Protein AF-A0A4P9YAQ2-F1 (afdb_monomer_lite)

Structure (mmCIF, N/CA/C/O backbone):
data_AF-A0A4P9YAQ2-F1
#
_entry.id   AF-A0A4P9YAQ2-F1
#
loop_
_atom_site.group_PDB
_atom_site.id
_atom_site.type_symbol
_atom_site.label_atom_id
_atom_site.label_alt_id
_atom_site.label_comp_id
_atom_site.label_asym_id
_atom_site.label_entity_id
_atom_site.label_seq_id
_atom_site.pdbx_PDB_ins_code
_atom_site.Cartn_x
_atom_site.Cartn_y
_atom_site.Cartn_z
_atom_site.occupancy
_atom_site.B_iso_or_equiv
_atom_site.auth_seq_id
_atom_site.auth_comp_id
_atom_site.auth_asym_id
_atom_site.auth_atom_id
_atom_site.pdbx_PDB_model_num
ATOM 1 N N . GLN A 1 1 ? 17.449 -9.402 11.738 1.00 77.50 1 GLN A N 1
ATOM 2 C CA . GLN A 1 1 ? 17.396 -8.016 11.219 1.00 77.50 1 GLN A CA 1
ATOM 3 C C . GLN A 1 1 ? 15.949 -7.689 10.879 1.00 77.50 1 GLN A C 1
ATOM 5 O O . GLN A 1 1 ? 15.292 -8.540 10.291 1.00 77.50 1 GLN A O 1
ATOM 10 N N . LEU A 1 2 ? 15.441 -6.518 11.276 1.00 87.25 2 LEU A N 1
ATOM 11 C CA . LEU A 1 2 ? 14.083 -6.091 10.912 1.00 87.25 2 LEU A CA 1
ATOM 12 C C . LEU A 1 2 ? 13.985 -5.841 9.394 1.00 87.25 2 LEU A C 1
ATOM 14 O O . LEU A 1 2 ? 14.969 -5.387 8.802 1.00 87.25 2 LEU A O 1
ATOM 18 N N . PRO A 1 3 ? 12.840 -6.135 8.752 1.00 88.69 3 PRO A N 1
ATOM 19 C CA . PRO A 1 3 ? 12.706 -6.014 7.307 1.00 88.69 3 PRO A CA 1
ATOM 20 C C . PRO A 1 3 ? 12.806 -4.551 6.862 1.00 88.69 3 PRO A C 1
ATOM 22 O O . PRO A 1 3 ? 12.057 -3.683 7.313 1.00 88.69 3 PRO A O 1
ATOM 25 N N . HIS A 1 4 ? 13.735 -4.288 5.942 1.00 89.31 4 HIS A N 1
ATOM 26 C CA . HIS A 1 4 ? 13.829 -3.003 5.255 1.00 89.31 4 HIS A CA 1
ATOM 27 C C . HIS A 1 4 ? 12.849 -2.926 4.068 1.00 89.31 4 HIS A C 1
ATOM 29 O O . HIS A 1 4 ? 12.550 -1.855 3.583 1.00 89.31 4 HIS A O 1
ATOM 35 N N . ASN A 1 5 ? 12.307 -4.015 3.554 1.00 90.00 5 ASN A N 1
ATOM 36 C CA . ASN A 1 5 ? 11.204 -3.977 2.589 1.00 90.00 5 ASN A CA 1
ATOM 37 C C . ASN A 1 5 ? 10.478 -5.321 2.645 1.00 90.00 5 ASN A C 1
ATOM 39 O O . ASN A 1 5 ? 10.970 -6.257 3.289 1.00 90.00 5 ASN A O 1
ATOM 43 N N . LEU A 1 6 ? 9.326 -5.412 1.985 1.00 92.31 6 LEU A N 1
ATOM 44 C CA . LEU A 1 6 ? 8.569 -6.660 1.882 1.00 92.31 6 LEU A CA 1
ATOM 45 C C . LEU A 1 6 ? 8.966 -7.478 0.635 1.00 92.31 6 LEU A C 1
ATOM 47 O O . LEU A 1 6 ? 8.709 -8.686 0.596 1.00 92.31 6 LEU A O 1
ATOM 51 N N . THR A 1 7 ? 9.682 -6.867 -0.317 1.00 92.19 7 THR A N 1
ATOM 52 C CA . THR A 1 7 ? 10.183 -7.496 -1.551 1.00 92.19 7 THR A CA 1
ATOM 53 C C . THR A 1 7 ? 11.301 -8.516 -1.301 1.00 92.19 7 THR A C 1
ATOM 55 O O . THR A 1 7 ? 11.246 -9.631 -1.807 1.00 92.19 7 THR A O 1
ATOM 58 N N . VAL A 1 8 ? 12.312 -8.199 -0.480 1.00 92.44 8 VAL A N 1
ATOM 59 C CA . VAL A 1 8 ? 13.446 -9.107 -0.200 1.00 92.44 8 VAL A CA 1
ATOM 60 C C . VAL A 1 8 ? 13.001 -10.385 0.524 1.00 92.44 8 VAL A C 1
ATOM 62 O O . VAL A 1 8 ? 13.397 -11.475 0.098 1.00 92.44 8 VAL A O 1
ATOM 65 N N . PRO A 1 9 ? 12.176 -10.320 1.591 1.00 92.62 9 PRO A N 1
ATOM 66 C CA . PRO A 1 9 ? 11.595 -11.521 2.183 1.00 92.62 9 PRO A CA 1
ATOM 67 C C . PRO A 1 9 ? 10.797 -12.353 1.173 1.00 92.62 9 PRO A C 1
ATOM 69 O O . PRO A 1 9 ? 10.868 -13.581 1.213 1.00 92.62 9 PRO A O 1
ATOM 72 N N . PHE A 1 10 ? 10.083 -11.702 0.251 1.00 93.00 10 PHE A N 1
ATOM 73 C CA . PHE A 1 10 ? 9.283 -12.392 -0.754 1.00 93.00 10 PHE A CA 1
ATOM 74 C C . PHE A 1 10 ? 10.121 -13.067 -1.838 1.00 93.00 10 PHE A C 1
ATOM 76 O O . PHE A 1 10 ? 9.899 -14.239 -2.126 1.00 93.00 10 PHE A O 1
ATOM 83 N N . ALA A 1 11 ? 11.146 -12.398 -2.364 1.00 91.81 11 ALA A N 1
ATOM 84 C CA . ALA A 1 11 ? 12.085 -12.996 -3.308 1.00 91.81 11 ALA A CA 1
ATOM 85 C C . ALA A 1 11 ? 12.727 -14.270 -2.730 1.00 91.81 11 ALA A C 1
ATOM 87 O O . ALA A 1 11 ? 12.822 -15.292 -3.409 1.00 91.81 11 ALA A O 1
ATOM 88 N N . ARG A 1 12 ? 13.076 -14.250 -1.436 1.00 91.31 12 ARG A N 1
ATOM 89 C CA . ARG A 1 12 ? 13.568 -15.434 -0.716 1.00 91.31 12 ARG A CA 1
ATOM 90 C C . ARG A 1 12 ? 12.515 -16.539 -0.610 1.00 91.31 12 ARG A C 1
ATOM 92 O O . ARG A 1 12 ? 12.855 -17.713 -0.739 1.00 91.31 12 ARG A O 1
ATOM 99 N N . PHE A 1 13 ? 11.258 -16.183 -0.349 1.00 91.12 13 PHE A N 1
ATOM 100 C CA . PHE A 1 13 ? 10.146 -17.135 -0.310 1.00 91.12 13 PHE A CA 1
ATOM 101 C C . PHE A 1 13 ? 9.935 -17.806 -1.674 1.00 91.12 13 PHE A C 1
ATOM 103 O O . PHE A 1 13 ? 9.848 -19.032 -1.732 1.00 91.12 13 PHE A O 1
ATOM 110 N N . ILE A 1 14 ? 9.913 -17.031 -2.761 1.00 90.25 14 ILE A N 1
ATOM 111 C CA . ILE A 1 14 ? 9.760 -17.550 -4.127 1.00 90.25 14 ILE A CA 1
ATOM 112 C C . ILE A 1 14 ? 10.898 -18.518 -4.460 1.00 90.25 14 ILE A C 1
ATOM 114 O O . ILE A 1 14 ? 10.641 -19.644 -4.887 1.00 90.25 14 ILE A O 1
ATOM 118 N N . ALA A 1 15 ? 12.146 -18.102 -4.214 1.00 88.56 15 ALA A N 1
ATOM 119 C CA . ALA A 1 15 ? 13.331 -18.894 -4.527 1.00 88.56 15 ALA A CA 1
ATOM 120 C C . ALA A 1 15 ? 13.346 -20.249 -3.800 1.00 88.56 15 ALA A C 1
ATOM 122 O O . ALA A 1 15 ? 13.704 -21.264 -4.391 1.00 88.56 15 ALA A O 1
ATOM 123 N N . ARG A 1 16 ? 12.917 -20.285 -2.531 1.00 87.62 16 ARG A N 1
ATOM 124 C CA . ARG A 1 16 ? 12.887 -21.516 -1.722 1.00 87.62 16 ARG A CA 1
ATOM 125 C C . ARG A 1 16 ? 11.750 -22.458 -2.096 1.00 87.62 16 ARG A C 1
ATOM 127 O O . ARG A 1 16 ? 11.947 -23.667 -2.102 1.00 87.62 16 ARG A O 1
ATOM 134 N N . ASN A 1 17 ? 10.576 -21.913 -2.404 1.00 86.38 17 ASN A N 1
ATOM 135 C CA . ASN A 1 17 ? 9.378 -22.711 -2.671 1.00 86.38 17 ASN A CA 1
ATOM 136 C C . ASN A 1 17 ? 9.185 -23.045 -4.156 1.00 86.38 17 ASN A C 1
ATOM 138 O O . ASN A 1 17 ? 8.192 -23.681 -4.505 1.00 86.38 17 ASN A O 1
ATOM 142 N N . LYS A 1 18 ? 10.104 -22.603 -5.028 1.00 78.12 18 LYS A N 1
ATOM 143 C CA . LYS A 1 18 ? 10.105 -22.857 -6.481 1.00 78.12 18 LYS A CA 1
ATOM 144 C C . LYS A 1 18 ? 8.769 -22.516 -7.159 1.00 78.12 18 LYS A C 1
ATOM 146 O O . LYS A 1 18 ? 8.365 -23.169 -8.120 1.00 78.12 18 LYS A O 1
ATOM 151 N N . GLN A 1 19 ? 8.085 -21.492 -6.648 1.00 71.94 19 GLN A N 1
ATOM 152 C CA . GLN A 1 19 ? 6.797 -21.038 -7.171 1.00 71.94 19 GLN A CA 1
ATOM 153 C C . GLN A 1 19 ? 7.005 -20.402 -8.544 1.00 71.94 19 GLN A C 1
ATOM 155 O O . GLN A 1 19 ? 7.784 -19.461 -8.672 1.00 71.94 19 GLN A O 1
ATOM 160 N N . LYS A 1 20 ? 6.336 -20.926 -9.573 1.00 71.88 20 LYS A N 1
ATOM 161 C CA . LYS A 1 20 ? 6.522 -20.465 -10.960 1.00 71.88 20 LYS A CA 1
ATOM 162 C C . LYS A 1 20 ? 5.535 -19.383 -11.372 1.00 71.88 20 LYS A C 1
ATOM 164 O O . LYS A 1 20 ? 5.884 -18.529 -12.182 1.00 71.88 20 LYS A O 1
ATOM 169 N N . GLU A 1 21 ? 4.340 -19.417 -10.794 1.00 80.88 21 GLU A N 1
ATOM 170 C CA . GLU A 1 21 ? 3.284 -18.442 -11.024 1.00 80.88 21 GLU A CA 1
ATOM 171 C C . GLU A 1 21 ? 2.611 -18.113 -9.701 1.00 80.88 21 GLU A C 1
ATOM 173 O O . GLU A 1 21 ? 2.175 -19.003 -8.974 1.00 80.88 21 GLU A O 1
ATOM 178 N N . PHE A 1 22 ? 2.586 -16.832 -9.350 1.00 81.25 22 PHE A N 1
ATOM 179 C CA . PHE A 1 22 ? 2.068 -16.387 -8.063 1.00 81.25 22 PHE A CA 1
ATOM 180 C C . PHE A 1 22 ? 1.676 -14.918 -8.154 1.00 81.25 22 PHE A C 1
ATOM 182 O O . PHE A 1 22 ? 2.409 -14.125 -8.740 1.00 81.25 22 PHE A O 1
ATOM 189 N N . LYS A 1 23 ? 0.548 -14.536 -7.555 1.00 85.06 23 LYS A N 1
ATOM 190 C CA . LYS A 1 23 ? 0.182 -13.129 -7.362 1.00 85.06 23 LYS A CA 1
ATOM 191 C C . LYS A 1 23 ? 0.016 -12.879 -5.874 1.00 85.06 23 LYS A C 1
ATOM 193 O O . LYS A 1 23 ? -0.675 -13.640 -5.201 1.00 85.06 23 LYS A O 1
ATOM 198 N N . ARG A 1 24 ? 0.650 -11.830 -5.358 1.00 88.31 24 ARG A N 1
ATOM 199 C CA . ARG A 1 24 ? 0.626 -11.489 -3.935 1.00 88.31 24 ARG A CA 1
ATOM 200 C C . ARG A 1 24 ? 0.204 -10.050 -3.739 1.00 88.31 24 ARG A C 1
ATOM 202 O O . ARG A 1 24 ? 0.727 -9.175 -4.412 1.00 88.31 24 ARG A O 1
ATOM 209 N N . PHE A 1 25 ? -0.633 -9.820 -2.737 1.00 89.50 25 PHE A N 1
ATOM 210 C CA . PHE A 1 25 ? -0.757 -8.526 -2.086 1.00 89.50 25 PHE A CA 1
ATOM 211 C C . PHE A 1 25 ? -0.276 -8.657 -0.632 1.00 89.50 25 PHE A C 1
ATOM 213 O O . PHE A 1 25 ? -0.641 -9.618 0.045 1.00 89.50 25 PHE A O 1
ATOM 220 N N . CYS A 1 26 ? 0.543 -7.729 -0.137 1.00 89.50 26 CYS A N 1
ATOM 221 C CA . CYS A 1 26 ? 1.049 -7.756 1.234 1.00 89.50 26 CYS A CA 1
ATOM 222 C C . CYS A 1 26 ? 1.046 -6.358 1.855 1.00 89.50 26 CYS A C 1
ATOM 224 O O . CYS A 1 26 ? 1.735 -5.471 1.369 1.00 89.50 26 CYS A O 1
ATOM 226 N N . PHE A 1 27 ? 0.319 -6.180 2.960 1.00 92.31 27 PHE A N 1
ATOM 227 C CA . PHE A 1 27 ? 0.473 -5.021 3.840 1.00 92.31 27 PHE A CA 1
ATOM 228 C C . PHE A 1 27 ? 1.425 -5.385 4.971 1.00 92.31 27 PHE A C 1
ATOM 230 O O . PHE A 1 27 ? 1.259 -6.421 5.617 1.00 92.31 27 PHE A O 1
ATOM 237 N N . GLY A 1 28 ? 2.403 -4.531 5.245 1.00 91.38 28 GLY A N 1
ATOM 238 C CA . GLY A 1 28 ? 3.371 -4.819 6.290 1.00 91.38 28 GLY A CA 1
ATOM 239 C C . GLY A 1 28 ? 4.100 -3.591 6.792 1.00 91.38 28 GLY A C 1
ATOM 240 O O . GLY A 1 28 ? 4.133 -2.537 6.159 1.00 91.38 28 GLY A O 1
ATOM 241 N N . HIS A 1 29 ? 4.705 -3.749 7.963 1.00 92.62 29 HIS A N 1
ATOM 242 C CA . HIS A 1 29 ? 5.590 -2.744 8.521 1.00 92.62 29 HIS A CA 1
ATOM 243 C C . HIS A 1 29 ? 7.026 -2.991 8.087 1.00 92.62 29 HIS A C 1
ATOM 245 O O . HIS A 1 29 ? 7.528 -4.116 8.130 1.00 92.62 29 HIS A O 1
ATOM 251 N N . VAL A 1 30 ? 7.703 -1.907 7.741 1.00 92.62 30 VAL A N 1
ATOM 252 C CA . VAL A 1 30 ? 9.127 -1.895 7.434 1.00 92.62 30 VAL A CA 1
ATOM 253 C C . VAL A 1 30 ? 9.842 -0.900 8.319 1.00 92.62 30 VAL A C 1
ATOM 255 O O . VAL A 1 30 ? 9.261 0.062 8.829 1.00 92.62 30 VAL A O 1
ATOM 258 N N . TYR A 1 31 ? 11.134 -1.138 8.493 1.00 92.75 31 TYR A N 1
ATOM 259 C CA . TYR A 1 31 ? 11.924 -0.429 9.481 1.00 92.75 31 TYR A CA 1
ATOM 260 C C . TYR A 1 31 ? 13.092 0.285 8.806 1.00 92.75 31 TYR A C 1
ATOM 262 O O . TYR A 1 31 ? 13.832 -0.284 7.997 1.00 92.75 31 TYR A O 1
ATOM 270 N N . ARG A 1 32 ? 13.243 1.572 9.118 1.00 88.19 32 ARG A N 1
ATOM 271 C CA . ARG A 1 32 ? 14.327 2.435 8.632 1.00 88.19 32 ARG A CA 1
ATOM 272 C C . ARG A 1 32 ? 15.151 2.919 9.814 1.00 88.19 32 ARG A C 1
ATOM 274 O O . ARG A 1 32 ? 14.613 3.181 10.892 1.00 88.19 32 ARG A O 1
ATOM 281 N N . LYS A 1 33 ? 16.460 3.075 9.608 1.00 88.94 33 LYS A N 1
ATOM 282 C CA . LYS A 1 33 ? 17.340 3.655 10.626 1.00 88.94 33 LYS A CA 1
ATOM 283 C C . LYS A 1 33 ? 16.846 5.059 10.981 1.00 88.94 33 LYS A C 1
ATOM 285 O O . LYS A 1 33 ? 16.571 5.866 10.095 1.00 88.94 33 LYS A O 1
ATOM 290 N N . ASN A 1 34 ? 16.741 5.344 12.274 1.00 87.12 34 ASN A N 1
ATOM 291 C CA . ASN A 1 34 ? 16.483 6.695 12.744 1.00 87.12 34 ASN A CA 1
ATOM 292 C C . ASN A 1 34 ? 17.805 7.479 12.747 1.00 87.12 34 ASN A C 1
ATOM 294 O O . ASN A 1 34 ? 18.750 7.085 13.430 1.00 87.12 34 ASN A O 1
ATOM 298 N N . LEU A 1 35 ? 17.886 8.553 11.954 1.00 82.12 35 LEU A N 1
ATOM 299 C CA . LEU A 1 35 ? 19.111 9.351 11.796 1.00 82.12 35 LEU A CA 1
ATOM 300 C C . LEU A 1 35 ? 19.533 10.049 13.095 1.00 82.12 35 LEU A C 1
ATOM 302 O O . LEU A 1 35 ? 20.719 10.270 13.300 1.00 82.12 35 LEU A O 1
ATOM 306 N N . VAL A 1 36 ? 18.579 10.336 13.983 1.00 85.75 36 VAL A N 1
ATOM 307 C CA . VAL A 1 36 ? 18.816 10.988 15.284 1.00 85.75 36 VAL A CA 1
ATOM 308 C C . VAL A 1 36 ? 19.157 9.957 16.381 1.00 85.75 36 VAL A C 1
ATOM 310 O O . VAL A 1 36 ? 19.398 10.312 17.529 1.00 85.75 36 VAL A O 1
ATOM 313 N N . GLY A 1 37 ? 19.211 8.663 16.040 1.00 80.50 37 GLY A N 1
ATOM 314 C CA . GLY A 1 37 ? 19.386 7.566 16.995 1.00 80.50 37 GLY A CA 1
ATOM 315 C C . GLY A 1 37 ? 18.071 7.097 17.633 1.00 80.50 37 GLY A C 1
ATOM 316 O O . GLY A 1 37 ? 16.993 7.613 17.343 1.00 80.50 37 GLY A O 1
ATOM 317 N N . GLY A 1 38 ? 18.148 6.068 18.481 1.00 85.62 38 GLY A N 1
ATOM 318 C CA . GLY A 1 38 ? 16.983 5.465 19.142 1.00 85.62 38 GLY A CA 1
ATOM 319 C C . GLY A 1 38 ? 16.251 4.415 18.298 1.00 85.62 38 GLY A C 1
ATOM 320 O O . GLY A 1 38 ? 16.840 3.779 17.422 1.00 85.62 38 GLY A O 1
ATOM 321 N N . GLN A 1 39 ? 14.962 4.202 18.593 1.00 86.00 39 GLN A N 1
ATOM 322 C CA . GLN A 1 39 ? 14.159 3.176 17.921 1.00 86.00 39 GLN A CA 1
ATOM 323 C C . GLN A 1 39 ? 14.042 3.444 16.409 1.00 86.00 39 GLN A C 1
ATOM 325 O O . GLN A 1 39 ? 13.932 4.608 16.002 1.00 86.00 39 GLN A O 1
ATOM 330 N N . PRO A 1 40 ? 14.070 2.394 15.565 1.00 89.12 40 PRO A N 1
ATOM 331 C CA . PRO A 1 40 ? 13.921 2.555 14.127 1.00 89.12 40 PRO A CA 1
ATOM 332 C C . PRO A 1 40 ? 12.556 3.155 13.791 1.00 89.12 40 PRO A C 1
ATOM 334 O O . PRO A 1 40 ? 11.558 2.908 14.467 1.00 89.12 40 PRO A O 1
ATOM 337 N N . ARG A 1 41 ? 12.505 3.927 12.706 1.00 87.50 41 ARG A N 1
ATOM 338 C CA . ARG A 1 41 ? 11.234 4.421 12.180 1.00 87.50 41 ARG A CA 1
ATOM 339 C C . ARG A 1 41 ? 10.471 3.253 11.575 1.00 87.50 41 ARG A C 1
ATOM 341 O O . ARG A 1 41 ? 11.006 2.570 10.702 1.00 87.50 41 ARG A O 1
ATOM 348 N N . GLN A 1 42 ? 9.236 3.070 12.019 1.00 90.69 42 GLN A N 1
ATOM 349 C CA . GLN A 1 42 ? 8.296 2.104 11.469 1.00 90.69 42 GLN A CA 1
ATOM 350 C C . GLN A 1 42 ? 7.425 2.800 10.422 1.00 90.69 42 GLN A C 1
ATOM 352 O O . GLN A 1 42 ? 6.866 3.865 10.683 1.00 90.69 42 GLN A O 1
ATOM 357 N N . LEU A 1 43 ? 7.346 2.222 9.229 1.00 88.75 43 LEU A N 1
ATOM 358 C CA . LEU A 1 43 ? 6.539 2.714 8.115 1.00 88.75 43 LEU A CA 1
ATOM 359 C C . LEU A 1 43 ? 5.667 1.571 7.599 1.00 88.75 43 LEU A C 1
ATOM 361 O O . LEU A 1 43 ? 6.109 0.425 7.598 1.00 88.75 43 LEU A O 1
ATOM 365 N N . MET A 1 44 ? 4.449 1.879 7.162 1.00 88.81 44 MET A N 1
ATOM 366 C CA . MET A 1 44 ? 3.583 0.905 6.500 1.00 88.81 44 MET A CA 1
ATOM 367 C C . MET A 1 44 ? 3.836 0.938 4.989 1.00 88.81 44 MET A C 1
ATOM 369 O O . MET A 1 44 ? 3.802 2.004 4.373 1.00 88.81 44 MET A O 1
ATOM 373 N N . GLU A 1 45 ? 4.091 -0.226 4.406 1.00 90.81 45 GLU A N 1
ATOM 374 C CA . GLU A 1 45 ? 4.209 -0.443 2.964 1.00 90.81 45 GLU A CA 1
ATOM 375 C C . GLU A 1 45 ? 3.114 -1.418 2.521 1.00 90.81 45 GLU A C 1
ATOM 377 O O . GLU A 1 45 ? 2.647 -2.255 3.304 1.00 90.81 45 GLU A O 1
ATOM 382 N N . ALA A 1 46 ? 2.686 -1.275 1.272 1.00 91.62 46 ALA A N 1
ATOM 383 C CA . ALA A 1 46 ? 1.865 -2.274 0.615 1.00 91.62 46 ALA A CA 1
ATOM 384 C C . ALA A 1 46 ? 2.540 -2.718 -0.677 1.00 91.62 46 ALA A C 1
ATOM 386 O O . ALA A 1 46 ? 2.798 -1.889 -1.546 1.00 91.62 46 ALA A O 1
ATOM 387 N N . ASP A 1 47 ? 2.798 -4.012 -0.801 1.00 90.81 47 ASP A N 1
ATOM 388 C CA . ASP A 1 47 ? 3.456 -4.607 -1.957 1.00 90.81 47 ASP A CA 1
ATOM 389 C C . ASP A 1 47 ? 2.433 -5.399 -2.770 1.00 90.81 47 ASP A C 1
ATOM 391 O O . ASP A 1 47 ? 1.634 -6.159 -2.212 1.00 90.81 47 ASP A O 1
ATOM 395 N N . PHE A 1 48 ? 2.481 -5.257 -4.090 1.00 87.69 48 PHE A N 1
ATOM 396 C CA . PHE A 1 48 ? 1.812 -6.157 -5.018 1.00 87.69 48 PHE A CA 1
ATOM 397 C C . PHE A 1 48 ? 2.844 -6.767 -5.956 1.00 87.69 48 PHE A C 1
ATOM 399 O O . PHE A 1 48 ? 3.573 -6.046 -6.631 1.00 87.69 48 PHE A O 1
ATOM 406 N N . ASP A 1 49 ? 2.900 -8.093 -6.000 1.00 88.81 49 ASP A N 1
ATOM 407 C CA . ASP A 1 49 ? 3.916 -8.842 -6.727 1.00 88.81 49 ASP A CA 1
ATOM 408 C C . ASP A 1 49 ? 3.275 -9.878 -7.655 1.00 88.81 49 ASP A C 1
ATOM 410 O O . ASP A 1 49 ? 2.311 -10.551 -7.283 1.00 88.81 49 ASP A O 1
ATOM 414 N N . ILE A 1 50 ? 3.847 -10.053 -8.844 1.00 84.31 50 ILE A N 1
ATOM 415 C CA . ILE A 1 50 ? 3.504 -11.097 -9.807 1.00 84.31 50 ILE A CA 1
ATOM 416 C C . ILE A 1 50 ? 4.775 -11.875 -10.146 1.00 84.31 50 ILE A C 1
ATOM 418 O O . ILE A 1 50 ? 5.806 -11.305 -10.499 1.00 84.31 50 ILE A O 1
ATOM 422 N N . VAL A 1 51 ? 4.675 -13.195 -10.077 1.00 86.00 51 VAL A N 1
ATOM 423 C CA . VAL A 1 51 ? 5.707 -14.149 -10.471 1.00 86.00 51 VAL A CA 1
ATOM 424 C C . VAL A 1 51 ? 5.237 -14.867 -11.731 1.00 86.00 51 VAL A C 1
ATOM 426 O O . VAL A 1 51 ? 4.091 -15.313 -11.777 1.00 86.00 51 VAL A O 1
ATOM 429 N N . HIS A 1 52 ? 6.087 -14.949 -12.752 1.00 81.00 52 HIS A N 1
ATOM 430 C CA . HIS A 1 52 ? 5.758 -15.541 -14.051 1.00 81.00 52 HIS A CA 1
ATOM 431 C C . HIS A 1 52 ? 7.035 -16.040 -14.770 1.00 81.00 52 HIS A C 1
ATOM 433 O O . HIS A 1 52 ? 8.123 -15.555 -14.469 1.00 81.00 52 HIS A O 1
ATOM 439 N N . PRO A 1 53 ? 6.985 -16.999 -15.716 1.00 72.00 53 PRO A N 1
ATOM 440 C CA . PRO A 1 53 ? 8.195 -17.503 -16.381 1.00 72.00 53 PRO A CA 1
ATOM 441 C C . PRO A 1 53 ? 8.754 -16.624 -17.519 1.00 72.00 53 PRO A C 1
ATOM 443 O O . PRO A 1 53 ? 9.921 -16.794 -17.877 1.00 72.00 53 PRO A O 1
ATOM 446 N N . LYS A 1 54 ? 7.973 -15.706 -18.108 1.00 68.06 54 LYS A N 1
ATOM 447 C CA . LYS A 1 54 ? 8.394 -14.898 -19.277 1.00 68.06 54 LYS A CA 1
ATOM 448 C C . LYS A 1 54 ? 9.160 -13.619 -18.895 1.00 68.06 54 LYS A C 1
ATOM 450 O O . LYS A 1 54 ? 8.925 -13.037 -17.839 1.00 68.06 54 LYS A O 1
ATOM 455 N N . LYS A 1 55 ? 10.068 -13.178 -19.777 1.00 64.38 55 LYS A N 1
ATOM 456 C CA . LYS A 1 55 ? 10.901 -11.961 -19.653 1.00 64.38 55 LYS A CA 1
ATOM 457 C C . LYS A 1 55 ? 10.497 -10.928 -20.723 1.00 64.38 55 LYS A C 1
ATOM 459 O O . LYS A 1 55 ? 10.077 -11.349 -21.788 1.00 64.38 55 LYS A O 1
ATOM 464 N N . SER A 1 56 ? 10.708 -9.630 -20.459 1.00 56.97 56 SER A N 1
ATOM 465 C CA . SER A 1 56 ? 10.683 -8.541 -21.464 1.00 56.97 56 SER A CA 1
ATOM 466 C C . SER A 1 56 ? 12.005 -7.735 -21.484 1.00 56.97 56 SER A C 1
ATOM 468 O O . SER A 1 56 ? 12.762 -7.791 -20.511 1.00 56.97 56 SER A O 1
ATOM 470 N N . LEU A 1 57 ? 12.359 -7.033 -22.571 1.00 56.56 57 LEU A N 1
ATOM 471 C CA . LEU A 1 57 ? 13.753 -6.588 -22.827 1.00 56.56 57 LEU A CA 1
ATOM 472 C C . LEU A 1 57 ? 13.990 -5.101 -23.181 1.00 56.56 57 LEU A C 1
ATOM 474 O O . LEU A 1 57 ? 15.054 -4.759 -23.691 1.00 56.56 57 LEU A O 1
ATOM 478 N N . ILE A 1 58 ? 13.074 -4.180 -22.886 1.00 57.75 58 ILE A N 1
ATOM 479 C CA . ILE A 1 58 ? 13.106 -2.846 -23.521 1.00 57.75 58 ILE A CA 1
ATOM 480 C C . ILE A 1 58 ? 14.303 -1.958 -23.116 1.00 57.75 58 ILE A C 1
ATOM 482 O O . ILE A 1 58 ? 14.985 -1.412 -23.984 1.00 57.75 58 ILE A O 1
ATOM 486 N N . LEU A 1 59 ? 14.597 -1.801 -21.820 1.00 58.62 59 LEU A N 1
ATOM 487 C CA . LEU A 1 59 ? 15.627 -0.849 -21.374 1.00 58.62 59 LEU A CA 1
ATOM 488 C C . LEU A 1 59 ? 17.052 -1.256 -21.770 1.00 58.62 59 LEU A C 1
ATOM 490 O O . LEU A 1 59 ? 17.882 -0.410 -22.103 1.00 58.62 59 LEU A O 1
ATOM 494 N N . HIS A 1 60 ? 17.336 -2.557 -21.729 1.00 64.56 60 HIS A N 1
ATOM 495 C CA . HIS A 1 60 ? 18.651 -3.087 -22.069 1.00 64.56 60 HIS A CA 1
ATOM 496 C C . HIS A 1 60 ? 19.049 -2.719 -23.508 1.00 64.56 60 HIS A C 1
ATOM 498 O O . HIS A 1 60 ? 20.190 -2.328 -23.759 1.00 64.56 60 HIS A O 1
ATOM 504 N N . SER A 1 61 ? 18.092 -2.763 -24.438 1.00 64.56 61 SER A N 1
ATOM 505 C CA . SER A 1 61 ? 18.316 -2.443 -25.851 1.00 64.56 61 SER A CA 1
ATOM 506 C C . SER A 1 61 ? 18.674 -0.969 -26.076 1.00 64.56 61 SER A C 1
ATOM 508 O O . SER A 1 61 ? 19.561 -0.668 -26.875 1.00 64.56 61 SER A O 1
ATOM 510 N N . VAL A 1 62 ? 18.066 -0.047 -25.321 1.00 62.03 62 VAL A N 1
ATOM 511 C CA . VAL A 1 62 ? 18.355 1.397 -25.416 1.00 62.03 62 VAL A CA 1
ATOM 512 C C . VAL A 1 62 ? 19.782 1.709 -24.952 1.00 62.03 62 VAL A C 1
ATOM 514 O O . VAL A 1 62 ? 20.527 2.387 -25.658 1.00 62.03 62 VAL A O 1
ATOM 517 N N . LEU A 1 63 ? 20.201 1.174 -23.799 1.00 66.31 63 LEU A N 1
ATOM 518 C CA . LEU A 1 63 ? 21.545 1.420 -23.252 1.00 66.31 63 LEU A CA 1
ATOM 519 C C . LEU A 1 63 ? 22.650 0.837 -24.141 1.00 66.31 63 LEU A C 1
ATOM 521 O O . LEU A 1 63 ? 23.656 1.503 -24.401 1.00 66.31 63 LEU A O 1
ATOM 525 N N . LYS A 1 64 ? 22.423 -0.366 -24.683 1.00 72.62 64 LYS A N 1
ATOM 526 C CA . LYS A 1 64 ? 23.324 -0.999 -25.651 1.00 72.62 64 LYS A CA 1
ATOM 527 C C . LYS A 1 64 ? 23.506 -0.135 -26.903 1.00 72.62 64 LYS A C 1
ATOM 529 O O . LYS A 1 64 ? 24.630 0.024 -27.378 1.00 72.62 64 LYS A O 1
ATOM 534 N N . LYS A 1 65 ? 22.429 0.472 -27.420 1.00 74.38 65 LYS A N 1
ATOM 535 C CA . LYS A 1 65 ? 22.489 1.372 -28.585 1.00 74.38 65 LYS A CA 1
ATOM 536 C C . LYS A 1 65 ? 23.319 2.630 -28.313 1.00 74.38 65 LYS A C 1
ATOM 538 O O . LYS A 1 65 ? 24.046 3.071 -29.200 1.00 74.38 65 LYS A O 1
ATOM 543 N N . CYS A 1 66 ? 23.260 3.176 -27.099 1.00 73.12 66 CYS A N 1
ATOM 544 C CA . CYS A 1 66 ? 24.086 4.314 -26.680 1.00 73.12 66 CYS A CA 1
ATOM 545 C C . CYS A 1 66 ? 25.573 3.957 -26.455 1.00 73.12 66 CYS A C 1
ATOM 547 O O . CYS A 1 66 ? 26.374 4.851 -26.174 1.00 73.12 66 CYS A O 1
ATOM 549 N N . MET A 1 67 ? 25.948 2.678 -26.602 1.00 68.94 67 MET A N 1
ATOM 550 C CA . MET A 1 67 ? 27.284 2.134 -26.318 1.00 68.94 67 MET A CA 1
ATOM 551 C C . MET A 1 67 ? 27.711 2.368 -24.866 1.00 68.94 67 MET A C 1
ATOM 553 O O . MET A 1 67 ? 28.828 2.803 -24.587 1.00 68.94 67 MET A O 1
ATOM 557 N N . ILE A 1 68 ? 26.778 2.141 -23.938 1.00 68.38 68 ILE A N 1
ATOM 558 C CA . ILE A 1 68 ? 26.990 2.362 -22.510 1.00 68.38 68 ILE A CA 1
ATOM 559 C C . ILE A 1 68 ? 26.933 1.029 -21.785 1.00 68.38 68 ILE A C 1
ATOM 561 O O . ILE A 1 68 ? 25.856 0.497 -21.523 1.00 68.38 68 ILE A O 1
ATOM 565 N N . ASP A 1 69 ? 28.112 0.555 -21.397 1.00 65.44 69 ASP A N 1
ATOM 566 C CA . ASP A 1 69 ? 28.281 -0.678 -20.622 1.00 65.44 69 ASP A CA 1
ATOM 567 C C . ASP A 1 69 ? 28.545 -0.402 -19.128 1.00 65.44 69 ASP A C 1
ATOM 569 O O . ASP A 1 69 ? 28.720 -1.318 -18.325 1.00 65.44 69 ASP A O 1
ATOM 573 N N . ASP A 1 70 ? 28.572 0.873 -18.728 1.00 67.06 70 ASP A N 1
ATOM 574 C CA . ASP A 1 70 ? 28.899 1.282 -17.365 1.00 67.06 70 ASP A CA 1
ATOM 575 C C . ASP A 1 70 ? 27.663 1.304 -16.456 1.00 67.06 70 ASP A C 1
ATOM 577 O O . ASP A 1 70 ? 26.845 2.225 -16.494 1.00 67.06 70 ASP A O 1
ATOM 581 N N . SER A 1 71 ? 27.560 0.313 -15.570 1.00 66.56 71 SER A N 1
ATOM 582 C CA . SER A 1 71 ? 26.465 0.190 -14.600 1.00 66.56 71 SER A CA 1
ATOM 583 C C . SER A 1 71 ? 26.347 1.382 -13.640 1.00 66.56 71 SER A C 1
ATOM 585 O O . SER A 1 71 ? 25.260 1.642 -13.115 1.00 66.56 71 SER A O 1
ATOM 587 N N . ARG A 1 72 ? 27.417 2.168 -13.442 1.00 70.56 72 ARG A N 1
ATOM 588 C CA . ARG A 1 72 ? 27.403 3.365 -12.582 1.00 70.56 72 ARG A CA 1
ATOM 589 C C . ARG A 1 72 ? 26.494 4.454 -13.133 1.00 70.56 72 ARG A C 1
ATOM 591 O O . ARG A 1 72 ? 25.958 5.242 -12.351 1.00 70.56 72 ARG A O 1
ATOM 598 N N . ILE A 1 73 ? 26.265 4.477 -14.450 1.00 75.69 73 ILE A N 1
ATOM 599 C CA . ILE A 1 73 ? 25.394 5.469 -15.083 1.00 75.69 73 ILE A CA 1
ATOM 600 C C . ILE A 1 73 ? 23.959 5.393 -14.555 1.00 75.69 73 ILE A C 1
ATOM 602 O O . ILE A 1 73 ? 23.289 6.417 -14.456 1.00 75.69 73 ILE A O 1
ATOM 606 N N . MET A 1 74 ? 23.506 4.206 -14.139 1.00 72.06 74 MET A N 1
ATOM 607 C CA . MET A 1 74 ? 22.144 3.978 -13.653 1.00 72.06 74 MET A CA 1
ATOM 608 C C . MET A 1 74 ? 21.843 4.811 -12.401 1.00 72.06 74 MET A C 1
ATOM 610 O O . MET A 1 74 ? 20.753 5.366 -12.262 1.00 72.06 74 MET A O 1
ATOM 614 N N . SER A 1 75 ? 22.843 4.994 -11.531 1.00 73.75 75 SER A N 1
ATOM 615 C CA . SER A 1 75 ? 22.742 5.874 -10.359 1.00 73.75 75 SER A CA 1
ATOM 616 C C . SER A 1 75 ? 22.487 7.332 -10.758 1.00 73.75 75 SER A C 1
ATOM 618 O O . SER A 1 75 ? 21.665 8.015 -10.144 1.00 73.75 75 SER A O 1
ATOM 620 N N . PHE A 1 76 ? 23.125 7.802 -11.830 1.00 75.69 76 PHE A N 1
ATOM 621 C CA . PHE A 1 76 ? 22.916 9.148 -12.359 1.00 75.69 76 PHE A CA 1
ATOM 622 C C . PHE A 1 76 ? 21.564 9.259 -13.074 1.00 75.69 76 PHE A C 1
ATOM 624 O O . PHE A 1 76 ? 20.780 10.148 -12.748 1.00 75.69 76 PHE A O 1
ATOM 631 N N . LEU A 1 77 ? 21.237 8.330 -13.976 1.00 74.88 77 LEU A N 1
ATOM 632 C CA . LEU A 1 77 ? 19.967 8.334 -14.712 1.00 74.88 77 LEU A CA 1
ATOM 633 C C . LEU A 1 77 ? 18.756 8.270 -13.776 1.00 74.88 77 LEU A C 1
ATOM 635 O O . LEU A 1 77 ? 17.756 8.932 -14.035 1.00 74.88 77 LEU A O 1
ATOM 639 N N . SER A 1 78 ? 18.865 7.594 -12.628 1.00 72.75 78 SER A N 1
ATOM 640 C CA . SER A 1 78 ? 17.782 7.573 -11.636 1.00 72.75 78 SER A CA 1
ATOM 641 C C . SER A 1 78 ? 17.372 8.957 -11.117 1.00 72.75 78 SER A C 1
ATOM 643 O O . SER A 1 78 ? 16.237 9.176 -10.688 1.00 72.75 78 SER A O 1
ATOM 645 N N . GLN A 1 79 ? 18.276 9.932 -11.210 1.00 77.56 79 GLN A N 1
ATOM 646 C CA . GLN A 1 79 ? 18.044 11.299 -10.765 1.00 77.56 79 GLN A CA 1
ATOM 647 C C . GLN A 1 79 ? 17.294 12.144 -11.806 1.00 77.56 79 GLN A C 1
ATOM 649 O O . GLN A 1 79 ? 16.792 13.209 -11.435 1.00 77.56 79 GLN A O 1
ATOM 654 N N . LEU A 1 80 ? 17.158 11.683 -13.061 1.00 76.06 80 LEU A N 1
ATOM 655 C CA . LEU A 1 80 ? 16.428 12.372 -14.144 1.00 76.06 80 LEU A CA 1
ATOM 656 C C . LEU A 1 80 ? 14.959 12.620 -13.816 1.00 76.06 80 LEU A C 1
ATOM 658 O O . LEU A 1 80 ? 14.378 13.612 -14.245 1.00 76.06 80 LEU A O 1
ATOM 662 N N . SER A 1 81 ? 14.356 11.742 -13.014 1.00 68.62 81 SER A N 1
ATOM 663 C CA . SER A 1 81 ? 12.955 11.889 -12.607 1.00 68.62 81 SER A CA 1
ATOM 664 C C . SER A 1 81 ? 12.705 13.173 -11.799 1.00 68.62 81 SER A C 1
ATOM 666 O O . SER A 1 81 ? 11.580 13.683 -11.787 1.00 68.62 81 SER A O 1
ATOM 668 N N . PHE A 1 82 ? 13.748 13.709 -11.149 1.00 73.44 82 PHE A N 1
ATOM 669 C CA . PHE A 1 82 ? 13.657 14.816 -10.192 1.00 73.44 82 PHE A CA 1
ATOM 670 C C . PHE A 1 82 ? 14.614 15.989 -10.477 1.00 73.44 82 PHE A C 1
ATOM 672 O O . PHE A 1 82 ? 14.522 17.011 -9.800 1.00 73.44 82 PHE A O 1
ATOM 679 N N . ASN A 1 83 ? 15.516 15.878 -11.458 1.00 76.81 83 ASN 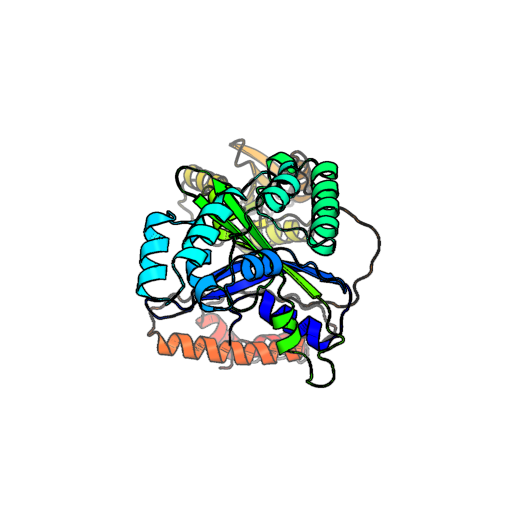A N 1
ATOM 680 C CA . ASN A 1 83 ? 16.510 16.903 -11.802 1.00 76.81 83 ASN A CA 1
ATOM 681 C C . ASN A 1 83 ? 16.515 17.198 -13.310 1.00 76.81 83 ASN A C 1
ATOM 683 O O . ASN A 1 83 ? 16.116 16.358 -14.110 1.00 76.81 83 ASN A O 1
ATOM 687 N N . SER A 1 84 ? 17.004 18.379 -13.704 1.00 82.12 84 SER A N 1
ATOM 688 C CA . SER A 1 84 ? 17.197 18.719 -15.119 1.00 82.12 84 SER A CA 1
ATOM 689 C C . SER A 1 84 ? 18.395 17.986 -15.728 1.00 82.12 84 SER A C 1
ATOM 691 O O . SER A 1 84 ? 19.386 17.709 -15.040 1.00 82.12 84 SER A O 1
ATOM 693 N N . TRP A 1 85 ? 18.326 17.730 -17.039 1.00 83.44 85 TRP A N 1
ATOM 694 C CA . TRP A 1 85 ? 19.421 17.115 -17.792 1.00 83.44 85 TRP A CA 1
ATOM 695 C C . TRP A 1 85 ? 20.724 17.903 -17.660 1.00 83.44 85 TRP A C 1
ATOM 697 O O . TRP A 1 85 ? 21.750 17.306 -17.365 1.00 83.44 85 TRP A O 1
ATOM 707 N N . ASP A 1 86 ? 20.694 19.236 -17.735 1.00 84.12 86 ASP A N 1
ATOM 708 C CA . ASP A 1 86 ? 21.905 20.073 -17.652 1.00 84.12 86 ASP A CA 1
ATOM 709 C C . ASP A 1 86 ? 22.674 19.909 -16.340 1.00 84.12 86 ASP A C 1
ATOM 711 O O . ASP A 1 86 ? 23.904 20.009 -16.284 1.00 84.12 86 ASP A O 1
ATOM 715 N N . LYS A 1 87 ? 21.946 19.689 -15.241 1.00 82.62 87 LYS A N 1
ATOM 716 C CA . LYS A 1 87 ? 22.553 19.434 -13.934 1.00 82.62 87 LYS A CA 1
ATOM 717 C C . LYS A 1 87 ? 23.161 18.034 -13.893 1.00 82.62 87 LYS A C 1
ATOM 719 O O . LYS A 1 87 ? 24.242 17.857 -13.337 1.00 82.62 87 LYS A O 1
ATOM 724 N N . LEU A 1 88 ? 22.490 17.060 -14.505 1.00 83.81 88 LEU A N 1
ATOM 725 C CA . LEU A 1 88 ? 22.945 15.679 -14.530 1.00 83.81 88 LEU A CA 1
ATOM 726 C C . LEU A 1 88 ? 24.121 15.451 -15.484 1.00 83.81 88 LEU A C 1
ATOM 728 O O . LEU A 1 88 ? 25.085 14.802 -15.096 1.00 83.81 88 LEU A O 1
ATOM 732 N N . LYS A 1 89 ? 24.077 16.022 -16.689 1.00 84.38 89 LYS A N 1
ATOM 733 C CA . LYS A 1 89 ? 25.131 15.948 -17.708 1.00 84.38 89 LYS A CA 1
ATOM 734 C C . LYS A 1 89 ? 26.472 16.391 -17.133 1.00 84.38 89 LYS A C 1
ATOM 736 O O . LYS A 1 89 ? 27.460 15.682 -17.280 1.00 84.38 89 LYS A O 1
ATOM 741 N N . ARG A 1 90 ? 26.489 17.498 -16.380 1.00 82.81 90 ARG A N 1
ATOM 742 C CA . ARG A 1 90 ? 27.684 17.960 -15.652 1.00 82.81 90 ARG A CA 1
ATOM 743 C C . ARG A 1 90 ? 28.204 16.916 -14.664 1.00 82.81 90 ARG A C 1
ATOM 745 O O . ARG A 1 90 ? 29.396 16.644 -14.650 1.00 82.81 90 ARG A O 1
ATOM 752 N N . ASN A 1 91 ? 27.324 16.297 -13.878 1.00 82.69 91 ASN A N 1
ATOM 753 C CA . ASN A 1 91 ? 27.724 15.252 -12.933 1.00 82.69 91 ASN A CA 1
ATOM 754 C C . ASN A 1 91 ? 28.243 13.991 -13.634 1.00 82.69 91 ASN A C 1
ATOM 756 O O . ASN A 1 91 ? 29.188 13.385 -13.138 1.00 82.69 91 ASN A O 1
ATOM 760 N N . ILE A 1 92 ? 27.646 13.598 -14.762 1.00 83.75 92 ILE A N 1
ATOM 761 C CA . ILE A 1 92 ? 28.094 12.442 -15.543 1.00 83.75 92 ILE A CA 1
ATOM 762 C C . ILE A 1 92 ? 29.482 12.714 -16.119 1.00 83.75 92 ILE A C 1
ATOM 764 O O . ILE A 1 92 ? 30.373 11.911 -15.892 1.00 83.75 92 ILE A O 1
ATOM 768 N N . VAL A 1 93 ? 29.694 13.858 -16.774 1.00 84.94 93 VAL A N 1
ATOM 769 C CA . VAL A 1 93 ? 30.998 14.229 -17.356 1.00 84.94 93 VAL A CA 1
ATOM 770 C C . VAL A 1 93 ? 32.102 14.288 -16.296 1.00 84.94 93 VAL A C 1
ATOM 772 O O . VAL A 1 93 ? 33.224 13.873 -16.556 1.00 84.94 93 VAL A O 1
ATOM 775 N N . LEU A 1 94 ? 31.794 14.790 -15.095 1.00 82.56 94 LEU A N 1
ATOM 776 C CA . LEU A 1 94 ? 32.778 14.908 -14.014 1.00 82.56 94 LEU A CA 1
ATOM 777 C C . LEU A 1 94 ? 33.133 13.566 -13.359 1.00 82.56 94 LEU A C 1
ATOM 779 O O . LEU A 1 94 ? 34.251 13.414 -12.877 1.00 82.56 94 LEU A O 1
ATOM 783 N N . ASN A 1 95 ? 32.190 12.621 -13.286 1.00 82.81 95 ASN A N 1
ATOM 784 C CA . ASN A 1 95 ? 32.362 11.385 -12.510 1.00 82.81 95 ASN A CA 1
ATOM 785 C C . ASN A 1 95 ? 32.517 10.124 -13.371 1.00 82.81 95 ASN A C 1
ATOM 787 O O . ASN A 1 95 ? 32.954 9.093 -12.861 1.00 82.81 95 ASN A O 1
ATOM 791 N N . LEU A 1 96 ? 32.135 10.178 -14.648 1.00 79.69 96 LEU A N 1
ATOM 792 C CA . LEU A 1 96 ? 32.175 9.065 -15.588 1.00 79.69 96 LEU A CA 1
ATOM 793 C C . LEU A 1 96 ? 32.915 9.500 -16.861 1.00 79.69 96 LEU A C 1
ATOM 795 O O . LEU A 1 96 ? 32.541 10.473 -17.510 1.00 79.69 96 LEU A O 1
ATOM 799 N N . ASN A 1 97 ? 33.929 8.731 -17.263 1.00 80.81 97 ASN A N 1
ATOM 800 C CA . ASN A 1 97 ? 34.686 8.947 -18.503 1.00 80.81 97 ASN A CA 1
ATOM 801 C C . ASN A 1 97 ? 33.901 8.448 -19.732 1.00 80.81 97 ASN A C 1
ATOM 803 O O . ASN A 1 97 ? 34.376 7.598 -20.484 1.00 80.81 97 ASN A O 1
ATOM 807 N N . ILE A 1 98 ? 32.667 8.926 -19.904 1.00 81.19 98 ILE A N 1
ATOM 808 C CA . ILE A 1 98 ? 31.807 8.551 -21.031 1.00 81.19 98 ILE A CA 1
ATOM 809 C C . ILE A 1 98 ? 32.173 9.413 -22.249 1.00 81.19 98 ILE A C 1
ATOM 811 O O . ILE A 1 98 ? 32.261 10.636 -22.114 1.00 81.19 98 ILE A O 1
ATOM 815 N N . PRO A 1 99 ? 32.351 8.820 -23.445 1.00 84.44 99 PRO A N 1
ATOM 816 C CA . PRO A 1 99 ? 32.624 9.578 -24.665 1.00 84.44 99 PRO A CA 1
ATOM 817 C C . PRO A 1 99 ? 31.541 10.626 -24.966 1.00 84.44 99 PRO A C 1
ATOM 819 O O . PRO A 1 99 ? 30.347 10.337 -24.858 1.00 84.44 99 PRO A O 1
ATOM 822 N N . SER A 1 100 ? 31.932 11.817 -25.440 1.00 83.81 100 SER A N 1
ATOM 823 C CA . SER A 1 100 ? 30.994 12.909 -25.773 1.00 83.81 100 SER A CA 1
ATOM 824 C C . SER A 1 100 ? 29.901 12.479 -26.755 1.00 83.81 100 SER A C 1
ATOM 826 O O . SER A 1 100 ? 28.737 12.824 -26.574 1.00 83.81 100 SER A O 1
ATOM 828 N N . LYS A 1 101 ? 30.248 11.629 -27.729 1.00 84.88 101 LYS A N 1
ATOM 829 C CA . LYS A 1 101 ? 29.295 11.054 -28.687 1.00 84.88 101 LYS A CA 1
ATOM 830 C C . LYS A 1 101 ? 28.203 10.218 -28.004 1.00 84.88 101 LYS A C 1
ATOM 832 O O . LYS A 1 101 ? 27.036 10.320 -28.367 1.00 84.88 101 LYS A O 1
ATOM 837 N N . SER A 1 102 ? 28.554 9.424 -26.990 1.00 83.38 102 SER A N 1
ATOM 838 C CA . SER A 1 102 ? 27.584 8.643 -26.211 1.00 83.38 102 SER A CA 1
ATOM 839 C C . SER A 1 102 ? 26.681 9.543 -25.363 1.00 83.38 102 SER A C 1
ATOM 841 O O . SER A 1 102 ? 25.500 9.247 -25.203 1.00 83.38 102 SER A O 1
ATOM 843 N N . LEU A 1 103 ? 27.198 10.673 -24.864 1.00 83.19 103 LEU A N 1
ATOM 844 C CA . LEU A 1 103 ? 26.400 11.675 -24.146 1.00 83.19 103 LEU A CA 1
ATOM 845 C C . LEU A 1 103 ? 25.410 12.411 -25.054 1.00 83.19 103 LEU A C 1
ATOM 847 O O . LEU A 1 103 ? 24.273 12.634 -24.649 1.00 83.19 103 LEU A O 1
ATOM 851 N N . GLU A 1 104 ? 25.808 12.756 -26.276 1.00 85.00 104 GLU A N 1
ATOM 852 C CA . GLU A 1 104 ? 24.909 13.337 -27.284 1.00 85.00 104 GLU A CA 1
ATOM 853 C C . GLU A 1 104 ? 23.822 12.337 -27.714 1.00 85.00 104 GLU A C 1
ATOM 855 O O . GLU A 1 104 ? 22.646 12.688 -27.847 1.00 85.00 104 GLU A O 1
ATOM 860 N N . MET A 1 105 ? 24.182 11.058 -27.863 1.00 83.62 105 MET A N 1
ATOM 861 C CA . MET A 1 105 ? 23.213 9.984 -28.108 1.00 83.62 105 MET A CA 1
ATOM 862 C C . MET A 1 105 ? 22.236 9.796 -26.938 1.00 83.62 105 MET A C 1
ATOM 864 O O . MET A 1 105 ? 21.049 9.579 -27.162 1.00 83.62 105 MET A O 1
ATOM 868 N N . LEU A 1 106 ? 22.693 9.912 -25.691 1.00 82.56 106 LEU A N 1
ATOM 869 C CA . LEU A 1 106 ? 21.805 9.898 -24.522 1.00 82.56 106 LEU A CA 1
ATOM 870 C C . LEU A 1 106 ? 20.865 11.103 -24.485 1.00 82.56 106 LEU A C 1
ATOM 872 O O . LEU A 1 106 ? 19.690 10.963 -24.164 1.00 82.56 106 LEU A O 1
ATOM 876 N N . GLU A 1 107 ? 21.379 12.287 -24.805 1.00 86.31 107 GLU A N 1
ATOM 877 C CA . GLU A 1 107 ? 20.588 13.514 -24.825 1.00 86.31 107 GLU A CA 1
ATOM 878 C C . GLU A 1 107 ? 19.492 13.447 -25.890 1.00 86.31 107 GLU A C 1
ATOM 880 O O . GLU A 1 107 ? 18.332 13.736 -25.605 1.00 86.31 107 GLU A O 1
ATOM 885 N N . SER A 1 108 ? 19.823 12.970 -27.092 1.00 84.69 108 SER A N 1
ATOM 886 C CA . SER A 1 108 ? 18.825 12.735 -28.142 1.00 84.69 108 SER A CA 1
ATOM 887 C C . SER A 1 108 ? 17.795 11.669 -27.754 1.00 84.69 108 SER A C 1
ATOM 889 O O . SER A 1 108 ? 16.614 11.827 -28.068 1.00 84.69 108 SER A O 1
ATOM 891 N N . ALA A 1 109 ? 18.189 10.640 -27.002 1.00 82.12 109 ALA A N 1
ATOM 892 C CA . ALA A 1 109 ? 17.272 9.621 -26.505 1.00 82.12 109 ALA A CA 1
ATOM 893 C C . ALA A 1 109 ? 16.242 10.171 -25.503 1.00 82.12 109 ALA A C 1
ATOM 895 O O . ALA A 1 109 ? 15.197 9.549 -25.319 1.00 82.12 109 ALA A O 1
ATOM 896 N N . LEU A 1 110 ? 16.476 11.312 -24.834 1.00 80.56 110 LEU A N 1
ATOM 897 C CA . LEU A 1 110 ? 15.477 11.912 -23.928 1.00 80.56 110 LEU A CA 1
ATOM 898 C C . LEU A 1 110 ? 14.169 12.227 -24.668 1.00 80.56 110 LEU A C 1
ATOM 900 O O . LEU A 1 110 ? 13.084 12.173 -24.084 1.00 80.56 110 LEU A O 1
ATOM 904 N N . ASN A 1 111 ? 14.260 12.471 -25.979 1.00 82.69 111 ASN A N 1
ATOM 905 C CA . ASN A 1 111 ? 13.109 12.653 -26.854 1.00 82.69 111 ASN A CA 1
ATOM 906 C C . ASN A 1 111 ? 12.314 11.363 -27.087 1.00 82.69 111 ASN A C 1
ATOM 908 O O . ASN A 1 111 ? 11.264 11.418 -27.710 1.00 82.69 111 ASN A O 1
ATOM 912 N N . LEU A 1 112 ? 12.738 10.201 -26.592 1.00 83.31 112 LEU A N 1
ATOM 913 C CA . LEU A 1 112 ? 11.933 8.978 -26.651 1.00 83.31 112 LEU A CA 1
ATOM 914 C C . LEU A 1 112 ? 10.751 9.013 -25.675 1.00 83.31 112 LEU A C 1
ATOM 916 O O . LEU A 1 112 ? 9.749 8.329 -25.898 1.00 83.31 112 LEU A O 1
ATOM 920 N N . LYS A 1 113 ? 10.833 9.837 -24.622 1.00 8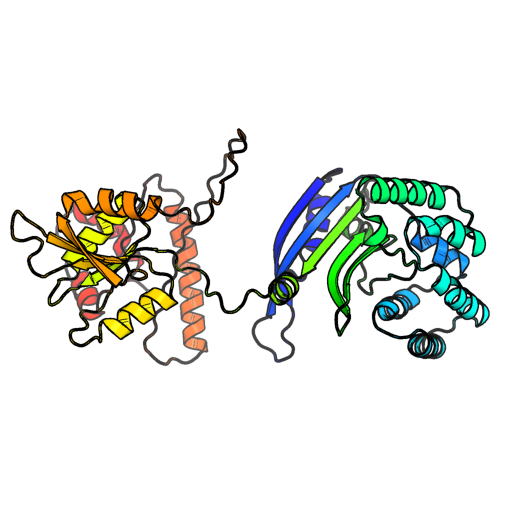5.75 113 LYS A N 1
ATOM 921 C CA . LYS A 1 113 ? 9.756 10.001 -23.646 1.00 85.75 113 LYS A CA 1
ATOM 922 C C . LYS A 1 113 ? 8.456 10.417 -24.333 1.00 85.75 113 LYS A C 1
ATOM 924 O O . LYS A 1 113 ? 8.392 11.471 -24.968 1.00 85.75 113 LYS A O 1
ATOM 929 N N . SER A 1 114 ? 7.419 9.593 -24.219 1.00 87.38 114 SER A N 1
ATOM 930 C CA . SER A 1 114 ? 6.179 9.763 -24.985 1.00 87.38 114 SER A CA 1
ATOM 931 C C . SER A 1 114 ? 5.005 8.977 -24.401 1.00 87.38 114 SER A C 1
ATOM 933 O O . SER A 1 114 ? 5.157 8.235 -23.432 1.00 87.38 114 SER A O 1
ATOM 935 N N . CYS A 1 115 ? 3.807 9.164 -24.962 1.00 86.88 115 CYS A N 1
ATOM 936 C CA . CYS A 1 115 ? 2.673 8.292 -24.666 1.00 86.88 115 CYS A CA 1
ATOM 937 C C . CYS A 1 115 ? 2.900 6.886 -25.266 1.00 86.88 115 CYS A C 1
ATOM 939 O O . CYS A 1 115 ? 3.626 6.762 -26.257 1.00 86.88 115 CYS A O 1
ATOM 941 N N . PRO A 1 116 ? 2.253 5.837 -24.721 1.00 85.69 116 PRO A N 1
ATOM 942 C CA . PRO A 1 116 ? 2.445 4.455 -25.161 1.00 85.69 116 PRO A CA 1
ATOM 943 C C . PRO A 1 116 ? 2.272 4.261 -26.671 1.00 85.69 116 PRO A C 1
ATOM 945 O O . PRO A 1 116 ? 3.040 3.540 -27.287 1.00 85.69 116 PRO A O 1
ATOM 948 N N . THR A 1 117 ? 1.329 4.960 -27.302 1.00 88.31 117 THR A N 1
ATOM 949 C CA . THR A 1 117 ? 1.040 4.797 -28.735 1.00 88.31 117 THR A CA 1
ATOM 950 C C . THR A 1 117 ? 2.122 5.336 -29.668 1.00 88.31 117 THR A C 1
ATOM 952 O O . THR A 1 117 ? 2.204 4.898 -30.809 1.00 88.31 117 THR A O 1
ATOM 955 N N . LYS A 1 118 ? 2.963 6.269 -29.207 1.00 90.00 118 LYS A N 1
ATOM 956 C CA . LYS A 1 118 ? 4.007 6.908 -30.029 1.00 90.00 118 LYS A CA 1
ATOM 957 C C . LYS A 1 118 ? 5.396 6.307 -29.816 1.00 90.00 118 LYS A C 1
ATOM 959 O O . LYS A 1 118 ? 6.349 6.741 -30.463 1.00 90.00 118 LYS A O 1
ATOM 964 N N . ILE A 1 119 ? 5.542 5.344 -28.902 1.00 86.69 119 ILE A N 1
ATOM 965 C CA . ILE A 1 119 ? 6.867 4.851 -28.517 1.00 86.69 119 ILE A CA 1
ATOM 966 C C . ILE A 1 119 ? 7.555 4.097 -29.657 1.00 86.69 119 ILE A C 1
ATOM 968 O O . ILE A 1 119 ? 8.732 4.339 -29.906 1.00 86.69 119 ILE A O 1
ATOM 972 N N . SER A 1 120 ? 6.827 3.257 -30.397 1.00 86.00 120 SER A N 1
ATOM 973 C CA . SER A 1 120 ? 7.382 2.475 -31.508 1.00 86.00 120 SER A CA 1
ATOM 974 C C . SER A 1 120 ? 7.920 3.377 -32.624 1.00 86.00 120 SER A C 1
ATOM 976 O O . SER A 1 120 ? 9.041 3.185 -33.099 1.00 86.00 120 SER A O 1
ATOM 978 N N . GLU A 1 121 ? 7.180 4.431 -32.985 1.00 88.25 121 GLU A N 1
ATOM 979 C CA . GLU A 1 121 ? 7.629 5.434 -33.962 1.00 88.25 121 GLU A CA 1
ATOM 980 C C . GLU A 1 121 ? 8.918 6.126 -33.500 1.00 88.25 121 GLU A C 1
ATOM 982 O O . GLU A 1 121 ? 9.871 6.271 -34.268 1.00 88.25 121 GLU A O 1
ATOM 987 N N . ARG A 1 122 ? 8.986 6.510 -32.218 1.00 87.62 122 ARG A N 1
ATOM 988 C CA . ARG A 1 122 ? 10.157 7.191 -31.648 1.00 87.62 122 ARG A CA 1
ATOM 989 C C . ARG A 1 122 ? 11.379 6.286 -31.539 1.00 87.62 122 ARG A C 1
ATOM 991 O O . ARG A 1 122 ? 12.479 6.738 -31.844 1.00 87.62 122 ARG A O 1
ATOM 998 N N . LEU A 1 123 ? 11.202 5.025 -31.147 1.00 84.56 123 LEU A N 1
ATOM 999 C CA . LEU A 1 123 ? 12.287 4.040 -31.103 1.00 84.56 123 LEU A CA 1
ATOM 1000 C C . LEU A 1 123 ? 12.855 3.778 -32.500 1.00 84.56 123 LEU A C 1
ATOM 1002 O O . LEU A 1 123 ? 14.075 3.766 -32.669 1.00 84.56 123 LEU A O 1
ATOM 1006 N N . THR A 1 124 ? 11.981 3.670 -33.504 1.00 87.44 124 THR A N 1
ATOM 1007 C CA . THR A 1 124 ? 12.382 3.513 -34.909 1.00 87.44 124 THR A CA 1
ATOM 1008 C C . THR A 1 124 ? 13.179 4.725 -35.389 1.00 87.44 124 THR A C 1
ATOM 1010 O O . THR A 1 124 ? 14.267 4.567 -35.939 1.00 87.44 124 THR A O 1
ATOM 1013 N N . ALA A 1 125 ? 12.694 5.943 -35.119 1.00 87.31 125 ALA A N 1
ATOM 1014 C CA . ALA A 1 125 ? 13.392 7.184 -35.467 1.00 87.31 125 ALA A CA 1
ATOM 1015 C C . ALA A 1 125 ? 14.753 7.324 -34.760 1.00 87.31 125 ALA A C 1
ATOM 1017 O O . ALA A 1 125 ? 15.681 7.918 -35.304 1.00 87.31 125 ALA A O 1
ATOM 1018 N N . PHE A 1 126 ? 14.890 6.747 -33.565 1.00 85.12 126 PHE A N 1
ATOM 1019 C CA . PHE A 1 126 ? 16.147 6.684 -32.819 1.00 85.12 126 PHE A CA 1
ATOM 1020 C C . PHE A 1 126 ? 17.091 5.559 -33.299 1.00 85.12 126 PHE A C 1
ATOM 1022 O O . PHE A 1 126 ? 18.251 5.485 -32.891 1.00 85.12 126 PHE A O 1
ATOM 1029 N N . GLY A 1 127 ? 16.626 4.687 -34.198 1.00 83.69 127 GLY A N 1
ATOM 1030 C CA . GLY A 1 127 ? 17.422 3.619 -34.802 1.00 83.69 127 GLY A CA 1
ATOM 1031 C C . GLY A 1 127 ? 17.485 2.325 -33.985 1.00 83.69 127 GLY A C 1
ATOM 1032 O O . GLY A 1 127 ? 18.446 1.563 -34.144 1.00 83.69 127 GLY A O 1
ATOM 1033 N N . ILE A 1 128 ? 16.506 2.088 -33.109 1.00 80.19 128 ILE A N 1
ATOM 1034 C CA . ILE A 1 128 ? 16.242 0.792 -32.463 1.00 80.19 128 ILE A CA 1
ATOM 1035 C C . ILE A 1 128 ? 15.298 0.021 -33.388 1.00 80.19 128 ILE A C 1
ATOM 1037 O O . ILE A 1 128 ? 14.263 0.550 -33.786 1.00 80.19 128 ILE A O 1
ATOM 1041 N N . ILE A 1 129 ? 15.679 -1.199 -33.770 1.00 78.56 129 ILE A N 1
ATOM 1042 C CA . ILE A 1 129 ? 14.980 -2.023 -34.783 1.00 78.56 129 ILE A CA 1
ATOM 1043 C C . ILE A 1 129 ? 14.853 -3.497 -34.360 1.00 78.56 129 ILE A C 1
ATOM 1045 O O . ILE A 1 129 ? 14.499 -4.366 -35.157 1.00 78.56 129 ILE A O 1
ATOM 1049 N N . GLU A 1 130 ? 15.181 -3.805 -33.107 1.00 79.75 130 GLU A N 1
ATOM 1050 C CA . GLU A 1 130 ? 15.145 -5.143 -32.534 1.00 79.75 130 GLU A CA 1
ATOM 1051 C C . GLU A 1 130 ? 13.704 -5.666 -32.453 1.00 79.75 130 GLU A C 1
ATOM 1053 O O . GLU A 1 130 ? 12.926 -5.231 -31.606 1.00 79.75 130 GLU A O 1
ATOM 1058 N N . LYS A 1 131 ? 13.360 -6.639 -33.307 1.00 76.38 131 LYS A N 1
ATOM 1059 C CA . LYS A 1 131 ? 11.997 -7.188 -33.433 1.00 76.38 131 LYS A CA 1
ATOM 1060 C C . LYS A 1 131 ? 11.377 -7.623 -32.102 1.00 76.38 131 LYS A C 1
ATOM 1062 O O . LYS A 1 131 ? 10.210 -7.335 -31.866 1.00 76.38 131 LYS A O 1
ATOM 1067 N N . ASP A 1 132 ? 12.160 -8.252 -31.228 1.00 72.00 132 ASP A N 1
ATOM 1068 C CA . ASP A 1 132 ? 11.679 -8.737 -29.927 1.00 72.00 132 ASP A CA 1
ATOM 1069 C C . ASP A 1 132 ? 11.237 -7.587 -29.003 1.00 72.00 132 ASP A C 1
ATOM 1071 O O . ASP A 1 132 ? 10.277 -7.721 -28.252 1.00 72.00 132 ASP A O 1
ATOM 1075 N N . VAL A 1 133 ? 11.898 -6.424 -29.087 1.00 72.25 133 VAL A N 1
ATOM 1076 C CA . VAL A 1 133 ? 11.544 -5.232 -28.295 1.00 72.25 133 VAL A CA 1
ATOM 1077 C C . VAL A 1 133 ? 10.226 -4.636 -28.778 1.00 72.25 133 VAL A C 1
ATOM 1079 O O . VAL A 1 133 ? 9.400 -4.233 -27.961 1.00 72.25 133 VAL A O 1
ATOM 1082 N N . PHE A 1 134 ? 10.028 -4.578 -30.098 1.00 79.44 134 PHE A N 1
ATOM 1083 C CA . PHE A 1 134 ? 8.792 -4.068 -30.688 1.00 79.44 134 PHE A CA 1
ATOM 1084 C C . PHE A 1 134 ? 7.604 -4.983 -30.401 1.00 79.44 134 PHE A C 1
ATOM 1086 O O . PHE A 1 134 ? 6.552 -4.473 -30.037 1.00 79.44 134 PHE A O 1
ATOM 1093 N N . ALA A 1 135 ? 7.784 -6.305 -30.470 1.00 79.62 135 ALA A N 1
ATOM 1094 C CA . ALA A 1 135 ? 6.723 -7.261 -30.157 1.00 79.62 135 ALA A CA 1
ATOM 1095 C C . ALA A 1 135 ? 6.205 -7.097 -28.714 1.00 79.62 135 ALA A C 1
ATOM 1097 O O . ALA A 1 135 ? 5.003 -6.937 -28.508 1.00 79.62 135 ALA A O 1
ATOM 1098 N N . ASP A 1 136 ? 7.111 -7.047 -27.729 1.00 75.81 136 ASP A N 1
ATOM 1099 C CA . ASP A 1 136 ? 6.757 -6.825 -26.319 1.00 75.81 136 ASP A CA 1
ATOM 1100 C C . ASP A 1 136 ? 6.045 -5.476 -26.099 1.00 75.81 136 ASP A C 1
ATOM 1102 O O . ASP A 1 136 ? 5.109 -5.366 -25.303 1.00 75.81 136 ASP A O 1
ATOM 1106 N N . LEU A 1 137 ? 6.516 -4.419 -26.774 1.00 78.25 137 LEU A N 1
ATOM 1107 C CA . LEU A 1 137 ? 5.954 -3.074 -26.650 1.00 78.25 137 LEU A CA 1
ATOM 1108 C C . LEU A 1 137 ? 4.578 -2.962 -27.289 1.00 78.25 137 LEU A C 1
ATOM 1110 O O . LEU A 1 137 ? 3.691 -2.372 -26.683 1.00 78.25 137 LEU A O 1
ATOM 1114 N N . GLU A 1 138 ? 4.388 -3.505 -28.486 1.00 84.25 138 GLU A N 1
ATOM 1115 C CA . GLU A 1 138 ? 3.097 -3.504 -29.174 1.00 84.25 138 GLU A CA 1
ATOM 1116 C C . GLU A 1 138 ? 2.048 -4.275 -28.369 1.00 84.25 138 GLU A C 1
ATOM 1118 O O . GLU A 1 138 ? 0.924 -3.795 -28.205 1.00 84.25 138 GLU A O 1
ATOM 1123 N N . GLU A 1 139 ? 2.435 -5.409 -27.776 1.00 82.00 139 GLU A N 1
ATOM 1124 C CA . GLU A 1 139 ? 1.584 -6.171 -26.862 1.00 82.00 139 GLU A CA 1
ATOM 1125 C C . GLU A 1 139 ? 1.219 -5.341 -25.615 1.00 82.00 139 GLU A C 1
ATOM 1127 O O . GLU A 1 139 ? 0.042 -5.198 -25.274 1.00 82.00 139 GLU A O 1
ATOM 1132 N N . LEU A 1 140 ? 2.205 -4.706 -24.966 1.00 80.88 140 LEU A N 1
ATOM 1133 C CA . LEU A 1 140 ? 1.969 -3.834 -23.811 1.00 80.88 140 LEU A CA 1
ATOM 1134 C C . LEU A 1 140 ? 1.061 -2.644 -24.157 1.00 80.88 140 LEU A C 1
ATOM 1136 O O . LEU A 1 140 ? 0.151 -2.317 -23.393 1.00 80.88 140 LEU A O 1
ATOM 1140 N N . VAL A 1 141 ? 1.293 -1.989 -25.296 1.00 85.06 141 VAL A N 1
ATOM 1141 C CA . VAL A 1 141 ? 0.483 -0.861 -25.775 1.00 85.06 141 VAL A CA 1
ATOM 1142 C C . VAL A 1 141 ? -0.949 -1.314 -26.037 1.00 85.06 141 VAL A C 1
ATOM 1144 O O . VAL A 1 141 ? -1.875 -0.621 -25.614 1.00 85.06 141 VAL A O 1
ATOM 1147 N N . SER A 1 142 ? -1.142 -2.493 -26.635 1.00 86.06 142 SER A N 1
ATOM 1148 C CA . SER A 1 142 ? -2.464 -3.093 -26.835 1.00 86.06 142 SER A CA 1
ATOM 1149 C C . SER A 1 142 ? -3.200 -3.318 -25.509 1.00 86.06 142 SER A C 1
ATOM 1151 O O . SER A 1 142 ? -4.377 -2.964 -25.382 1.00 86.06 142 SER A O 1
ATOM 1153 N N . TYR A 1 143 ? -2.509 -3.815 -24.475 1.00 83.12 143 TYR A N 1
ATOM 1154 C CA . TYR A 1 143 ? -3.093 -3.967 -23.138 1.00 83.12 143 TYR A CA 1
ATOM 1155 C C . TYR A 1 143 ? -3.470 -2.625 -22.508 1.00 83.12 143 TYR A C 1
ATOM 1157 O O . TYR A 1 143 ? -4.576 -2.477 -21.990 1.00 83.12 143 TYR A O 1
ATOM 1165 N N . VAL A 1 144 ? -2.591 -1.625 -22.594 1.00 81.75 144 VAL A N 1
ATOM 1166 C CA . VAL A 1 144 ? -2.847 -0.277 -22.064 1.00 81.75 144 VAL A CA 1
ATOM 1167 C C . VAL A 1 144 ? -4.033 0.392 -22.766 1.00 81.75 144 VAL A C 1
ATOM 1169 O O . VAL A 1 144 ? -4.859 1.023 -22.103 1.00 81.75 144 VAL A O 1
ATOM 1172 N N . GLN A 1 145 ? -4.146 0.229 -24.086 1.00 87.25 145 GLN A N 1
ATOM 1173 C CA . GLN A 1 145 ? -5.284 0.705 -24.875 1.00 87.25 145 GLN A CA 1
ATOM 1174 C C . GLN A 1 145 ? -6.580 0.004 -24.469 1.00 87.25 145 GLN A C 1
ATOM 1176 O O . GLN A 1 145 ? -7.573 0.674 -24.197 1.00 87.25 145 GLN A O 1
ATOM 1181 N N . SER A 1 146 ? -6.553 -1.325 -24.356 1.00 84.25 146 SER A N 1
ATOM 1182 C CA . SER A 1 146 ? -7.716 -2.131 -23.964 1.00 84.25 146 SER A CA 1
ATOM 1183 C C . SER A 1 146 ? -8.211 -1.802 -22.551 1.00 84.25 146 SER A C 1
ATOM 1185 O O . SER A 1 146 ? -9.404 -1.888 -22.277 1.00 84.25 146 SER A O 1
ATOM 1187 N N . MET A 1 147 ? -7.307 -1.395 -21.655 1.00 79.56 147 MET A N 1
ATOM 1188 C CA . MET A 1 147 ? -7.639 -0.949 -20.298 1.00 79.56 147 MET A CA 1
ATOM 1189 C C . MET A 1 147 ? -8.066 0.525 -20.215 1.00 79.56 147 MET A C 1
ATOM 1191 O O . MET A 1 147 ? -8.449 0.975 -19.137 1.00 79.56 147 MET A O 1
ATOM 1195 N N . GLY A 1 148 ? -7.984 1.291 -21.309 1.00 83.69 148 GLY A N 1
ATOM 1196 C CA . GLY A 1 148 ? -8.309 2.720 -21.315 1.00 83.69 148 GLY A CA 1
ATOM 1197 C C . GLY A 1 148 ? -7.329 3.586 -20.514 1.00 83.69 148 GLY A C 1
ATOM 1198 O O . GLY A 1 148 ? -7.712 4.640 -20.021 1.00 83.69 148 GLY A O 1
ATOM 1199 N N . LEU A 1 149 ? -6.071 3.151 -20.363 1.00 84.00 149 LEU A N 1
ATOM 1200 C CA . LEU A 1 149 ? -5.059 3.806 -19.514 1.00 84.00 149 LEU A CA 1
ATOM 1201 C C . LEU A 1 149 ? -4.033 4.641 -20.299 1.00 84.00 149 LEU A C 1
ATOM 1203 O O . LEU A 1 149 ? -3.017 5.059 -19.741 1.00 84.00 149 LEU A O 1
ATOM 1207 N N . VAL A 1 150 ? -4.263 4.877 -21.595 1.00 82.50 150 VAL A N 1
ATOM 1208 C CA . VAL A 1 150 ? -3.295 5.533 -22.498 1.00 82.50 150 VAL A CA 1
ATOM 1209 C C . VAL A 1 150 ? -2.883 6.915 -21.990 1.00 82.50 150 VAL A C 1
ATOM 1211 O O . VAL A 1 150 ? -1.694 7.230 -21.994 1.00 82.50 150 VAL A O 1
ATOM 1214 N N . ASP A 1 151 ? -3.838 7.705 -21.499 1.00 83.12 151 ASP A N 1
ATOM 1215 C CA . ASP A 1 151 ? -3.592 9.073 -21.024 1.00 83.12 151 ASP A CA 1
ATOM 1216 C C . ASP A 1 151 ? -2.937 9.121 -19.634 1.00 83.12 151 ASP A C 1
ATOM 1218 O O . ASP A 1 151 ? -2.403 10.150 -19.218 1.00 83.12 151 ASP A O 1
ATOM 1222 N N . ASN A 1 152 ? -2.952 8.003 -18.902 1.00 81.06 152 ASN A N 1
ATOM 1223 C CA . ASN A 1 152 ? -2.389 7.902 -17.556 1.00 81.06 152 ASN A CA 1
ATOM 1224 C C . ASN A 1 152 ? -0.945 7.389 -17.544 1.00 81.06 152 ASN A C 1
ATOM 1226 O O . ASN A 1 152 ? -0.289 7.447 -16.502 1.00 81.06 152 ASN A O 1
ATOM 1230 N N . ILE A 1 153 ? -0.449 6.880 -18.673 1.00 84.38 153 ILE A N 1
ATOM 1231 C CA . ILE A 1 153 ? 0.869 6.259 -18.775 1.00 84.38 153 ILE A CA 1
ATOM 1232 C C . ILE A 1 153 ? 1.774 7.114 -19.655 1.00 84.38 153 ILE A C 1
ATOM 1234 O O . ILE A 1 153 ? 1.406 7.565 -20.734 1.00 84.38 153 ILE A O 1
ATOM 1238 N N . VAL A 1 154 ? 3.007 7.304 -19.194 1.00 85.31 154 VAL A N 1
ATOM 1239 C CA . VAL A 1 154 ? 4.083 7.905 -19.979 1.00 85.31 154 VAL A CA 1
ATOM 1240 C C . VAL A 1 154 ? 5.213 6.896 -20.039 1.00 85.31 154 VAL A C 1
ATOM 1242 O O . VAL A 1 154 ? 5.714 6.464 -19.001 1.00 85.31 154 VAL A O 1
ATOM 1245 N N . PHE A 1 155 ? 5.615 6.530 -21.250 1.00 82.56 155 PHE A N 1
ATOM 1246 C CA . PHE A 1 155 ? 6.787 5.706 -21.466 1.00 82.56 155 PHE A CA 1
ATOM 1247 C C . PHE A 1 155 ? 8.031 6.590 -21.417 1.00 82.56 155 PHE A C 1
ATOM 1249 O O . PHE A 1 155 ? 8.124 7.588 -22.132 1.00 82.56 155 PHE A O 1
ATOM 1256 N N . ASP A 1 156 ? 8.982 6.235 -20.561 1.00 80.94 156 ASP A N 1
ATOM 1257 C CA . ASP A 1 156 ? 10.231 6.966 -20.376 1.00 80.94 156 ASP A CA 1
ATOM 1258 C C . ASP A 1 156 ? 11.387 5.957 -20.302 1.00 80.94 156 ASP A C 1
ATOM 1260 O O . ASP A 1 156 ? 11.557 5.308 -19.267 1.00 80.94 156 ASP A O 1
ATOM 1264 N N . PRO A 1 157 ? 12.183 5.797 -21.376 1.00 72.44 157 PRO A N 1
ATOM 1265 C CA . PRO A 1 157 ? 13.305 4.859 -21.378 1.00 72.44 157 PRO A CA 1
ATOM 1266 C C . PRO A 1 157 ? 14.406 5.205 -20.373 1.00 72.44 157 PRO A C 1
ATOM 1268 O O . PRO A 1 157 ? 15.284 4.388 -20.138 1.00 72.44 157 PRO A O 1
ATOM 1271 N N . PHE A 1 158 ? 14.384 6.398 -19.775 1.00 72.38 158 PHE A N 1
ATOM 1272 C CA . PHE A 1 158 ? 15.340 6.804 -18.748 1.00 72.38 158 PHE A CA 1
ATOM 1273 C C . PHE A 1 158 ? 14.784 6.736 -17.334 1.00 72.38 158 PHE A C 1
ATOM 1275 O O . PHE A 1 158 ? 15.422 7.202 -16.384 1.00 72.38 158 PHE A O 1
ATOM 1282 N N . LEU A 1 159 ? 13.615 6.119 -17.167 1.00 75.19 159 LEU A N 1
ATOM 1283 C CA . LEU A 1 159 ? 13.103 5.775 -15.857 1.00 75.19 159 LEU A CA 1
ATOM 1284 C C . LEU A 1 159 ? 13.965 4.670 -15.240 1.00 75.19 159 LEU A C 1
ATOM 1286 O O . LEU A 1 159 ? 13.700 3.485 -15.408 1.00 75.19 159 LEU A O 1
ATOM 1290 N N . VAL A 1 160 ? 15.008 5.072 -14.522 1.00 69.50 160 VAL A N 1
ATOM 1291 C CA . VAL A 1 160 ? 15.936 4.162 -13.851 1.00 69.50 160 VAL A CA 1
ATOM 1292 C C . VAL A 1 160 ? 15.756 4.258 -12.337 1.00 69.50 160 VAL A C 1
ATOM 1294 O O . VAL A 1 160 ? 15.600 5.345 -11.785 1.00 69.50 160 VAL A O 1
ATOM 1297 N N . LEU A 1 161 ? 15.802 3.125 -11.636 1.00 66.88 161 LEU A N 1
ATOM 1298 C CA . LEU A 1 161 ? 15.849 3.088 -10.174 1.00 66.88 161 LEU A CA 1
ATOM 1299 C C . LEU A 1 161 ? 17.296 2.967 -9.688 1.00 66.88 161 LEU A C 1
ATOM 1301 O O . LEU A 1 161 ? 18.062 2.155 -10.192 1.00 66.88 161 LEU A O 1
ATOM 1305 N N . SER A 1 162 ? 17.660 3.726 -8.652 1.00 59.53 162 SER A N 1
ATOM 1306 C CA . SER A 1 162 ? 18.978 3.618 -8.005 1.00 59.53 162 SER A CA 1
ATOM 1307 C C . SER A 1 162 ? 19.131 2.366 -7.129 1.00 59.53 162 SER A C 1
ATOM 1309 O O . SER A 1 162 ? 20.218 2.106 -6.618 1.00 59.53 162 SER A O 1
ATOM 1311 N N . ASN A 1 163 ? 18.045 1.625 -6.879 1.00 60.06 163 ASN A N 1
ATOM 1312 C CA . ASN A 1 163 ? 18.068 0.426 -6.042 1.00 60.06 163 ASN A CA 1
ATOM 1313 C C . ASN A 1 163 ? 18.590 -0.780 -6.829 1.00 60.06 163 ASN A C 1
ATOM 1315 O O . ASN A 1 163 ? 18.115 -1.077 -7.919 1.00 60.06 163 ASN A O 1
ATOM 1319 N N . SER A 1 164 ? 19.518 -1.510 -6.214 1.00 61.72 164 SER A N 1
ATOM 1320 C CA . SER A 1 164 ? 20.410 -2.483 -6.858 1.00 61.72 164 SER A CA 1
ATOM 1321 C C . SER A 1 164 ? 19.771 -3.754 -7.423 1.00 61.72 164 SER A C 1
ATOM 1323 O O . SER A 1 164 ? 20.480 -4.552 -8.026 1.00 61.72 164 SER A O 1
ATOM 1325 N N . TYR A 1 165 ? 18.481 -4.001 -7.189 1.00 76.50 165 TYR A N 1
ATOM 1326 C CA . TYR A 1 165 ? 17.879 -5.305 -7.478 1.00 76.50 165 TYR A CA 1
ATOM 1327 C C . TYR A 1 165 ? 16.769 -5.295 -8.530 1.00 76.50 165 TYR A C 1
ATOM 1329 O O . TYR A 1 165 ? 16.341 -6.373 -8.939 1.00 76.50 165 TYR A O 1
ATOM 1337 N N . TYR A 1 166 ? 16.309 -4.119 -8.968 1.00 78.50 166 TYR A N 1
ATOM 1338 C CA . TYR A 1 166 ? 15.364 -4.018 -10.076 1.00 78.50 166 TYR A CA 1
ATOM 1339 C C . TYR A 1 166 ? 16.120 -3.837 -11.403 1.00 78.50 166 TYR A C 1
ATOM 1341 O O . TYR A 1 166 ? 17.012 -2.992 -11.480 1.00 78.50 166 TYR A O 1
ATOM 1349 N N . HIS A 1 167 ? 15.734 -4.566 -12.451 1.00 72.62 167 HIS A N 1
ATOM 1350 C CA . HIS A 1 167 ? 16.367 -4.549 -13.773 1.00 72.62 167 HIS A CA 1
ATOM 1351 C C . HIS A 1 167 ? 15.331 -4.605 -14.908 1.00 72.62 167 HIS A C 1
ATOM 1353 O O . HIS A 1 167 ? 14.229 -5.126 -14.738 1.00 72.62 167 HIS A O 1
ATOM 1359 N N . ASP A 1 168 ? 15.718 -4.101 -16.083 1.00 68.88 168 ASP A N 1
ATOM 1360 C CA . ASP A 1 168 ? 14.991 -4.093 -17.366 1.00 68.88 168 ASP A CA 1
ATOM 1361 C C . ASP A 1 168 ? 13.692 -3.273 -17.445 1.00 68.88 168 ASP A C 1
ATOM 1363 O O . ASP A 1 168 ? 13.495 -2.555 -18.423 1.00 68.88 168 ASP A O 1
ATOM 1367 N N . PHE A 1 169 ? 12.787 -3.394 -16.475 1.00 72.00 169 PHE A N 1
ATOM 1368 C CA . PHE A 1 169 ? 11.490 -2.717 -16.500 1.00 72.00 169 PHE A CA 1
ATOM 1369 C C . PHE A 1 169 ? 11.201 -2.061 -15.157 1.00 72.00 169 PHE A C 1
ATOM 1371 O O . PHE A 1 169 ? 11.261 -2.719 -14.115 1.00 72.00 169 PHE A O 1
ATOM 1378 N N . TYR A 1 170 ? 10.849 -0.780 -15.206 1.00 80.75 170 TYR A N 1
ATOM 1379 C CA . TYR A 1 170 ? 10.568 0.057 -14.048 1.00 80.75 170 TYR A CA 1
ATOM 1380 C C . TYR A 1 170 ? 9.303 0.860 -14.290 1.00 80.75 170 TYR A C 1
ATOM 1382 O O . TYR A 1 170 ? 8.985 1.217 -15.423 1.00 80.75 170 TYR A O 1
ATOM 1390 N N . PHE A 1 171 ? 8.602 1.186 -13.216 1.00 81.94 171 PHE A N 1
ATOM 1391 C CA . PHE A 1 171 ? 7.443 2.056 -13.289 1.00 81.94 171 PHE A CA 1
ATOM 1392 C C . PHE A 1 171 ? 7.274 2.825 -11.983 1.00 81.94 171 PHE A C 1
ATOM 1394 O O . PHE A 1 171 ? 7.502 2.311 -10.886 1.00 81.94 171 PHE A O 1
ATOM 1401 N N . HIS A 1 172 ? 6.885 4.089 -12.114 1.00 84.62 172 HIS A N 1
ATOM 1402 C CA . HIS A 1 172 ? 6.639 5.001 -11.008 1.00 84.62 172 HIS A CA 1
ATOM 1403 C C . HIS A 1 172 ? 5.199 5.486 -11.062 1.00 84.62 172 HIS A C 1
ATOM 1405 O O . HIS A 1 172 ? 4.694 5.843 -12.123 1.00 84.62 172 HIS A O 1
ATOM 1411 N N . PHE A 1 173 ? 4.581 5.593 -9.893 1.00 84.31 173 PHE A N 1
ATOM 1412 C CA . PHE A 1 173 ? 3.314 6.283 -9.720 1.00 84.31 173 PHE A CA 1
ATOM 1413 C C . PHE A 1 173 ? 3.616 7.644 -9.117 1.00 84.31 173 PHE A C 1
ATOM 1415 O O . PHE A 1 173 ? 3.993 7.750 -7.944 1.00 84.31 173 PHE A O 1
ATOM 1422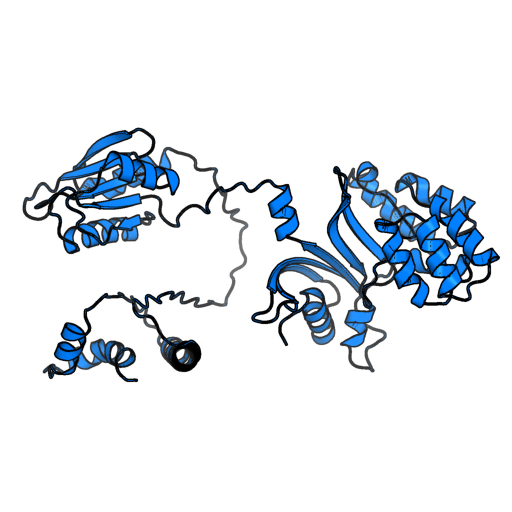 N N . ILE A 1 174 ? 3.497 8.675 -9.946 1.00 83.44 174 ILE A N 1
ATOM 1423 C CA . ILE A 1 174 ? 3.775 10.055 -9.562 1.00 83.44 174 ILE A CA 1
ATOM 1424 C C . ILE A 1 174 ? 2.482 10.857 -9.483 1.00 83.44 174 ILE A C 1
ATOM 1426 O O . ILE A 1 174 ? 1.595 10.708 -10.319 1.00 83.44 174 ILE A O 1
ATOM 1430 N N . VAL A 1 175 ? 2.405 11.751 -8.502 1.00 81.94 175 VAL A N 1
ATOM 1431 C CA . VAL A 1 175 ? 1.387 12.804 -8.458 1.00 81.94 175 VAL A CA 1
ATOM 1432 C C . VAL A 1 175 ? 2.042 14.114 -8.873 1.00 81.94 175 VAL A C 1
ATOM 1434 O O . VAL A 1 175 ? 3.021 14.556 -8.265 1.00 81.94 175 VAL A O 1
ATOM 1437 N N . ASN A 1 176 ? 1.506 14.727 -9.928 1.00 68.88 176 ASN A N 1
ATOM 1438 C CA . ASN A 1 176 ? 1.961 16.013 -10.449 1.00 68.88 176 ASN A CA 1
ATOM 1439 C C . ASN A 1 176 ? 1.140 17.154 -9.823 1.00 68.88 176 ASN A C 1
ATOM 1441 O O . ASN A 1 176 ? 0.197 17.645 -10.432 1.00 68.88 176 ASN A O 1
ATOM 1445 N N . ASN A 1 177 ? 1.520 17.576 -8.613 1.00 70.50 177 ASN A N 1
ATOM 1446 C CA . ASN A 1 177 ? 1.026 18.810 -7.981 1.00 70.50 177 ASN A CA 1
ATOM 1447 C C . ASN A 1 177 ? 2.121 19.902 -8.030 1.00 70.50 177 ASN A C 1
ATOM 1449 O O . ASN A 1 177 ? 3.026 19.840 -8.859 1.00 70.50 177 ASN A O 1
ATOM 1453 N N . LYS A 1 178 ? 2.099 20.896 -7.120 1.00 69.00 178 LYS A N 1
ATOM 1454 C CA . LYS A 1 178 ? 3.155 21.934 -6.989 1.00 69.00 178 LYS A CA 1
ATOM 1455 C C . LYS A 1 178 ? 4.582 21.358 -6.915 1.00 69.00 178 LYS A C 1
ATOM 1457 O O . LYS A 1 178 ? 5.540 22.042 -7.262 1.00 69.00 178 LYS A O 1
ATOM 1462 N N . LYS A 1 179 ? 4.726 20.116 -6.439 1.00 71.31 179 LYS A N 1
ATOM 1463 C CA . LYS A 1 179 ? 5.946 19.301 -6.504 1.00 71.31 179 LYS A CA 1
ATOM 1464 C C . LYS A 1 179 ? 5.570 17.897 -6.977 1.00 71.31 179 LYS A C 1
ATOM 1466 O O . LYS A 1 179 ? 4.496 17.410 -6.628 1.00 71.31 179 LYS A O 1
ATOM 1471 N N . LYS A 1 180 ? 6.464 17.256 -7.736 1.00 72.44 180 LYS A N 1
ATOM 1472 C CA . LYS A 1 180 ? 6.345 15.834 -8.078 1.00 72.44 180 LYS A CA 1
ATOM 1473 C C . LYS A 1 180 ? 6.599 15.000 -6.833 1.00 72.44 180 LYS A C 1
ATOM 1475 O O . LYS A 1 180 ? 7.650 15.153 -6.209 1.00 72.44 180 LYS A O 1
ATOM 1480 N N . ASP A 1 181 ? 5.674 14.111 -6.508 1.00 79.62 181 ASP A N 1
ATOM 1481 C CA . ASP A 1 181 ? 5.844 13.163 -5.411 1.00 79.62 181 ASP A CA 1
ATOM 1482 C C . ASP A 1 181 ? 5.601 11.732 -5.886 1.00 79.62 181 ASP A C 1
ATOM 1484 O O . ASP A 1 181 ? 4.728 11.472 -6.713 1.00 79.62 181 ASP A O 1
ATOM 1488 N N . LEU A 1 182 ? 6.408 10.812 -5.367 1.00 80.88 182 LEU A N 1
ATOM 1489 C CA . LEU A 1 182 ? 6.396 9.395 -5.714 1.00 80.88 182 LEU A CA 1
ATOM 1490 C C . LEU A 1 182 ? 5.537 8.640 -4.699 1.00 80.88 182 LEU A C 1
ATOM 1492 O O . LEU A 1 182 ? 5.932 8.533 -3.532 1.00 80.88 182 LEU A O 1
ATOM 1496 N N . LEU A 1 183 ? 4.389 8.125 -5.139 1.00 83.38 183 LEU A N 1
ATOM 1497 C CA . LEU A 1 183 ? 3.467 7.344 -4.309 1.00 83.38 183 LEU A CA 1
ATOM 1498 C C . LEU A 1 183 ? 3.825 5.867 -4.276 1.00 83.38 183 LEU A C 1
ATOM 1500 O O . LEU A 1 183 ? 3.716 5.228 -3.230 1.00 83.38 183 LEU A O 1
ATOM 1504 N N . ALA A 1 184 ? 4.242 5.335 -5.419 1.00 86.25 184 ALA A N 1
ATOM 1505 C CA . ALA A 1 184 ? 4.625 3.946 -5.548 1.00 86.25 184 ALA A CA 1
ATOM 1506 C C . ALA A 1 184 ? 5.719 3.777 -6.593 1.00 86.25 184 ALA A C 1
ATOM 1508 O O . ALA A 1 184 ? 5.829 4.561 -7.539 1.00 86.25 184 ALA A O 1
ATOM 1509 N N . LEU A 1 185 ? 6.531 2.750 -6.398 1.00 86.81 185 LEU A N 1
ATOM 1510 C CA . LEU A 1 185 ? 7.615 2.385 -7.296 1.00 86.81 185 LEU A CA 1
ATOM 1511 C C . LEU A 1 185 ? 7.597 0.885 -7.498 1.00 86.81 185 LEU A C 1
ATOM 1513 O O . LEU A 1 185 ? 7.347 0.130 -6.561 1.00 86.81 185 LEU A O 1
ATOM 1517 N N . GLY A 1 186 ? 7.873 0.462 -8.714 1.00 85.31 186 GLY A N 1
ATOM 1518 C CA . GLY A 1 186 ? 7.915 -0.940 -9.043 1.00 85.31 186 GLY A CA 1
ATOM 1519 C C . GLY A 1 186 ? 8.866 -1.222 -10.179 1.00 85.31 186 GLY A C 1
ATOM 1520 O O . GLY A 1 186 ? 9.397 -0.326 -10.840 1.00 85.31 186 GLY A O 1
ATOM 1521 N N . GLY A 1 187 ? 9.085 -2.504 -10.381 1.00 83.62 187 GLY A N 1
ATOM 1522 C CA . GLY A 1 187 ? 9.911 -2.997 -11.455 1.00 83.62 187 GLY A CA 1
ATOM 1523 C C . GLY A 1 187 ? 10.079 -4.497 -11.383 1.00 83.62 187 GLY A C 1
ATOM 1524 O O . GLY A 1 187 ? 9.540 -5.176 -10.504 1.00 83.62 187 GLY A O 1
ATOM 1525 N N . ARG A 1 188 ? 10.853 -5.019 -12.325 1.00 83.94 188 ARG A N 1
ATOM 1526 C CA . ARG A 1 188 ? 11.249 -6.424 -12.343 1.00 83.94 188 ARG A CA 1
ATOM 1527 C C . ARG A 1 188 ? 12.481 -6.670 -11.494 1.00 83.94 188 ARG A C 1
ATOM 1529 O O . ARG A 1 188 ? 13.439 -5.923 -11.609 1.00 83.94 188 ARG A O 1
ATOM 1536 N N . TYR A 1 189 ? 12.476 -7.710 -10.667 1.00 89.31 189 TYR A N 1
ATOM 1537 C CA . TYR A 1 189 ? 13.543 -8.019 -9.705 1.00 89.31 189 TYR A CA 1
ATOM 1538 C C . TYR A 1 189 ? 14.040 -9.466 -9.803 1.00 89.31 189 TYR A C 1
ATOM 1540 O O . TYR A 1 189 ? 14.351 -10.118 -8.805 1.00 89.31 189 TYR A O 1
ATOM 1548 N N . ASP A 1 190 ? 14.147 -9.973 -11.031 1.00 87.19 190 ASP A N 1
ATOM 1549 C CA . ASP A 1 190 ? 14.564 -11.350 -11.324 1.00 87.19 190 ASP A CA 1
ATOM 1550 C C . ASP A 1 190 ? 15.907 -11.716 -10.669 1.00 87.19 190 ASP A C 1
ATOM 1552 O O . ASP A 1 190 ? 16.060 -12.810 -10.125 1.00 87.19 190 ASP A O 1
ATOM 1556 N N . ASP A 1 191 ? 16.871 -10.790 -10.671 1.00 86.25 191 ASP A N 1
ATOM 1557 C CA . ASP A 1 191 ? 18.197 -11.016 -10.085 1.00 86.25 191 ASP A CA 1
ATOM 1558 C C . ASP A 1 191 ? 18.162 -11.124 -8.559 1.00 86.25 191 ASP A C 1
ATOM 1560 O O . ASP A 1 191 ? 18.965 -11.848 -7.966 1.00 86.25 191 ASP A O 1
ATOM 1564 N N . LEU A 1 192 ? 17.193 -10.471 -7.909 1.00 90.50 192 LEU A N 1
ATOM 1565 C CA . LEU A 1 192 ? 16.974 -10.646 -6.477 1.00 90.50 192 LEU A CA 1
ATOM 1566 C C . LEU A 1 192 ? 16.534 -12.073 -6.173 1.00 90.50 192 LEU A C 1
ATOM 1568 O O . LEU A 1 192 ? 17.049 -12.685 -5.239 1.00 90.50 192 LEU A O 1
ATOM 1572 N N . VAL A 1 193 ? 15.604 -12.608 -6.967 1.00 90.25 193 VAL A N 1
ATOM 1573 C CA . VAL A 1 193 ? 15.140 -13.993 -6.823 1.00 90.25 193 VAL A CA 1
ATOM 1574 C C . VAL A 1 193 ? 16.305 -14.949 -7.074 1.00 90.25 193 VAL A C 1
ATOM 1576 O O . VAL A 1 193 ? 16.580 -15.804 -6.232 1.00 90.25 193 VAL A O 1
ATOM 1579 N N . LYS A 1 194 ? 17.058 -14.732 -8.161 1.00 88.94 194 LYS A N 1
ATOM 1580 C CA . LYS A 1 194 ? 18.275 -15.485 -8.503 1.00 88.94 194 LYS A CA 1
ATOM 1581 C C . LYS A 1 194 ? 19.283 -15.530 -7.352 1.00 88.94 194 LYS A C 1
ATOM 1583 O O . LYS A 1 194 ? 19.849 -16.586 -7.090 1.00 88.94 194 LYS A O 1
ATOM 1588 N N . SER A 1 195 ? 19.484 -14.416 -6.641 1.00 90.50 195 SER A N 1
ATOM 1589 C CA . SER A 1 195 ? 20.429 -14.323 -5.513 1.00 90.50 195 SER A CA 1
ATOM 1590 C C . SER A 1 195 ? 20.087 -15.240 -4.330 1.00 90.50 195 SER A C 1
ATOM 1592 O O . SER A 1 195 ? 20.964 -15.562 -3.530 1.00 90.50 195 SER A O 1
ATOM 1594 N N . PHE A 1 196 ? 18.830 -15.687 -4.223 1.00 90.69 196 PHE A N 1
ATOM 1595 C CA . PHE A 1 196 ? 18.370 -16.616 -3.188 1.00 90.69 196 PHE A CA 1
ATOM 1596 C C . PHE A 1 196 ? 18.226 -18.061 -3.688 1.00 90.69 196 PHE A C 1
ATOM 1598 O O . PHE A 1 196 ? 17.913 -18.942 -2.884 1.00 90.69 196 PHE A O 1
ATOM 1605 N N . CYS A 1 197 ? 18.430 -18.320 -4.983 1.00 86.62 197 CYS A N 1
ATOM 1606 C CA . CYS A 1 197 ? 18.380 -19.662 -5.552 1.00 86.62 197 CYS A CA 1
ATOM 1607 C C . CYS A 1 197 ? 19.674 -20.440 -5.275 1.00 86.62 197 CYS A C 1
ATOM 1609 O O . CYS A 1 197 ? 20.757 -19.871 -5.138 1.00 86.62 197 CYS A O 1
ATOM 1611 N N . HIS A 1 198 ? 19.569 -21.769 -5.231 1.00 83.81 198 HIS A N 1
ATOM 1612 C CA . HIS A 1 198 ? 20.746 -22.631 -5.155 1.00 83.81 198 HIS A CA 1
ATOM 1613 C C . HIS A 1 198 ? 21.566 -22.528 -6.463 1.00 83.81 198 HIS A C 1
ATOM 1615 O O . HIS A 1 198 ? 20.954 -22.467 -7.536 1.00 83.81 198 HIS A O 1
ATOM 1621 N N . PRO A 1 199 ? 22.917 -22.563 -6.430 1.00 81.56 199 PRO A N 1
ATOM 1622 C CA . PRO A 1 199 ? 23.756 -22.405 -7.627 1.00 81.56 199 PRO A CA 1
ATOM 1623 C C . PRO A 1 199 ? 23.430 -23.356 -8.789 1.00 81.56 199 PRO A C 1
ATOM 1625 O O . PRO A 1 199 ? 23.623 -23.014 -9.951 1.00 81.56 199 PRO A O 1
ATOM 1628 N N . THR A 1 200 ? 22.888 -24.537 -8.490 1.00 79.69 200 THR A N 1
ATOM 1629 C CA . THR A 1 200 ? 22.500 -25.546 -9.490 1.00 79.69 200 THR A CA 1
ATOM 1630 C C . THR A 1 200 ? 21.171 -25.251 -10.201 1.00 79.69 200 THR A C 1
ATOM 1632 O O . THR A 1 200 ? 20.865 -25.893 -11.202 1.00 79.69 200 THR A O 1
ATOM 1635 N N . GLU A 1 201 ? 20.372 -24.289 -9.724 1.00 72.94 201 GLU A N 1
ATOM 1636 C CA . GLU A 1 201 ? 19.014 -24.011 -10.228 1.00 72.94 201 GLU A CA 1
ATOM 1637 C C . GLU A 1 201 ? 18.865 -22.634 -10.900 1.00 72.94 201 GLU A C 1
ATOM 1639 O O . GLU A 1 201 ? 17.761 -22.245 -11.282 1.00 72.94 201 GLU A O 1
ATOM 1644 N N . ILE A 1 202 ? 19.976 -21.922 -11.118 1.00 68.00 202 ILE A N 1
ATOM 1645 C CA . ILE A 1 202 ? 20.008 -20.548 -11.653 1.00 68.00 202 ILE A CA 1
ATOM 1646 C C . ILE A 1 202 ? 19.255 -20.402 -12.993 1.00 68.00 202 ILE A C 1
ATOM 1648 O O . ILE A 1 202 ? 18.654 -19.369 -13.272 1.00 68.00 202 ILE A O 1
ATOM 1652 N N . ASN A 1 203 ? 19.234 -21.433 -13.839 1.00 68.31 203 ASN A N 1
ATOM 1653 C CA . ASN A 1 203 ? 18.604 -21.339 -15.163 1.00 68.31 203 ASN A CA 1
ATOM 1654 C C . ASN A 1 203 ? 17.097 -21.661 -15.169 1.00 68.31 203 ASN A C 1
ATOM 1656 O O . ASN A 1 203 ? 16.463 -21.547 -16.214 1.00 68.31 203 ASN A O 1
ATOM 1660 N N . LYS A 1 204 ? 16.506 -22.048 -14.028 1.00 69.44 204 LYS A N 1
ATOM 1661 C CA . LYS A 1 204 ? 15.078 -22.421 -13.913 1.00 69.44 204 LYS A CA 1
ATOM 1662 C C . LYS A 1 204 ? 14.263 -21.459 -13.044 1.00 69.44 204 LYS A C 1
ATOM 1664 O O . LYS A 1 204 ? 13.135 -21.777 -12.670 1.00 69.44 204 LYS A O 1
ATOM 1669 N N . GLN A 1 205 ? 14.832 -20.308 -12.695 1.00 73.38 205 GLN A N 1
ATOM 1670 C CA . GLN A 1 205 ? 14.206 -19.389 -11.754 1.00 73.38 205 GLN A CA 1
ATOM 1671 C C . GLN A 1 205 ? 13.017 -18.635 -12.367 1.00 73.38 205 GLN A C 1
ATOM 1673 O O . GLN A 1 205 ? 13.072 -18.220 -13.532 1.00 73.38 205 GLN A O 1
ATOM 1678 N N . PRO A 1 206 ? 11.959 -18.422 -11.576 1.00 79.12 206 PRO A N 1
ATOM 1679 C CA . PRO A 1 206 ? 10.833 -17.618 -12.005 1.00 79.12 206 PRO A CA 1
ATOM 1680 C C . PRO A 1 206 ? 11.230 -16.140 -12.121 1.00 79.12 206 PRO A C 1
ATOM 1682 O O . PRO A 1 206 ? 12.162 -15.675 -11.459 1.00 79.12 206 PRO A O 1
ATOM 1685 N N . LYS A 1 207 ? 10.526 -15.403 -12.980 1.00 85.00 207 LYS A N 1
ATOM 1686 C CA . LYS A 1 207 ? 10.666 -13.951 -13.132 1.00 85.00 207 LYS A CA 1
ATOM 1687 C C . LYS A 1 207 ? 9.673 -13.268 -12.209 1.00 85.00 207 LYS A C 1
ATOM 1689 O O . LYS A 1 207 ? 8.582 -13.791 -11.992 1.00 85.00 207 LYS A O 1
ATOM 1694 N N . ALA A 1 208 ? 10.053 -12.134 -11.641 1.00 88.50 208 ALA A N 1
ATOM 1695 C CA . ALA A 1 208 ? 9.235 -11.441 -10.659 1.00 88.50 208 ALA A CA 1
ATOM 1696 C C . ALA A 1 208 ? 9.166 -9.950 -10.971 1.00 88.50 208 ALA A C 1
ATOM 1698 O O . ALA A 1 208 ? 10.183 -9.297 -11.206 1.00 88.50 208 ALA A O 1
ATOM 1699 N N . ILE A 1 209 ? 7.950 -9.417 -10.962 1.00 87.50 209 ILE A N 1
ATOM 1700 C CA . ILE A 1 209 ? 7.647 -7.994 -11.070 1.00 87.50 209 ILE A CA 1
ATOM 1701 C C . ILE A 1 209 ? 6.819 -7.594 -9.862 1.00 87.50 209 ILE A C 1
ATOM 1703 O O . ILE A 1 209 ? 5.963 -8.351 -9.413 1.00 87.50 209 ILE A O 1
ATOM 1707 N N . GLY A 1 210 ? 7.060 -6.411 -9.323 1.00 88.12 210 GLY A N 1
ATOM 1708 C CA . GLY A 1 210 ? 6.303 -5.954 -8.171 1.00 88.12 210 GLY A CA 1
ATOM 1709 C C . GLY A 1 210 ? 6.338 -4.457 -8.019 1.00 88.12 210 GLY A C 1
ATOM 1710 O O . GLY A 1 210 ? 7.137 -3.764 -8.649 1.00 88.12 210 GLY A O 1
ATOM 1711 N N . VAL A 1 211 ? 5.420 -3.974 -7.200 1.00 87.31 211 VAL A N 1
ATOM 1712 C CA . VAL A 1 211 ? 5.211 -2.568 -6.898 1.00 87.31 211 VAL A CA 1
ATOM 1713 C C . VAL A 1 211 ? 5.037 -2.392 -5.406 1.00 87.31 211 VAL A C 1
ATOM 1715 O O . VAL A 1 211 ? 4.333 -3.161 -4.761 1.00 87.31 211 VAL A O 1
ATOM 1718 N N . VAL A 1 212 ? 5.666 -1.349 -4.881 1.00 90.31 212 VAL A N 1
ATOM 1719 C CA . VAL A 1 212 ? 5.613 -0.944 -3.482 1.00 90.31 212 VAL A CA 1
ATOM 1720 C C . VAL A 1 212 ? 4.900 0.396 -3.395 1.00 90.31 212 VAL A C 1
ATOM 1722 O O . VAL A 1 212 ? 5.356 1.386 -3.972 1.00 90.31 212 VAL A O 1
ATOM 1725 N N . PHE A 1 213 ? 3.806 0.440 -2.644 1.00 88.12 213 PHE A N 1
ATOM 1726 C CA . PHE A 1 213 ? 3.021 1.632 -2.356 1.00 88.12 213 PHE A CA 1
ATOM 1727 C C . PHE A 1 213 ? 3.387 2.211 -0.988 1.00 88.12 213 PHE A C 1
ATOM 1729 O O . PHE A 1 213 ? 3.377 1.525 0.038 1.00 88.12 213 PHE A O 1
ATOM 1736 N N . SER A 1 214 ? 3.652 3.517 -0.955 1.00 88.19 214 SER A N 1
ATOM 1737 C CA . SER A 1 214 ? 3.863 4.256 0.285 1.00 88.19 214 SER A CA 1
ATOM 1738 C C . SER A 1 214 ? 2.522 4.660 0.894 1.00 88.19 214 SER A C 1
ATOM 1740 O O . SER A 1 214 ? 1.977 5.723 0.588 1.00 88.19 214 SER A O 1
ATOM 1742 N N . ILE A 1 215 ? 2.004 3.828 1.799 1.00 88.62 215 ILE A N 1
ATOM 1743 C CA . ILE A 1 215 ? 0.723 4.093 2.463 1.00 88.62 215 ILE A CA 1
ATOM 1744 C C . ILE A 1 215 ? 0.711 5.441 3.206 1.00 88.62 215 ILE A C 1
ATOM 1746 O O . ILE A 1 215 ? -0.246 6.186 3.010 1.00 88.62 215 ILE A O 1
ATOM 1750 N N . PRO A 1 216 ? 1.754 5.844 3.966 1.00 85.25 216 PRO A N 1
ATOM 1751 C CA . PRO A 1 216 ? 1.766 7.152 4.620 1.00 85.25 216 PRO A CA 1
ATOM 1752 C C . PRO A 1 216 ? 1.602 8.321 3.644 1.00 85.25 216 PRO A C 1
ATOM 1754 O O . PRO A 1 216 ? 0.892 9.275 3.944 1.00 85.25 216 PRO A O 1
ATOM 1757 N N . LYS A 1 217 ? 2.223 8.250 2.458 1.00 84.31 217 LYS A N 1
ATOM 1758 C CA . LYS A 1 217 ? 2.063 9.295 1.441 1.00 84.31 217 LYS A CA 1
ATOM 1759 C C . LYS A 1 217 ? 0.650 9.302 0.878 1.00 84.31 217 LYS A C 1
ATOM 1761 O O . LYS A 1 217 ? 0.045 10.363 0.811 1.00 84.31 217 LYS A O 1
ATOM 1766 N N . ILE A 1 218 ? 0.118 8.135 0.516 1.00 84.06 218 ILE A N 1
ATOM 1767 C CA . ILE A 1 218 ? -1.240 8.010 -0.026 1.00 84.06 218 ILE A CA 1
ATOM 1768 C C . ILE A 1 218 ? -2.269 8.556 0.972 1.00 84.06 218 ILE A C 1
ATOM 1770 O O . ILE A 1 218 ? -3.097 9.374 0.591 1.00 84.06 218 ILE A O 1
ATOM 1774 N N . VAL A 1 219 ? -2.171 8.184 2.252 1.00 81.75 219 VAL A N 1
ATOM 1775 C CA . VAL A 1 219 ? -3.054 8.683 3.321 1.00 81.75 219 VAL A CA 1
ATOM 1776 C C . VAL A 1 219 ? -2.975 10.206 3.449 1.00 81.75 219 VAL A C 1
ATOM 1778 O O . VAL A 1 219 ? -4.013 10.859 3.544 1.00 81.75 219 VAL A O 1
ATOM 1781 N N . ASN A 1 220 ? -1.770 10.783 3.377 1.00 81.56 220 ASN A N 1
ATOM 1782 C CA . ASN A 1 220 ? -1.602 12.238 3.401 1.00 81.56 220 ASN A CA 1
ATOM 1783 C C . ASN A 1 220 ? -2.294 12.926 2.209 1.00 81.56 220 ASN A C 1
ATOM 1785 O O . ASN A 1 220 ? -2.881 13.989 2.386 1.00 81.56 220 ASN A O 1
ATOM 1789 N N . TYR A 1 221 ? -2.243 12.337 1.007 1.00 76.69 221 TYR A N 1
ATOM 1790 C CA . TYR A 1 221 ? -2.908 12.892 -0.183 1.00 76.69 221 TYR A CA 1
ATOM 1791 C C . TYR A 1 221 ? -4.420 12.704 -0.183 1.00 76.69 221 TYR A C 1
ATOM 1793 O O . TYR A 1 221 ? -5.129 13.575 -0.678 1.00 76.69 221 TYR A O 1
ATOM 1801 N N . LEU A 1 222 ? -4.916 11.602 0.380 1.00 73.75 222 LEU A N 1
ATOM 1802 C CA . LEU A 1 222 ? -6.352 11.366 0.530 1.00 73.75 222 LEU A CA 1
ATOM 1803 C C . LEU A 1 222 ? -7.002 12.341 1.512 1.00 73.75 222 LEU A C 1
ATOM 1805 O O . LEU A 1 222 ? -8.222 12.340 1.636 1.00 73.75 222 LEU A O 1
ATOM 1809 N N . GLY A 1 223 ? -6.205 13.170 2.196 1.00 63.12 223 GLY A N 1
ATOM 1810 C CA . GLY A 1 223 ? -6.730 14.140 3.135 1.00 63.12 223 GLY A CA 1
ATOM 1811 C C . GLY A 1 223 ? -7.550 13.432 4.196 1.00 63.12 223 GLY A C 1
ATOM 1812 O O . GLY A 1 223 ? -8.617 13.930 4.542 1.00 63.12 223 GLY A O 1
ATOM 1813 N N . ALA A 1 224 ? -7.062 12.279 4.687 1.00 53.97 224 ALA A N 1
ATOM 1814 C CA . ALA A 1 224 ? -7.505 11.764 5.969 1.00 53.97 224 ALA A CA 1
ATOM 1815 C C . ALA A 1 224 ? -7.174 12.874 6.965 1.00 53.97 224 ALA A C 1
ATOM 1817 O O . ALA A 1 224 ? -6.052 12.987 7.462 1.00 53.97 224 ALA A O 1
ATOM 1818 N N . GLY A 1 225 ? -8.127 13.792 7.119 1.00 45.78 225 GLY A N 1
ATOM 1819 C CA . GLY A 1 225 ? -8.061 14.878 8.056 1.00 45.78 225 GLY A CA 1
ATOM 1820 C C . GLY A 1 225 ? -7.924 14.275 9.439 1.00 45.78 225 GLY A C 1
ATOM 1821 O O . GLY A 1 225 ? -7.842 13.063 9.631 1.00 45.78 225 GLY A O 1
ATOM 1822 N N . ASN A 1 226 ? -7.964 15.114 10.450 1.00 48.62 226 ASN A N 1
ATOM 1823 C CA . ASN A 1 226 ? -8.040 14.657 11.829 1.00 48.62 226 ASN A CA 1
ATOM 1824 C C . ASN A 1 226 ? -9.364 13.913 12.153 1.00 48.62 226 ASN A C 1
ATOM 1826 O O . ASN A 1 226 ? -9.873 14.049 13.264 1.00 48.62 226 ASN A O 1
ATOM 1830 N N . GLU A 1 227 ? -9.951 13.156 11.217 1.00 51.00 227 GLU A N 1
ATOM 1831 C CA . GLU A 1 227 ? -10.936 12.120 11.485 1.00 51.00 227 GLU A CA 1
ATOM 1832 C C . GLU A 1 227 ? -10.257 11.079 12.370 1.00 51.00 227 GLU A C 1
ATOM 1834 O O . GLU A 1 227 ? -9.574 10.154 11.926 1.00 51.00 227 GLU A O 1
ATOM 1839 N N . ARG A 1 228 ? -10.384 11.305 13.680 1.00 53.16 228 ARG A N 1
ATOM 1840 C CA . ARG A 1 228 ? -10.043 10.324 14.699 1.00 53.16 228 ARG A CA 1
ATOM 1841 C C . ARG A 1 228 ? -10.667 9.001 14.284 1.00 53.16 228 ARG A C 1
ATOM 1843 O O . ARG A 1 228 ? -11.848 8.957 13.940 1.00 53.16 228 ARG A O 1
ATOM 1850 N N . LEU A 1 229 ? -9.863 7.939 14.336 1.00 56.84 229 LEU A N 1
ATOM 1851 C CA . LEU A 1 229 ? -10.370 6.588 14.149 1.00 56.84 229 LEU A CA 1
ATOM 1852 C C . LEU A 1 229 ? -11.599 6.416 15.053 1.00 56.84 229 LEU A C 1
ATOM 1854 O O . LEU A 1 229 ? -11.516 6.766 16.237 1.00 56.84 229 LEU A O 1
ATOM 1858 N N . PRO A 1 230 ? -12.729 5.939 14.511 1.00 58.88 230 PRO A N 1
ATOM 1859 C CA . PRO A 1 230 ? -13.932 5.767 15.301 1.00 58.88 230 PRO A CA 1
ATOM 1860 C C . PRO A 1 230 ? -13.624 4.842 16.475 1.00 58.88 230 PRO A C 1
ATOM 1862 O O . PRO A 1 230 ? -12.896 3.854 16.327 1.00 58.88 230 PRO A O 1
ATOM 1865 N N . LEU A 1 231 ? -14.167 5.173 17.646 1.00 72.69 231 LEU A N 1
ATOM 1866 C CA . LEU A 1 231 ? -14.039 4.317 18.814 1.00 72.69 231 LEU A CA 1
ATOM 1867 C C . LEU A 1 231 ? -14.577 2.906 18.511 1.00 72.69 231 LEU A C 1
ATOM 1869 O O . LEU A 1 231 ? -15.472 2.734 17.672 1.00 72.69 231 LEU A O 1
ATOM 1873 N N . PRO A 1 232 ? -14.060 1.871 19.197 1.00 78.62 232 PRO A N 1
ATOM 1874 C CA . PRO A 1 232 ? -14.544 0.510 19.003 1.00 78.62 232 PRO A CA 1
ATOM 1875 C C . PRO A 1 232 ? -15.994 0.319 19.480 1.00 78.62 232 PRO A C 1
ATOM 1877 O O . PRO A 1 232 ? -16.580 -0.714 19.166 1.00 78.62 232 PRO A O 1
ATOM 1880 N N . PHE A 1 233 ? -16.586 1.305 20.167 1.00 84.50 233 PHE A N 1
ATOM 1881 C CA . PHE A 1 233 ? -17.943 1.283 20.708 1.00 84.50 233 PHE A CA 1
ATOM 1882 C C . PHE A 1 233 ? -18.806 2.458 20.223 1.00 84.50 233 PHE A C 1
ATOM 1884 O O . PHE A 1 233 ? -18.307 3.552 19.971 1.00 84.50 233 PHE A O 1
ATOM 1891 N N . ASP A 1 234 ? -20.116 2.218 20.109 1.00 87.12 234 ASP A N 1
ATOM 1892 C CA . ASP A 1 234 ? -21.128 3.223 19.741 1.00 87.12 234 ASP A CA 1
ATOM 1893 C C . ASP A 1 234 ? -21.917 3.736 20.955 1.00 87.12 234 ASP A C 1
ATOM 1895 O O . ASP A 1 234 ? -22.535 4.804 20.889 1.00 87.12 234 ASP A O 1
ATOM 1899 N N . VAL A 1 235 ? -21.944 2.952 22.038 1.00 92.62 235 VAL A N 1
ATOM 1900 C CA . VAL A 1 235 ? -22.784 3.178 23.218 1.00 92.62 235 VAL A CA 1
ATOM 1901 C C . VAL A 1 235 ? -21.914 3.308 24.465 1.00 92.62 235 VAL A C 1
ATOM 1903 O O . VAL A 1 235 ? -21.014 2.499 24.671 1.00 92.62 235 VAL A O 1
ATOM 1906 N N . LEU A 1 236 ? -22.198 4.291 25.317 1.00 93.50 236 LEU A N 1
ATOM 1907 C CA . LEU A 1 236 ? -21.507 4.488 26.593 1.00 93.50 236 LEU A CA 1
ATOM 1908 C C . LEU A 1 236 ? -22.484 4.374 27.768 1.00 93.50 236 LEU A C 1
ATOM 1910 O O . LEU A 1 236 ? -23.473 5.098 27.813 1.00 93.50 236 LEU A O 1
ATOM 1914 N N . VAL A 1 237 ? -22.207 3.507 28.738 1.00 92.19 237 VAL A N 1
ATOM 1915 C CA . VAL A 1 237 ? -22.974 3.378 29.982 1.00 92.19 237 VAL A CA 1
ATOM 1916 C C . VAL A 1 237 ? -22.389 4.323 31.030 1.00 92.19 237 VAL A C 1
ATOM 1918 O O . VAL A 1 237 ? -21.242 4.174 31.453 1.00 92.19 237 VAL A O 1
ATOM 1921 N N . HIS A 1 238 ? -23.180 5.298 31.466 1.00 90.31 238 HIS A N 1
ATOM 1922 C CA . HIS A 1 238 ? -22.766 6.352 32.390 1.00 90.31 238 HIS A CA 1
ATOM 1923 C C . HIS A 1 238 ? -23.718 6.419 33.599 1.00 90.31 238 HIS A C 1
ATOM 1925 O O . HIS A 1 238 ? -24.923 6.196 33.443 1.00 90.31 238 HIS A O 1
ATOM 1931 N N . PRO A 1 239 ? -23.230 6.679 34.826 1.00 87.31 239 PRO A N 1
ATOM 1932 C CA . PRO A 1 239 ? -24.103 6.847 35.978 1.00 87.31 239 PRO A CA 1
ATOM 1933 C C . PRO A 1 239 ? -24.925 8.137 35.861 1.00 87.31 239 PRO A C 1
ATOM 1935 O O . PRO A 1 239 ? -24.423 9.176 35.446 1.00 87.31 239 PRO A O 1
ATOM 1938 N N . LEU A 1 240 ? -26.182 8.090 36.294 1.00 83.12 240 LEU A N 1
ATOM 1939 C CA . LEU A 1 240 ? -27.011 9.270 36.519 1.00 83.12 240 LEU A CA 1
ATOM 1940 C C . LEU A 1 240 ? -27.241 9.414 38.025 1.00 83.12 240 LEU A C 1
ATOM 1942 O O . LEU A 1 240 ? -28.069 8.716 38.612 1.00 83.12 240 LEU A O 1
ATOM 1946 N N . GLY A 1 241 ? -26.465 10.295 38.657 1.00 76.88 241 GLY A N 1
ATOM 1947 C CA . GLY A 1 241 ? -26.411 10.419 40.114 1.00 76.88 241 GLY A CA 1
ATOM 1948 C C . GLY A 1 241 ? -25.580 9.308 40.768 1.00 76.88 241 GLY A C 1
ATOM 1949 O O . GLY A 1 241 ? -24.551 8.884 40.239 1.00 76.88 241 GLY A O 1
ATOM 1950 N N . ARG A 1 242 ? -26.003 8.832 41.945 1.00 73.88 242 ARG A N 1
ATOM 1951 C CA . ARG A 1 242 ? -25.281 7.803 42.711 1.00 73.88 242 ARG A CA 1
ATOM 1952 C C . ARG A 1 242 ? -25.575 6.400 42.177 1.00 73.88 242 ARG A C 1
ATOM 1954 O O . ARG A 1 242 ? -26.369 5.672 42.742 1.00 73.88 242 ARG A O 1
ATOM 1961 N N . CYS A 1 243 ? -24.925 5.988 41.098 1.00 75.12 243 CYS A N 1
ATOM 1962 C CA . CYS A 1 243 ? -25.055 4.620 40.583 1.00 75.12 243 CYS A CA 1
ATOM 1963 C C . CYS A 1 243 ? -23.802 3.793 40.892 1.00 75.12 243 CYS A C 1
ATOM 1965 O O . CYS A 1 243 ? -22.671 4.246 40.672 1.00 75.12 243 CYS A O 1
ATOM 1967 N N . SER A 1 244 ? -23.987 2.575 41.407 1.00 80.06 244 SER A N 1
ATOM 1968 C CA . SER A 1 244 ? -22.867 1.680 41.717 1.00 80.06 244 SER A CA 1
ATOM 1969 C C . SER A 1 244 ? -22.191 1.169 40.440 1.00 80.06 244 SER A C 1
ATOM 1971 O O . SER A 1 244 ? -22.789 1.129 39.365 1.00 80.06 244 SER A O 1
ATOM 1973 N N . LEU A 1 245 ? -20.921 0.772 40.543 1.00 82.75 245 LEU A N 1
ATOM 1974 C CA . LEU A 1 245 ? -20.215 0.164 39.413 1.00 82.75 245 LEU A CA 1
ATOM 1975 C C . LEU A 1 245 ? -20.912 -1.127 38.950 1.00 82.75 245 LEU A C 1
ATOM 1977 O O . LEU A 1 245 ? -21.090 -1.322 37.752 1.00 82.75 245 LEU A O 1
ATOM 1981 N N . ASN A 1 246 ? -21.373 -1.957 39.891 1.00 84.62 246 ASN A N 1
ATOM 1982 C CA . ASN A 1 246 ? -22.051 -3.222 39.595 1.00 84.62 246 ASN A CA 1
ATOM 1983 C C . ASN A 1 246 ? -23.287 -3.028 38.713 1.00 84.62 246 ASN A C 1
ATOM 1985 O O . ASN A 1 246 ? -23.463 -3.750 37.740 1.00 84.62 246 ASN A O 1
ATOM 1989 N N . GLU A 1 247 ? -24.109 -2.022 39.005 1.00 84.25 247 GLU A N 1
ATOM 1990 C CA . GLU A 1 247 ? -25.300 -1.713 38.207 1.00 84.25 247 GLU A CA 1
ATOM 1991 C C . GLU A 1 247 ? -24.942 -1.377 36.749 1.00 84.25 247 GLU A C 1
ATOM 1993 O O . GLU A 1 247 ? -25.604 -1.846 35.823 1.00 84.25 247 GLU A O 1
ATOM 1998 N N . ARG A 1 248 ? -23.849 -0.636 36.518 1.00 87.62 248 ARG A N 1
ATOM 1999 C CA . ARG A 1 248 ? -23.360 -0.345 35.159 1.00 87.62 248 ARG A CA 1
ATOM 2000 C C . ARG A 1 248 ? -22.786 -1.575 34.472 1.00 87.62 248 ARG A C 1
ATOM 2002 O O . ARG A 1 248 ? -23.041 -1.774 33.286 1.00 87.62 248 ARG A O 1
ATOM 2009 N N . LEU A 1 249 ? -22.028 -2.396 35.197 1.00 87.19 249 LEU A N 1
ATOM 2010 C CA . LEU A 1 249 ? -21.441 -3.625 34.659 1.00 87.19 249 LEU A CA 1
ATOM 2011 C C . LEU A 1 249 ? -22.519 -4.612 34.217 1.00 87.19 249 LEU A C 1
ATOM 2013 O O . LEU A 1 249 ? -22.381 -5.229 33.164 1.00 87.19 249 LEU A O 1
ATOM 2017 N N . VAL A 1 250 ? -23.614 -4.716 34.973 1.00 88.12 250 VAL A N 1
ATOM 2018 C CA . VAL A 1 250 ? -24.749 -5.564 34.604 1.00 88.12 250 VAL A CA 1
ATOM 2019 C C . VAL A 1 250 ? -25.360 -5.104 33.276 1.00 88.12 250 VAL A C 1
ATOM 2021 O O . VAL A 1 250 ? -25.451 -5.908 32.353 1.00 88.12 250 VAL A O 1
ATOM 2024 N N . VAL A 1 251 ? -25.681 -3.811 33.133 1.00 88.94 251 VAL A N 1
ATOM 2025 C CA . VAL A 1 251 ? -26.214 -3.256 31.871 1.00 88.94 251 VAL A CA 1
ATOM 2026 C C . VAL A 1 251 ? -25.230 -3.449 30.716 1.00 88.94 251 VAL A C 1
ATOM 2028 O O . VAL A 1 251 ? -25.608 -3.861 29.624 1.00 88.94 251 VAL A O 1
ATOM 2031 N N . THR A 1 252 ? -23.948 -3.184 30.955 1.00 90.44 252 THR A N 1
ATOM 2032 C CA . THR A 1 252 ? -22.900 -3.332 29.936 1.00 90.44 252 THR A CA 1
ATOM 2033 C C . THR A 1 252 ? -22.799 -4.778 29.455 1.00 90.44 252 THR A C 1
ATOM 2035 O O . THR A 1 252 ? -22.733 -5.027 28.254 1.00 90.44 252 THR A O 1
ATOM 2038 N N . THR A 1 253 ? -22.856 -5.738 30.380 1.00 86.44 253 THR A N 1
ATOM 2039 C CA . THR A 1 253 ? -22.793 -7.171 30.067 1.00 86.44 253 THR A CA 1
ATOM 2040 C C . THR A 1 253 ? -23.990 -7.616 29.229 1.00 86.44 253 THR A C 1
ATOM 2042 O O . THR A 1 253 ? -23.828 -8.410 28.305 1.00 86.44 253 THR A O 1
ATOM 2045 N N . GLU A 1 254 ? -25.191 -7.102 29.506 1.00 88.81 254 GLU A N 1
ATOM 2046 C CA . GLU A 1 254 ? -26.385 -7.381 28.695 1.00 88.81 254 GLU A CA 1
ATOM 2047 C C . GLU A 1 254 ? -26.234 -6.873 27.262 1.00 88.81 254 GLU A C 1
ATOM 2049 O O . GLU A 1 254 ? -26.532 -7.595 26.308 1.00 88.81 254 GLU A O 1
ATOM 2054 N N . LEU A 1 255 ? -25.707 -5.658 27.105 1.00 87.88 255 LEU A N 1
ATOM 2055 C CA . LEU A 1 255 ? -25.451 -5.061 25.798 1.00 87.88 255 LEU A CA 1
ATOM 2056 C C . LEU A 1 255 ? -24.373 -5.832 25.023 1.00 87.88 255 LEU A C 1
ATOM 2058 O O . LEU A 1 255 ? -24.566 -6.121 23.841 1.00 87.88 255 LEU A O 1
ATOM 2062 N N . TRP A 1 256 ? -23.294 -6.254 25.688 1.00 88.12 256 TRP A N 1
ATOM 2063 C CA . TRP A 1 256 ? -22.264 -7.104 25.084 1.00 88.12 256 TRP A CA 1
ATOM 2064 C C . TRP A 1 256 ? -22.802 -8.468 24.650 1.00 88.12 256 TRP A C 1
ATOM 2066 O O . TRP A 1 256 ? -22.560 -8.873 23.514 1.00 88.12 256 TRP A O 1
ATOM 2076 N N . LYS A 1 257 ? -23.589 -9.150 25.496 1.00 84.06 257 LYS A N 1
ATOM 2077 C CA . LYS A 1 257 ? -24.251 -10.423 25.142 1.00 84.06 257 LYS A CA 1
ATOM 2078 C C . LYS A 1 257 ? -25.169 -10.279 23.929 1.00 84.06 257 LYS A C 1
ATOM 2080 O O . LYS A 1 257 ? -25.323 -11.216 23.153 1.00 84.06 257 LYS A O 1
ATOM 2085 N N . ALA A 1 258 ? -25.751 -9.098 23.744 1.00 85.38 258 ALA A N 1
ATOM 2086 C CA . ALA A 1 258 ? -26.585 -8.776 22.597 1.00 85.38 258 ALA A CA 1
ATOM 2087 C C . ALA A 1 258 ? -25.806 -8.343 21.337 1.00 85.38 258 ALA A C 1
ATOM 2089 O O . ALA A 1 258 ? -26.441 -8.022 20.328 1.00 85.38 258 ALA A O 1
ATOM 2090 N N . GLY A 1 259 ? -24.467 -8.320 21.381 1.00 84.75 259 GLY A N 1
ATOM 2091 C CA . GLY A 1 259 ? -23.593 -7.907 20.278 1.00 84.75 259 GLY A CA 1
ATOM 2092 C C . GLY A 1 259 ? -23.499 -6.390 20.077 1.00 84.75 259 GLY A C 1
ATOM 2093 O O . GLY A 1 259 ? -23.031 -5.937 19.032 1.00 84.75 259 GLY A O 1
ATOM 2094 N N . ILE A 1 260 ? -23.956 -5.589 21.043 1.00 87.50 260 ILE A N 1
ATOM 2095 C CA . ILE A 1 260 ? -23.904 -4.127 20.970 1.00 87.50 260 ILE A CA 1
ATOM 2096 C C . ILE A 1 260 ? -22.523 -3.662 21.441 1.00 87.50 260 ILE A C 1
ATOM 2098 O O . ILE A 1 260 ? -22.032 -4.055 22.500 1.00 87.50 260 ILE A O 1
ATOM 2102 N N . ARG A 1 261 ? -21.883 -2.806 20.636 1.00 88.38 261 ARG A N 1
ATOM 2103 C CA . ARG A 1 261 ? -20.557 -2.262 20.940 1.00 88.38 261 ARG A CA 1
ATOM 2104 C C . ARG A 1 261 ? -20.683 -1.184 22.014 1.00 88.38 261 ARG A C 1
ATOM 2106 O O . ARG A 1 261 ? -21.038 -0.039 21.711 1.00 88.38 261 ARG A O 1
ATOM 2113 N N . THR A 1 262 ? -20.399 -1.562 23.251 1.00 89.50 262 THR A N 1
ATOM 2114 C CA . THR A 1 262 ? -20.637 -0.733 24.435 1.00 89.50 262 THR A CA 1
ATOM 2115 C C . THR A 1 262 ? -19.382 -0.601 25.289 1.00 89.50 262 THR A C 1
ATOM 2117 O O . THR A 1 262 ? -18.579 -1.525 25.346 1.00 89.50 262 THR A O 1
ATOM 2120 N N . GLU A 1 263 ? -19.235 0.532 25.967 1.00 91.88 263 GLU A N 1
ATOM 2121 C CA . GLU A 1 263 ? -18.255 0.761 27.035 1.00 91.88 263 GLU A CA 1
ATOM 2122 C C . GLU A 1 263 ? -18.952 1.390 28.252 1.00 91.88 263 GLU A C 1
ATOM 2124 O O . GLU A 1 263 ? -20.077 1.875 28.125 1.00 91.88 263 GLU A O 1
ATOM 2129 N N . PHE A 1 264 ? -18.319 1.413 29.426 1.00 89.88 264 PHE A N 1
ATOM 2130 C CA . PHE A 1 264 ? -18.849 2.067 30.629 1.00 89.88 264 PHE A CA 1
ATOM 2131 C C . PHE A 1 264 ? -17.856 3.049 31.258 1.00 89.88 264 PHE A C 1
ATOM 2133 O O . PHE A 1 264 ? -16.641 2.908 31.149 1.00 89.88 264 PHE A O 1
ATOM 2140 N N . THR A 1 265 ? -18.362 4.058 31.971 1.00 85.38 265 THR A N 1
ATOM 2141 C CA . THR A 1 265 ? -17.493 4.999 32.691 1.00 85.38 265 THR A CA 1
ATOM 2142 C C . THR A 1 265 ? -17.055 4.458 34.053 1.00 85.38 265 THR A C 1
ATOM 2144 O O . THR A 1 265 ? -17.864 3.947 34.841 1.00 85.38 265 THR A O 1
ATOM 2147 N N . GLN A 1 266 ? -15.762 4.611 34.348 1.00 73.06 266 GLN A N 1
ATOM 2148 C CA . GLN A 1 266 ? -15.141 4.132 35.586 1.00 73.06 266 GLN A CA 1
ATOM 2149 C C . GLN A 1 266 ? -15.436 5.049 36.783 1.00 73.06 266 GLN A C 1
ATOM 2151 O O . GLN A 1 266 ? -15.816 4.561 37.847 1.00 73.06 266 GLN A O 1
ATOM 2156 N N . GLU A 1 267 ? -15.341 6.368 36.612 1.00 67.25 267 GLU A N 1
ATOM 2157 C CA . GLU A 1 267 ? -15.538 7.328 37.703 1.00 67.25 267 GLU A CA 1
ATOM 2158 C C . GLU A 1 267 ? -17.020 7.611 38.002 1.00 67.25 267 GLU A C 1
ATOM 2160 O O . GLU A 1 267 ? -17.857 7.743 37.107 1.00 67.25 267 GLU A O 1
ATOM 2165 N N . GLN A 1 268 ? -17.333 7.747 39.295 1.00 61.50 268 GLN A N 1
ATOM 2166 C CA . GLN A 1 268 ? -18.548 8.399 39.790 1.00 61.50 268 GLN A CA 1
ATOM 2167 C C . GLN A 1 268 ? -18.267 9.897 39.914 1.00 61.50 268 GLN A C 1
ATOM 2169 O O . GLN A 1 268 ? -18.057 10.430 41.003 1.00 61.50 268 GLN A O 1
ATOM 2174 N N . SER A 1 269 ? -18.180 10.589 38.790 1.00 55.47 269 SER A N 1
ATOM 2175 C CA . SER A 1 269 ? -17.890 12.015 38.797 1.00 55.47 269 SER A CA 1
ATOM 2176 C C . SER A 1 269 ? -19.165 12.798 39.145 1.00 55.47 269 SER A C 1
ATOM 2178 O O . SER A 1 269 ? -20.010 13.052 38.291 1.00 55.47 269 SER A O 1
ATOM 2180 N N . LEU A 1 270 ? -19.325 13.153 40.422 1.00 56.66 270 LEU A N 1
ATOM 2181 C CA . LEU A 1 270 ? -20.524 13.824 40.951 1.00 56.66 270 LEU A CA 1
ATOM 2182 C C . LEU A 1 270 ? -20.716 15.269 40.437 1.00 56.66 270 LEU A C 1
ATOM 2184 O O . LEU A 1 270 ? -21.812 15.799 40.573 1.00 56.66 270 LEU A O 1
ATOM 2188 N N . ASN A 1 271 ? -19.688 15.876 39.826 1.00 57.91 271 ASN A N 1
ATOM 2189 C CA . ASN A 1 271 ? -19.661 17.281 39.391 1.00 57.91 271 ASN A CA 1
ATOM 2190 C C . ASN A 1 271 ? -19.186 17.444 37.931 1.00 57.91 271 ASN A C 1
ATOM 2192 O O . ASN A 1 271 ? -18.282 18.233 37.661 1.00 57.91 271 ASN A O 1
ATOM 2196 N N . VAL A 1 272 ? -19.734 16.673 36.990 1.00 66.94 272 VAL A N 1
ATOM 2197 C CA . VAL A 1 272 ? -19.420 16.845 35.559 1.00 66.94 272 VAL A CA 1
ATOM 2198 C C . VAL A 1 272 ? -20.482 17.699 34.887 1.00 66.94 272 VAL A C 1
ATOM 2200 O O . VAL A 1 272 ? -21.675 17.429 35.025 1.00 66.94 272 VAL A O 1
ATOM 2203 N N . ASP A 1 273 ? -20.041 18.711 34.138 1.00 79.69 273 ASP A N 1
ATOM 2204 C CA . ASP A 1 273 ? -20.905 19.425 33.203 1.00 79.69 273 ASP A CA 1
ATOM 2205 C C . ASP A 1 273 ? -21.372 18.446 32.115 1.00 79.69 273 ASP A C 1
ATOM 2207 O O . ASP A 1 273 ? -20.590 17.964 31.290 1.00 79.69 273 ASP A O 1
ATOM 2211 N N . LEU A 1 274 ? -22.666 18.125 32.144 1.00 80.94 274 LEU A N 1
ATOM 2212 C CA . LEU A 1 274 ? -23.273 17.162 31.234 1.00 80.94 274 LEU A CA 1
ATOM 2213 C C . LEU A 1 274 ? -23.195 17.623 29.773 1.00 80.94 274 LEU A C 1
ATOM 2215 O O . LEU A 1 274 ? -23.043 16.779 28.892 1.00 80.94 274 LEU A O 1
ATOM 2219 N N . GLU A 1 275 ? -23.267 18.928 29.488 1.00 84.56 275 GLU A N 1
ATOM 2220 C CA . GLU A 1 275 ? -23.148 19.418 28.109 1.00 84.56 275 GLU A CA 1
ATOM 2221 C C . GLU A 1 275 ? -21.712 19.274 27.600 1.00 84.56 275 GLU A C 1
ATOM 2223 O O . GLU A 1 275 ? -21.512 18.823 26.469 1.00 84.56 275 GLU A O 1
ATOM 2228 N N . GLU A 1 276 ? -20.703 19.569 28.427 1.00 84.94 276 GLU A N 1
ATOM 2229 C CA . GLU A 1 276 ? -19.304 19.320 28.063 1.00 84.94 276 GLU A CA 1
ATOM 2230 C C . GLU A 1 276 ? -19.050 17.823 27.842 1.00 84.94 276 GLU A C 1
ATOM 2232 O O . GLU A 1 276 ? -18.478 17.430 26.822 1.00 84.94 276 GLU A O 1
ATOM 2237 N N . PHE A 1 277 ? -19.558 16.972 28.733 1.00 87.00 277 PHE A N 1
ATOM 2238 C CA . PHE A 1 277 ? -19.473 15.520 28.604 1.00 87.00 277 PHE A CA 1
ATOM 2239 C C . PHE A 1 277 ? -20.115 15.000 27.309 1.00 87.00 277 PHE A C 1
ATOM 2241 O O . PHE A 1 277 ? -19.501 14.209 26.586 1.00 87.00 277 PHE A O 1
ATOM 2248 N N . TYR A 1 278 ? -21.320 15.459 26.953 1.00 88.94 278 TYR A N 1
ATOM 2249 C CA . TYR A 1 278 ? -21.963 15.058 25.699 1.00 88.94 278 TYR A CA 1
ATOM 2250 C C . TYR A 1 278 ? -21.225 15.595 24.468 1.00 88.94 278 TYR A C 1
ATOM 2252 O O . TYR A 1 278 ? -21.134 14.888 23.461 1.00 88.94 278 TYR A O 1
ATOM 2260 N N . ASN A 1 279 ? -20.647 16.798 24.538 1.00 84.00 279 ASN A N 1
ATOM 2261 C CA . ASN A 1 279 ? -19.802 17.335 23.470 1.00 84.00 279 ASN A CA 1
ATOM 2262 C C . ASN A 1 279 ? -18.534 16.492 23.282 1.00 84.00 279 ASN A C 1
ATOM 2264 O O . ASN A 1 279 ? -18.155 16.201 22.145 1.00 84.00 279 ASN A O 1
ATOM 2268 N N . GLN A 1 280 ? -17.918 16.028 24.373 1.00 82.50 280 GLN A N 1
ATOM 2269 C CA . GLN A 1 280 ? -16.808 15.080 24.311 1.00 82.50 280 GLN A CA 1
ATOM 2270 C C . GLN A 1 280 ? -17.257 13.743 23.711 1.00 82.50 280 GLN A C 1
ATOM 2272 O O . GLN A 1 280 ? -16.584 13.234 22.816 1.00 82.50 280 GLN A O 1
ATOM 2277 N N . CYS A 1 281 ? -18.408 13.200 24.115 1.00 86.06 281 CYS A N 1
ATOM 2278 C CA . CYS A 1 281 ? -18.957 11.973 23.529 1.00 86.06 281 CYS A CA 1
ATOM 2279 C C . CYS A 1 281 ? -19.161 12.112 22.012 1.00 86.06 281 CYS A C 1
ATOM 2281 O O . CYS A 1 281 ? -18.739 11.246 21.245 1.00 86.06 281 CYS A O 1
ATOM 2283 N N . LYS A 1 282 ? -19.721 13.247 21.572 1.00 85.38 282 LYS A N 1
ATOM 2284 C CA . LYS A 1 282 ? -19.921 13.572 20.155 1.00 85.38 282 LYS A CA 1
ATOM 2285 C C . LYS A 1 282 ? -18.596 13.655 19.398 1.00 85.38 282 LYS A C 1
ATOM 2287 O O . LYS A 1 282 ? -18.472 13.082 18.320 1.00 85.38 282 LYS A O 1
ATOM 2292 N N . ALA A 1 283 ? -17.596 14.327 19.968 1.00 79.75 283 ALA A N 1
ATOM 2293 C CA . ALA A 1 283 ? -16.269 14.470 19.367 1.00 79.75 283 ALA A CA 1
ATOM 2294 C C . ALA A 1 283 ? -15.509 13.138 19.234 1.00 79.75 283 ALA A C 1
ATOM 2296 O O . ALA A 1 283 ? -14.601 13.029 18.411 1.00 79.75 283 ALA A O 1
ATOM 2297 N N . HIS A 1 284 ? -15.867 12.130 20.034 1.00 78.75 284 HIS A N 1
ATOM 2298 C CA . HIS A 1 284 ? -15.320 10.777 19.938 1.00 78.75 284 HIS A CA 1
ATOM 2299 C C . HIS A 1 284 ? -16.193 9.815 19.109 1.00 78.75 284 HIS A C 1
ATOM 2301 O O . HIS A 1 284 ? -15.847 8.644 18.970 1.00 78.75 284 HIS A O 1
ATOM 2307 N N . GLY A 1 285 ? -17.304 10.291 18.536 1.00 82.50 285 GLY A N 1
ATOM 2308 C CA . GLY A 1 285 ? -18.188 9.486 17.689 1.00 82.50 285 GLY A CA 1
ATOM 2309 C C . GLY A 1 285 ? -19.122 8.536 18.447 1.00 82.50 285 GLY A C 1
ATOM 2310 O O . GLY A 1 285 ? -19.666 7.614 17.843 1.00 82.50 285 GLY A O 1
ATOM 2311 N N . ILE A 1 286 ? -19.329 8.746 19.751 1.00 89.38 286 ILE A N 1
ATOM 2312 C CA .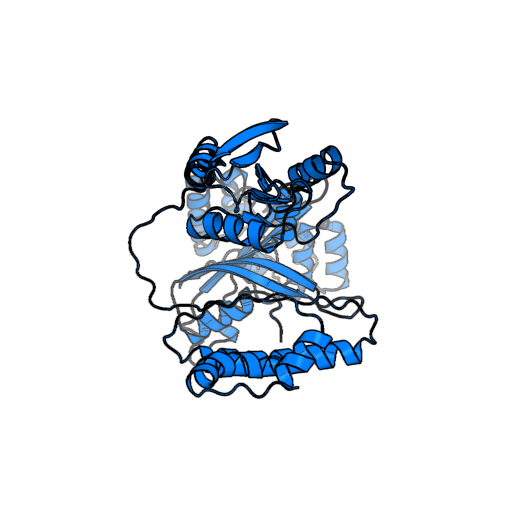 ILE A 1 286 ? -20.294 7.981 20.553 1.00 89.38 286 ILE A CA 1
ATOM 2313 C C . ILE A 1 286 ? -21.708 8.434 20.178 1.00 89.38 286 ILE A C 1
ATOM 2315 O O . ILE A 1 286 ? -22.006 9.630 20.171 1.00 89.38 286 ILE A O 1
ATOM 2319 N N . LYS A 1 287 ? -22.596 7.481 19.888 1.00 91.56 287 LYS A N 1
ATOM 2320 C CA . LYS A 1 287 ? -23.954 7.754 19.392 1.00 91.56 287 LYS A CA 1
ATOM 2321 C C . LYS A 1 287 ? -24.983 7.838 20.504 1.00 91.56 287 LYS A C 1
ATOM 2323 O O . LYS A 1 287 ? -25.845 8.720 20.483 1.00 91.56 287 LYS A O 1
ATOM 2328 N N . PHE A 1 288 ? -24.899 6.916 21.459 1.00 94.81 288 PHE A N 1
ATOM 2329 C CA . PHE A 1 288 ? -25.864 6.800 22.545 1.00 94.81 288 PHE A CA 1
ATOM 2330 C C . PHE A 1 288 ? -25.165 6.735 23.896 1.00 94.81 288 PHE A C 1
ATOM 2332 O O . PHE A 1 288 ? -24.153 6.055 24.051 1.00 94.81 288 PHE A O 1
ATOM 2339 N N . VAL A 1 289 ? -25.733 7.417 24.887 1.00 94.12 289 VAL A N 1
ATOM 2340 C CA . VAL A 1 289 ? -25.327 7.288 26.287 1.00 94.12 289 VAL A CA 1
ATOM 2341 C C . VAL A 1 289 ? -26.477 6.661 27.064 1.00 94.12 289 VAL A C 1
ATOM 2343 O O . VAL A 1 289 ? -27.589 7.188 27.065 1.00 94.12 289 VAL A O 1
ATOM 2346 N N . VAL A 1 290 ? -26.213 5.531 27.711 1.00 93.88 290 VAL A N 1
ATOM 2347 C CA . VAL A 1 290 ? -27.149 4.823 28.585 1.00 93.88 290 VAL A CA 1
ATOM 2348 C C . VAL A 1 290 ? -26.896 5.278 30.016 1.00 93.88 290 VAL A C 1
ATOM 2350 O O . VAL A 1 290 ? -25.853 5.002 30.601 1.00 93.88 290 VAL A O 1
ATOM 2353 N N . LEU A 1 291 ? -27.855 6.004 30.567 1.00 90.69 291 LEU A N 1
ATOM 2354 C CA . LEU A 1 291 ? -27.823 6.623 31.880 1.00 90.69 291 LEU A CA 1
ATOM 2355 C C . LEU A 1 291 ? -28.496 5.709 32.909 1.00 90.69 291 LEU A C 1
ATOM 2357 O O . LEU A 1 291 ? -29.712 5.492 32.869 1.00 90.69 291 LEU A O 1
ATOM 2361 N N . VAL A 1 292 ? -27.702 5.191 33.845 1.00 88.19 292 VAL A N 1
ATOM 2362 C CA . VAL A 1 292 ? -28.160 4.257 34.886 1.00 88.19 292 VAL A CA 1
ATOM 2363 C C . VAL A 1 292 ? -28.384 5.015 36.196 1.00 88.19 292 VAL A C 1
ATOM 2365 O O . VAL A 1 292 ? -27.449 5.605 36.738 1.00 88.19 292 VAL A O 1
ATOM 2368 N N . LYS A 1 293 ? -29.625 5.022 36.698 1.00 81.75 293 LYS A N 1
ATOM 2369 C CA . LYS A 1 293 ? -30.019 5.689 37.954 1.00 81.75 293 LYS A CA 1
ATOM 2370 C C . LYS A 1 293 ? -29.778 4.794 39.178 1.00 81.75 293 LYS A C 1
ATOM 2372 O O . LYS A 1 293 ? -29.813 3.568 39.077 1.00 81.75 293 LYS A O 1
ATOM 2377 N N . GLU A 1 294 ? -29.595 5.415 40.347 1.00 68.62 294 GLU A N 1
ATOM 2378 C CA . GLU A 1 294 ? -29.576 4.715 41.643 1.00 68.62 294 GLU A CA 1
ATOM 2379 C C . GLU A 1 294 ? -30.884 3.937 41.857 1.00 68.62 294 GLU A C 1
ATOM 2381 O O . GLU A 1 294 ? -31.965 4.452 41.569 1.00 68.62 294 GLU A O 1
ATOM 2386 N N . LYS A 1 295 ? -30.800 2.720 42.412 1.00 63.53 295 LYS A N 1
ATOM 2387 C CA . LYS A 1 295 ? -31.949 1.837 42.698 1.00 63.53 295 LYS A CA 1
ATOM 2388 C C . LYS A 1 295 ? -32.672 1.291 41.471 1.00 63.53 295 LYS A C 1
ATOM 2390 O O . LYS A 1 295 ? -33.698 0.639 41.667 1.00 63.53 295 LYS A O 1
ATOM 2395 N N . ALA A 1 296 ? -32.127 1.440 40.260 1.00 58.69 296 ALA A N 1
ATOM 2396 C CA . ALA A 1 296 ? -32.678 0.770 39.082 1.00 58.69 296 ALA A CA 1
ATOM 2397 C C . ALA A 1 296 ? -32.895 -0.733 39.345 1.00 58.69 296 ALA A C 1
ATOM 2399 O O . ALA A 1 296 ? -33.839 -1.306 38.840 1.00 58.69 296 ALA A O 1
ATOM 2400 N N . PHE A 1 297 ? -32.110 -1.361 40.222 1.00 57.91 297 PHE A N 1
ATOM 2401 C CA . PHE A 1 297 ? -32.163 -2.800 40.481 1.00 57.91 297 PHE A CA 1
ATOM 2402 C C . PHE A 1 297 ? -32.925 -3.205 41.757 1.00 57.91 297 PHE A C 1
ATOM 2404 O O . PHE A 1 297 ? -32.959 -4.387 42.084 1.00 57.91 297 PHE A O 1
ATOM 2411 N N . LYS A 1 298 ? -33.508 -2.256 42.511 1.00 58.25 298 LYS A N 1
ATOM 2412 C CA . LYS A 1 298 ? -34.203 -2.543 43.790 1.00 58.25 298 LYS A CA 1
ATOM 2413 C C . LYS A 1 298 ? -35.729 -2.625 43.674 1.00 58.25 298 LYS A C 1
ATOM 2415 O O . LYS A 1 298 ? -36.376 -3.085 44.609 1.00 58.25 298 LYS A O 1
ATOM 2420 N N . THR A 1 299 ? -36.306 -2.193 42.560 1.00 56.09 299 THR A N 1
ATOM 2421 C CA . THR A 1 299 ? -37.749 -2.232 42.282 1.00 56.09 299 THR A CA 1
ATOM 2422 C C . THR A 1 299 ? -38.002 -3.045 41.016 1.00 56.09 299 THR A C 1
ATOM 2424 O O . THR A 1 299 ? -37.194 -2.991 40.096 1.00 56.09 299 THR A O 1
ATOM 2427 N N . GLN A 1 300 ? -39.125 -3.772 40.934 1.00 53.41 300 GLN A N 1
ATOM 2428 C CA . GLN A 1 300 ? -39.495 -4.568 39.745 1.00 53.41 300 GLN A CA 1
ATOM 2429 C C . GLN A 1 300 ? -39.633 -3.734 38.451 1.00 53.41 300 GLN A C 1
ATOM 2431 O O . GLN A 1 300 ? -39.665 -4.296 37.366 1.00 53.41 300 GLN A O 1
ATOM 2436 N N . GLN A 1 301 ? -39.670 -2.402 38.549 1.00 55.19 301 GLN A N 1
ATOM 2437 C CA . GLN A 1 301 ? -39.624 -1.477 37.415 1.00 55.19 301 GLN A CA 1
ATOM 2438 C C . GLN A 1 301 ? -38.270 -0.757 37.385 1.00 55.19 301 GLN A C 1
ATOM 2440 O O . GLN A 1 301 ? -38.081 0.282 38.021 1.00 55.19 301 GLN A O 1
ATOM 2445 N N . SER A 1 302 ? -37.303 -1.343 36.676 1.00 70.19 302 SER A N 1
ATOM 2446 C CA . SER A 1 302 ? -35.968 -0.773 36.477 1.00 70.19 302 SER A CA 1
ATOM 2447 C C . SER A 1 302 ? -35.950 0.131 35.241 1.00 70.19 302 SER A C 1
ATOM 2449 O O . SER A 1 302 ? -35.747 -0.347 34.121 1.00 70.19 302 SER A O 1
ATOM 2451 N N . VAL A 1 303 ? -36.178 1.432 35.430 1.00 82.69 303 VAL A N 1
ATOM 2452 C CA . VAL A 1 303 ? -36.178 2.407 34.327 1.00 82.69 303 VAL A CA 1
ATOM 2453 C C . VAL A 1 303 ? -34.752 2.875 34.028 1.00 82.69 303 VAL A C 1
ATOM 2455 O O . VAL A 1 303 ? -34.029 3.326 34.921 1.00 82.69 303 VAL A O 1
ATOM 2458 N N . ILE A 1 304 ? -34.352 2.791 32.761 1.00 89.12 304 ILE A N 1
ATOM 2459 C CA . ILE A 1 304 ? -33.066 3.258 32.236 1.00 89.12 304 ILE A CA 1
ATOM 2460 C C . ILE A 1 304 ? -33.323 4.388 31.244 1.00 89.12 304 ILE A C 1
ATOM 2462 O O . ILE A 1 304 ? -34.301 4.374 30.497 1.00 89.12 304 ILE A O 1
ATOM 2466 N N . LYS A 1 305 ? -32.435 5.382 31.227 1.00 91.44 305 LYS A N 1
ATOM 2467 C CA . LYS A 1 305 ? -32.546 6.527 30.325 1.00 91.44 305 LYS A CA 1
ATOM 2468 C C . LYS A 1 305 ? -31.517 6.421 29.204 1.00 91.44 305 LYS A C 1
ATOM 2470 O O . LYS A 1 305 ? -30.344 6.193 29.465 1.00 91.44 305 LYS A O 1
ATOM 2475 N N . ILE A 1 306 ? -31.932 6.608 27.958 1.00 93.94 306 ILE A N 1
ATOM 2476 C CA . ILE A 1 306 ? -31.041 6.646 26.794 1.00 93.94 306 ILE A CA 1
ATOM 2477 C C . ILE A 1 306 ? -31.009 8.074 26.257 1.00 93.94 306 ILE A C 1
ATOM 2479 O O . ILE A 1 306 ? -32.050 8.645 25.935 1.00 93.94 306 ILE A O 1
ATOM 2483 N N . ARG A 1 307 ? -29.810 8.641 26.117 1.00 93.19 307 ARG A N 1
ATOM 2484 C CA . ARG A 1 307 ? -29.546 9.915 25.438 1.00 93.19 307 ARG A CA 1
ATOM 2485 C C . ARG A 1 307 ? -29.001 9.639 24.041 1.00 93.19 307 ARG A C 1
ATOM 2487 O O . ARG A 1 307 ? -27.978 8.971 23.899 1.00 93.19 307 ARG A O 1
ATOM 2494 N N . ASN A 1 308 ? -29.630 10.203 23.014 1.00 93.31 308 ASN A N 1
ATOM 2495 C CA . ASN A 1 308 ? -29.032 10.311 21.686 1.00 93.31 308 ASN A CA 1
ATOM 2496 C C . ASN A 1 308 ? -28.111 11.539 21.659 1.00 93.31 308 ASN A C 1
ATOM 2498 O O . ASN A 1 308 ? -28.577 12.672 21.799 1.00 93.31 308 ASN A O 1
ATOM 2502 N N . VAL A 1 309 ? -26.809 11.312 21.485 1.00 90.56 309 VAL A N 1
ATOM 2503 C CA . VAL A 1 309 ? -25.779 12.360 21.564 1.00 90.56 309 VAL A CA 1
ATOM 2504 C C . VAL A 1 309 ? -25.912 13.364 20.416 1.00 90.56 309 VAL A C 1
ATOM 2506 O O . VAL A 1 309 ? -25.730 14.565 20.612 1.00 90.56 309 VAL A O 1
ATOM 2509 N N . GLU A 1 310 ? -26.281 12.900 19.222 1.00 87.06 310 GLU A N 1
ATOM 2510 C CA . GLU A 1 310 ? -26.432 13.758 18.044 1.00 87.06 310 GLU A CA 1
ATOM 2511 C C . GLU A 1 310 ? -27.713 14.591 18.094 1.00 87.06 310 GLU A C 1
ATOM 2513 O O . GLU A 1 310 ? -27.676 15.796 17.852 1.00 87.06 310 GLU A O 1
ATOM 2518 N N . LYS A 1 311 ? -28.845 13.946 18.405 1.00 88.75 311 LYS A N 1
ATOM 2519 C CA . LYS A 1 311 ? -30.172 14.578 18.421 1.00 88.75 311 LYS A CA 1
ATOM 2520 C C . LYS A 1 311 ? -30.448 15.364 19.701 1.00 88.75 311 LYS A C 1
ATOM 2522 O O . LYS A 1 311 ? -31.459 16.053 19.768 1.00 88.75 311 LYS A O 1
ATOM 2527 N N . LYS A 1 312 ? -29.595 15.227 20.724 1.00 89.81 312 LYS A N 1
ATOM 2528 C CA . LYS A 1 312 ? -29.815 15.756 22.082 1.00 89.81 312 LYS A CA 1
ATOM 2529 C C . LYS A 1 312 ? -31.171 15.343 22.684 1.00 89.81 312 LYS A C 1
ATOM 2531 O O . LYS A 1 312 ? -31.690 16.022 23.564 1.00 89.81 312 LYS A O 1
ATOM 2536 N N . SER A 1 313 ? -31.737 14.228 22.220 1.00 91.69 313 SER A N 1
ATOM 2537 C CA . SER A 1 313 ? -33.023 13.698 22.675 1.00 91.69 313 SER A CA 1
ATOM 2538 C C . SER A 1 313 ? -32.818 12.612 23.723 1.00 91.69 313 SER A C 1
ATOM 2540 O O . SER A 1 313 ? -31.827 11.878 23.683 1.00 91.69 313 SER A O 1
ATOM 2542 N N . GLU A 1 314 ? -33.775 12.473 24.632 1.00 93.06 314 GLU A N 1
ATOM 2543 C CA . GLU A 1 314 ? -33.745 11.482 25.706 1.00 93.06 314 GLU A CA 1
ATOM 2544 C C . GLU A 1 314 ? -35.022 10.659 25.706 1.00 93.06 314 GLU A C 1
ATOM 2546 O O . GLU A 1 314 ? -36.097 11.180 25.421 1.00 93.06 314 GLU A O 1
ATOM 2551 N N . MET A 1 315 ? -34.899 9.383 26.051 1.00 92.75 315 MET A N 1
ATOM 2552 C CA . MET A 1 315 ? -36.036 8.504 26.293 1.00 92.75 315 MET A CA 1
ATOM 2553 C C . MET A 1 315 ? -35.797 7.677 27.551 1.00 92.75 315 MET A C 1
ATOM 2555 O O . MET A 1 315 ? -34.661 7.302 27.842 1.00 92.75 315 MET A O 1
ATOM 2559 N N . GLU A 1 316 ? -36.861 7.415 28.298 1.00 91.88 316 GLU A N 1
ATOM 2560 C CA . GLU A 1 316 ? -36.850 6.513 29.446 1.00 91.88 316 GLU A CA 1
ATOM 2561 C C . GLU A 1 316 ? -37.582 5.233 29.059 1.00 91.88 316 GLU A C 1
ATOM 2563 O O . GLU A 1 316 ? -38.676 5.292 28.503 1.00 91.88 316 GLU A O 1
ATOM 2568 N N . ILE A 1 317 ? -36.949 4.091 29.306 1.00 90.94 317 ILE A N 1
ATOM 2569 C CA . ILE A 1 317 ? -37.455 2.771 28.930 1.00 90.94 317 ILE A CA 1
ATOM 2570 C C . ILE A 1 317 ? -37.240 1.776 30.064 1.00 90.94 317 ILE A C 1
ATOM 2572 O O . ILE A 1 317 ? -36.381 1.971 30.931 1.00 90.94 317 ILE A O 1
ATOM 2576 N N . ASN A 1 318 ? -37.981 0.674 30.030 1.00 88.69 318 ASN A N 1
ATOM 2577 C CA . ASN A 1 318 ? -37.685 -0.462 30.889 1.00 88.69 318 ASN A CA 1
ATOM 2578 C C . ASN A 1 318 ? -36.380 -1.128 30.441 1.00 88.69 318 ASN A C 1
ATOM 2580 O O . ASN A 1 318 ? -36.101 -1.247 29.249 1.00 88.69 318 ASN A O 1
ATOM 2584 N N . ARG A 1 319 ? -35.576 -1.594 31.400 1.00 86.25 319 ARG A N 1
ATOM 2585 C CA . ARG A 1 319 ? -34.325 -2.316 31.115 1.00 86.25 319 ARG A CA 1
ATOM 2586 C C . ARG A 1 319 ? -34.528 -3.538 30.218 1.00 86.25 319 ARG A C 1
ATOM 2588 O O . ARG A 1 319 ? -33.661 -3.818 29.402 1.00 86.25 319 ARG A O 1
ATOM 2595 N N . GLU A 1 320 ? -35.655 -4.234 30.348 1.00 87.50 320 GLU A N 1
ATOM 2596 C CA . GLU A 1 320 ? -35.986 -5.396 29.510 1.00 87.50 320 GLU A CA 1
ATOM 2597 C C . GLU A 1 320 ? -36.058 -5.023 28.020 1.00 87.50 320 GLU A C 1
ATOM 2599 O O . GLU A 1 320 ? -35.606 -5.778 27.167 1.00 87.50 320 GLU A O 1
ATOM 2604 N N . GLU A 1 321 ? -36.515 -3.808 27.712 1.00 90.88 321 GLU A N 1
ATOM 2605 C CA . GLU A 1 321 ? -36.631 -3.282 26.348 1.00 90.88 321 GLU A CA 1
ATOM 2606 C C . GLU A 1 321 ? -35.331 -2.623 25.849 1.00 90.88 321 GLU A C 1
ATOM 2608 O O . GLU A 1 321 ? -35.251 -2.196 24.694 1.00 90.88 321 GLU A O 1
ATOM 2613 N N . LEU A 1 322 ? -34.297 -2.512 26.696 1.00 91.25 322 LEU A N 1
ATOM 2614 C CA . LEU A 1 322 ? -33.062 -1.779 26.395 1.00 91.25 322 LEU A CA 1
ATOM 2615 C C . LEU A 1 322 ? -32.343 -2.323 25.167 1.00 91.25 322 LEU A C 1
ATOM 2617 O O . LEU A 1 322 ? -31.937 -1.555 24.290 1.00 91.25 322 LEU A O 1
ATOM 2621 N N . VAL A 1 323 ? -32.169 -3.641 25.120 1.00 92.38 323 VAL A N 1
ATOM 2622 C CA . VAL A 1 323 ? -31.440 -4.310 24.043 1.00 92.38 323 VAL A CA 1
ATOM 2623 C C . VAL A 1 323 ? -32.162 -4.119 22.713 1.00 92.38 323 VAL A C 1
ATOM 2625 O O . VAL A 1 323 ? -31.536 -3.716 21.731 1.00 92.38 323 VAL A O 1
ATOM 2628 N N . ASP A 1 324 ? -33.470 -4.359 22.684 1.00 92.81 324 ASP A N 1
ATOM 2629 C CA . ASP A 1 324 ? -34.271 -4.284 21.460 1.00 92.81 324 ASP A CA 1
ATOM 2630 C C . ASP A 1 324 ? -34.393 -2.845 20.958 1.00 92.81 324 ASP A C 1
ATOM 2632 O O . ASP A 1 324 ? -34.218 -2.575 19.765 1.00 92.81 324 ASP A O 1
ATOM 2636 N N . THR A 1 325 ? -34.572 -1.895 21.879 1.00 92.19 325 THR A N 1
ATOM 2637 C CA . THR A 1 325 ? -34.606 -0.465 21.563 1.00 92.19 325 THR A CA 1
ATOM 2638 C C . THR A 1 325 ? -33.280 -0.004 20.963 1.00 92.19 325 THR A C 1
ATOM 2640 O O . THR A 1 325 ? -33.270 0.621 19.903 1.00 92.19 325 THR A O 1
ATOM 2643 N N . LEU A 1 326 ? -32.140 -0.335 21.584 1.00 91.88 326 LEU A N 1
ATOM 2644 C CA . LEU A 1 326 ? -30.830 0.049 21.050 1.00 91.88 326 LEU A CA 1
ATOM 2645 C C . LEU A 1 326 ? -30.523 -0.635 19.717 1.00 91.88 326 LEU A C 1
ATOM 2647 O O . LEU A 1 326 ? -29.974 0.019 18.834 1.00 91.88 326 LEU A O 1
ATOM 2651 N N . LYS A 1 327 ? -30.909 -1.903 19.528 1.00 91.31 327 LYS A N 1
ATOM 2652 C CA . LYS A 1 327 ? -30.788 -2.577 18.227 1.00 91.31 327 LYS A CA 1
ATOM 2653 C C . LYS A 1 327 ? -31.580 -1.845 17.149 1.00 91.31 327 LYS A C 1
ATOM 2655 O O . LYS A 1 327 ? -31.007 -1.536 16.111 1.00 91.31 327 LYS A O 1
ATOM 2660 N N . SER A 1 328 ? -32.839 -1.496 17.409 1.00 90.69 328 SER A N 1
ATOM 2661 C CA . SER A 1 328 ? -33.676 -0.736 16.470 1.00 90.69 328 SER A CA 1
ATOM 2662 C C . SER A 1 328 ? -33.074 0.640 16.145 1.00 90.69 328 SER A C 1
ATOM 2664 O O . SER A 1 328 ? -32.918 1.014 14.980 1.00 90.69 328 SER A O 1
ATOM 2666 N N . LEU A 1 329 ? -32.621 1.370 17.169 1.00 89.00 329 LEU A N 1
ATOM 2667 C CA . LEU A 1 329 ? -32.012 2.695 17.017 1.00 89.00 329 LEU A CA 1
ATOM 2668 C C . LEU A 1 329 ? -30.660 2.671 16.286 1.00 89.00 329 LEU A C 1
ATOM 2670 O O . LEU A 1 329 ? -30.328 3.632 15.588 1.00 89.00 329 LEU A O 1
ATOM 2674 N N . LEU A 1 330 ? -29.878 1.600 16.446 1.00 85.38 330 LEU A N 1
ATOM 2675 C CA . LEU A 1 330 ? -28.600 1.404 15.758 1.00 85.38 330 LEU A CA 1
ATOM 2676 C C . LEU A 1 330 ? -28.783 0.873 14.328 1.00 85.38 330 LEU A C 1
ATOM 2678 O O . LEU A 1 330 ? -27.975 1.211 13.467 1.00 85.38 330 LEU A O 1
ATOM 2682 N N . GLN A 1 331 ? -29.840 0.097 14.063 1.00 74.50 331 GLN A N 1
ATOM 2683 C CA . GLN A 1 331 ? -30.201 -0.399 12.728 1.00 74.50 331 GLN A CA 1
ATOM 2684 C C . GLN A 1 331 ? -30.821 0.694 11.840 1.00 74.50 331 GLN A C 1
ATOM 2686 O O . GLN A 1 331 ? -30.596 0.699 10.634 1.00 74.50 331 GLN A O 1
ATOM 2691 N N . GLY A 1 332 ? -31.542 1.662 12.424 1.00 53.66 332 GLY A N 1
ATOM 2692 C CA . GLY A 1 332 ? -32.226 2.756 11.712 1.00 53.66 332 GLY A CA 1
ATOM 2693 C C . GLY A 1 332 ? -31.325 3.827 11.076 1.00 53.66 332 GLY A C 1
ATOM 2694 O O . GLY A 1 332 ? -31.822 4.829 10.562 1.00 53.66 332 GLY A O 1
ATOM 2695 N N . LYS A 1 333 ? -30.003 3.646 11.099 1.00 46.25 333 LYS A N 1
ATOM 2696 C CA . LYS A 1 333 ? -29.063 4.405 10.275 1.00 46.25 333 LYS A CA 1
ATOM 2697 C C . LYS A 1 333 ? -28.168 3.405 9.568 1.00 46.25 333 LYS A C 1
ATOM 2699 O O . LYS A 1 333 ? -27.334 2.775 10.215 1.00 46.25 333 LYS A O 1
ATOM 2704 N N . GLU A 1 334 ? -28.279 3.328 8.245 1.00 35.00 334 GLU A N 1
ATOM 2705 C CA . GLU A 1 334 ? -27.168 2.872 7.417 1.00 35.00 334 GLU A CA 1
ATOM 2706 C C . GLU A 1 334 ? -25.956 3.767 7.719 1.00 35.00 334 GLU A C 1
ATOM 2708 O O . GLU A 1 334 ? -25.737 4.820 7.126 1.00 35.00 334 GLU A O 1
ATOM 2713 N N . ILE A 1 335 ? -25.145 3.350 8.688 1.00 35.56 335 ILE A N 1
ATOM 2714 C CA . ILE A 1 335 ? -23.710 3.556 8.597 1.00 35.56 335 ILE A CA 1
ATOM 2715 C C . ILE A 1 335 ? -23.345 2.778 7.348 1.00 35.56 335 ILE A C 1
ATOM 2717 O O . ILE A 1 335 ? -23.593 1.571 7.328 1.00 35.56 335 ILE A O 1
ATOM 2721 N N . GLY A 1 336 ? -22.851 3.479 6.324 1.00 31.33 336 GLY A N 1
ATOM 2722 C CA . GLY A 1 336 ? -22.520 2.925 5.018 1.00 31.33 336 GLY A CA 1
ATOM 2723 C C . GLY A 1 336 ? -22.123 1.467 5.139 1.00 31.33 336 GLY A C 1
ATOM 2724 O O . GLY A 1 336 ? -21.112 1.148 5.773 1.00 31.33 336 GLY A O 1
ATOM 2725 N N . ALA A 1 337 ? -22.999 0.604 4.625 1.00 29.36 337 ALA A N 1
ATOM 2726 C CA . ALA A 1 337 ? -22.815 -0.823 4.654 1.00 29.36 337 ALA A CA 1
ATOM 2727 C C . ALA A 1 337 ? -21.402 -1.109 4.146 1.00 29.36 337 ALA A C 1
ATOM 2729 O O . ALA A 1 337 ? -21.129 -1.067 2.945 1.00 29.36 337 ALA A O 1
ATOM 2730 N N . ARG A 1 338 ? -20.489 -1.455 5.057 1.00 36.97 338 ARG A N 1
ATOM 2731 C CA . ARG A 1 338 ? -19.450 -2.404 4.697 1.00 36.97 338 ARG A CA 1
ATOM 2732 C C . ARG A 1 338 ? -20.213 -3.689 4.440 1.00 36.97 338 ARG A C 1
ATOM 2734 O O . ARG A 1 338 ? -20.417 -4.487 5.347 1.00 36.97 338 ARG A O 1
ATOM 2741 N N . LYS A 1 339 ? -20.685 -3.841 3.198 1.00 28.12 339 LYS A N 1
ATOM 2742 C CA . LYS A 1 339 ? -20.964 -5.145 2.619 1.00 28.12 339 LYS A CA 1
ATOM 2743 C C . LYS A 1 339 ? -19.709 -5.962 2.883 1.00 28.12 339 LYS A C 1
ATOM 2745 O O . LYS A 1 339 ? -18.689 -5.780 2.222 1.00 28.12 339 LYS A O 1
ATOM 2750 N N . ILE A 1 340 ? -19.777 -6.821 3.891 1.00 31.45 340 ILE A N 1
ATOM 2751 C CA . ILE A 1 340 ? -18.968 -8.023 3.911 1.00 31.45 340 ILE A CA 1
ATOM 2752 C C . ILE A 1 340 ? -19.416 -8.738 2.644 1.00 31.45 340 ILE A C 1
ATOM 2754 O O . ILE A 1 340 ? -20.557 -9.185 2.535 1.00 31.45 340 ILE A O 1
ATOM 2758 N N . ILE A 1 341 ? -18.568 -8.682 1.621 1.00 28.14 341 ILE A N 1
ATOM 2759 C CA . ILE A 1 341 ? -18.740 -9.485 0.424 1.00 28.14 341 ILE A CA 1
ATOM 2760 C C . ILE A 1 341 ? -18.630 -10.921 0.925 1.00 28.14 341 ILE A C 1
ATOM 2762 O O . ILE A 1 341 ? -17.534 -11.420 1.166 1.00 28.14 341 ILE A O 1
ATOM 2766 N N . ASN A 1 342 ? -19.783 -11.551 1.144 1.00 31.67 342 ASN A N 1
ATOM 2767 C CA . ASN A 1 342 ? -19.893 -12.994 1.237 1.00 31.67 342 ASN A CA 1
ATOM 2768 C C . ASN A 1 342 ? -19.544 -13.542 -0.148 1.00 31.67 342 ASN A C 1
ATOM 2770 O O . ASN A 1 342 ? -20.426 -13.786 -0.966 1.00 31.67 342 ASN A O 1
ATOM 2774 N N . ASN A 1 343 ? -18.249 -13.689 -0.417 1.00 29.20 343 ASN A N 1
ATOM 2775 C CA . ASN A 1 343 ? -17.79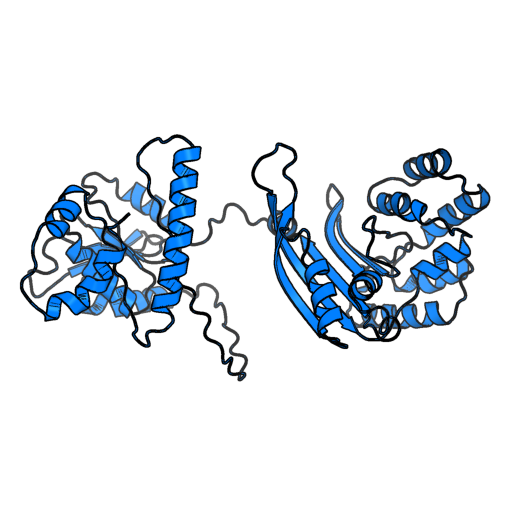9 -14.628 -1.424 1.00 29.20 343 ASN A CA 1
ATOM 2776 C C . ASN A 1 343 ? -17.776 -16.000 -0.759 1.00 29.20 343 ASN A C 1
ATOM 2778 O O . ASN A 1 343 ? -17.097 -16.234 0.239 1.00 29.20 343 ASN A O 1
ATOM 2782 N N . SER A 1 344 ? -18.611 -16.861 -1.310 1.00 32.94 344 SER A N 1
ATOM 2783 C CA . SER A 1 344 ? -18.786 -18.260 -0.987 1.00 32.94 344 SER A CA 1
ATOM 2784 C C . SER A 1 344 ? -17.467 -19.038 -0.947 1.00 32.94 344 SER A C 1
ATOM 2786 O O . SER A 1 344 ? -16.609 -18.897 -1.814 1.00 32.94 344 SER A O 1
ATOM 2788 N N . ALA A 1 345 ? -17.409 -19.925 0.049 1.00 36.81 345 ALA A N 1
ATOM 2789 C CA . ALA A 1 345 ? -16.747 -21.226 0.047 1.00 36.81 345 ALA A CA 1
ATOM 2790 C C . ALA A 1 345 ? -15.246 -21.273 -0.284 1.00 36.81 345 ALA A C 1
ATOM 2792 O O . ALA A 1 345 ? -14.857 -21.696 -1.366 1.00 36.81 345 ALA A O 1
ATOM 2793 N N . VAL A 1 346 ? -14.417 -21.007 0.729 1.00 28.11 346 VAL A N 1
ATOM 2794 C CA . VAL A 1 346 ? -13.270 -21.873 1.054 1.00 28.11 346 VAL A CA 1
ATOM 2795 C C . VAL A 1 346 ? -13.161 -21.909 2.580 1.00 28.11 346 VAL A C 1
ATOM 2797 O O . VAL A 1 346 ? -12.925 -20.873 3.197 1.00 28.11 346 VAL A O 1
ATOM 2800 N N . GLU A 1 347 ? -13.373 -23.073 3.194 1.00 29.97 347 GLU A N 1
ATOM 2801 C CA . GLU A 1 347 ? -13.044 -23.300 4.607 1.00 29.97 347 GLU A CA 1
ATOM 2802 C C . GLU A 1 347 ? -11.544 -23.051 4.832 1.00 29.97 347 GLU A C 1
ATOM 2804 O O . GLU A 1 347 ? -10.721 -23.705 4.187 1.00 29.97 347 GLU A O 1
ATOM 2809 N N . PRO A 1 348 ? -11.142 -22.156 5.752 1.00 28.83 348 PRO A N 1
ATOM 2810 C CA . PRO A 1 348 ? -9.774 -22.095 6.216 1.00 28.83 348 PRO A CA 1
ATOM 2811 C C . PRO A 1 348 ? -9.678 -22.856 7.539 1.00 28.83 348 PRO A C 1
ATOM 2813 O O . PRO A 1 348 ? -9.946 -22.324 8.615 1.00 28.83 348 PRO A O 1
ATOM 2816 N N . THR A 1 349 ? -9.238 -24.109 7.467 1.00 37.94 349 THR A N 1
ATOM 2817 C CA . THR A 1 349 ? -8.569 -24.758 8.596 1.00 37.94 349 THR A CA 1
ATOM 2818 C C . THR A 1 349 ? -7.278 -23.998 8.892 1.00 37.94 349 THR A C 1
ATOM 2820 O O . THR A 1 349 ? -6.336 -24.089 8.106 1.00 37.94 349 THR A O 1
ATOM 2823 N N . LEU A 1 350 ? -7.269 -23.223 9.981 1.00 31.70 350 LEU A N 1
ATOM 2824 C CA . LEU A 1 350 ? -6.156 -22.965 10.914 1.00 31.70 350 LEU A CA 1
ATOM 2825 C C . LEU A 1 350 ? -6.540 -21.772 11.806 1.00 31.70 350 LEU A C 1
ATOM 2827 O O . LEU A 1 350 ? -6.442 -20.609 11.413 1.00 31.70 350 LEU A O 1
ATOM 2831 N N . GLU A 1 351 ? -6.998 -22.079 13.019 1.00 31.53 351 GLU A N 1
ATOM 2832 C CA . GLU A 1 351 ? -7.344 -21.110 14.059 1.00 31.53 351 GLU A CA 1
ATOM 2833 C C . GLU A 1 351 ? -6.100 -20.345 14.540 1.00 31.53 351 GLU A C 1
ATOM 2835 O O . GLU A 1 351 ? -5.278 -20.853 15.303 1.00 31.53 351 GLU A O 1
ATOM 2840 N N . ALA A 1 352 ? -5.970 -19.083 14.135 1.00 31.52 352 ALA A N 1
ATOM 2841 C CA . ALA A 1 352 ? -5.067 -18.141 14.783 1.00 31.52 352 ALA A CA 1
ATOM 2842 C C . ALA A 1 352 ? -5.729 -17.611 16.067 1.00 31.52 352 ALA A C 1
ATOM 2844 O O . ALA A 1 352 ? -6.564 -16.705 16.027 1.00 31.52 352 ALA A O 1
ATOM 2845 N N . ARG A 1 353 ? -5.349 -18.169 17.222 1.00 35.12 353 ARG A N 1
ATOM 2846 C CA . ARG A 1 353 ? -5.711 -17.639 18.546 1.00 35.12 353 ARG A CA 1
ATOM 2847 C C . ARG A 1 353 ? -4.952 -16.335 18.813 1.00 35.12 353 ARG A C 1
ATOM 2849 O O . ARG A 1 353 ? -3.852 -16.346 19.358 1.00 35.12 353 ARG A O 1
ATOM 2856 N N . ASN A 1 354 ? -5.542 -15.203 18.438 1.00 32.75 354 ASN A N 1
ATOM 2857 C CA . ASN A 1 354 ? -5.038 -13.881 18.810 1.00 32.75 354 ASN A CA 1
ATOM 2858 C C . ASN A 1 354 ? -5.649 -13.442 20.148 1.00 32.75 354 ASN A C 1
ATOM 2860 O O . ASN A 1 354 ? -6.747 -12.890 20.194 1.00 32.75 354 ASN A O 1
ATOM 2864 N N . ILE A 1 355 ? -4.915 -13.667 21.238 1.00 34.84 355 ILE A N 1
ATOM 2865 C CA . ILE A 1 355 ? -5.178 -13.046 22.541 1.00 34.84 355 ILE A CA 1
ATOM 2866 C C . ILE A 1 355 ? -4.602 -11.623 22.495 1.00 34.84 355 ILE A C 1
ATOM 2868 O O . ILE A 1 355 ? -3.387 -11.440 22.519 1.00 34.84 355 ILE A O 1
ATOM 2872 N N . ASN A 1 356 ? -5.464 -10.607 22.422 1.00 30.72 356 ASN A N 1
ATOM 2873 C CA . ASN A 1 356 ? -5.064 -9.206 22.569 1.00 30.72 356 ASN A CA 1
ATOM 2874 C C . ASN A 1 356 ? -5.207 -8.783 24.035 1.00 30.72 356 ASN A C 1
ATOM 2876 O O . ASN A 1 356 ? -6.321 -8.615 24.523 1.00 30.72 356 ASN A O 1
ATOM 2880 N N . VAL A 1 357 ? -4.084 -8.558 24.723 1.00 30.06 357 VAL A N 1
ATOM 2881 C CA . VAL A 1 357 ? -4.055 -7.923 26.049 1.00 30.06 357 VAL A CA 1
ATOM 2882 C C . VAL A 1 357 ? -3.174 -6.682 25.979 1.00 30.06 357 VAL A C 1
ATOM 2884 O O . VAL A 1 357 ? -1.968 -6.771 25.759 1.00 30.06 357 VAL A O 1
ATOM 2887 N N . HIS A 1 358 ? -3.776 -5.517 26.207 1.00 31.47 358 HIS A N 1
ATOM 2888 C CA . HIS A 1 358 ? -3.069 -4.260 26.423 1.00 31.47 358 HIS A CA 1
ATOM 2889 C C . HIS A 1 358 ? -3.456 -3.686 27.783 1.00 31.47 358 HIS A C 1
ATOM 2891 O O . HIS A 1 358 ? -4.541 -3.137 27.934 1.00 31.47 358 HIS A O 1
ATOM 2897 N N . ILE A 1 359 ? -2.542 -3.755 28.756 1.00 29.42 359 ILE A N 1
ATOM 2898 C CA . ILE A 1 359 ? -2.586 -2.925 29.965 1.00 29.42 359 ILE A CA 1
ATOM 2899 C C . ILE A 1 359 ? -1.159 -2.521 30.332 1.00 29.42 359 ILE A C 1
ATOM 2901 O O . ILE A 1 359 ? -0.336 -3.377 30.644 1.00 29.42 359 ILE A O 1
ATOM 2905 N N . VAL A 1 360 ? -0.885 -1.215 30.372 1.00 30.14 360 VAL A N 1
ATOM 2906 C CA . VAL A 1 360 ? 0.112 -0.644 31.289 1.00 30.14 360 VAL A CA 1
ATOM 2907 C C . VAL A 1 360 ? -0.399 0.720 31.742 1.00 30.14 360 VAL A C 1
ATOM 2909 O O . VAL A 1 360 ? -0.326 1.688 30.989 1.00 30.14 360 VAL A O 1
ATOM 2912 N N . ASN A 1 361 ? -0.858 0.818 32.989 1.00 33.31 361 ASN A N 1
ATOM 2913 C CA . ASN A 1 361 ? -0.876 2.093 33.693 1.00 33.31 361 ASN A CA 1
ATOM 2914 C C . ASN A 1 361 ? 0.219 2.061 34.762 1.00 33.31 361 ASN A C 1
ATOM 2916 O O . ASN A 1 361 ? 0.209 1.224 35.661 1.00 33.31 361 ASN A O 1
ATOM 2920 N N . THR A 1 362 ? 1.192 2.960 34.652 1.00 36.66 362 THR A N 1
ATOM 2921 C CA . THR A 1 362 ? 2.206 3.173 35.688 1.00 36.66 362 THR A CA 1
ATOM 2922 C C . THR A 1 362 ? 2.069 4.596 36.193 1.00 36.66 362 THR A C 1
ATOM 2924 O O . THR A 1 362 ? 2.668 5.513 35.636 1.00 36.66 362 THR A O 1
ATOM 2927 N N . GLN A 1 363 ? 1.316 4.776 37.275 1.00 44.94 363 GLN A N 1
ATOM 2928 C CA . GLN A 1 363 ? 1.161 6.057 37.972 1.00 44.94 363 GLN A CA 1
ATOM 2929 C C . GLN A 1 363 ? 2.419 6.488 38.775 1.00 44.94 363 GLN A C 1
ATOM 2931 O O . GLN A 1 363 ? 2.327 7.331 39.659 1.00 44.94 363 GLN A O 1
ATOM 2936 N N . GLN A 1 364 ? 3.622 5.957 38.497 1.00 51.44 364 GLN A N 1
ATOM 2937 C CA . GLN A 1 364 ? 4.861 6.349 39.194 1.00 51.44 364 GLN A CA 1
ATOM 2938 C C . GLN A 1 364 ? 6.031 6.613 38.233 1.00 51.44 364 GLN A C 1
ATOM 2940 O O . GLN A 1 364 ? 6.349 5.794 37.368 1.00 51.44 364 GLN A O 1
ATOM 2945 N N . LYS A 1 365 ? 6.720 7.752 38.415 1.00 47.25 365 LYS A N 1
ATOM 2946 C CA . LYS A 1 365 ? 7.954 8.102 37.685 1.00 47.25 365 LYS A CA 1
ATOM 2947 C C . LYS A 1 365 ? 9.079 7.118 38.047 1.00 47.25 365 LYS A C 1
ATOM 2949 O O . LYS A 1 365 ? 9.486 7.047 39.202 1.00 47.25 365 LYS A O 1
ATOM 2954 N N . MET A 1 366 ? 9.621 6.396 37.059 1.00 57.94 366 MET A N 1
ATOM 2955 C CA . MET A 1 366 ? 10.741 5.451 37.227 1.00 57.94 366 MET A CA 1
ATOM 2956 C C . MET A 1 366 ? 11.858 5.661 36.190 1.00 57.94 366 MET A C 1
ATOM 2958 O O . MET A 1 366 ? 11.612 6.136 35.083 1.00 57.94 366 MET A O 1
ATOM 2962 N N . LYS A 1 367 ? 13.097 5.271 36.540 1.00 59.56 367 LYS A N 1
ATOM 2963 C CA . LYS A 1 367 ? 14.280 5.325 35.655 1.00 59.56 367 LYS A CA 1
ATOM 2964 C C . LYS A 1 367 ? 14.171 4.303 34.505 1.00 59.56 367 LYS A C 1
ATOM 2966 O O . LYS A 1 367 ? 13.797 3.152 34.728 1.00 59.56 367 LYS A O 1
ATOM 2971 N N . PHE A 1 368 ? 14.563 4.708 33.294 1.00 49.53 368 PHE A N 1
ATOM 2972 C CA . PHE A 1 368 ? 14.384 3.982 32.022 1.00 49.53 368 PHE A CA 1
ATOM 2973 C C . PHE A 1 368 ? 14.857 2.514 32.029 1.00 49.53 368 PHE A C 1
ATOM 2975 O O . PHE A 1 368 ? 14.121 1.628 31.605 1.00 49.53 368 PHE A O 1
ATOM 2982 N N . HIS A 1 369 ? 16.036 2.223 32.584 1.00 53.91 369 HIS A N 1
ATOM 2983 C CA . HIS A 1 369 ? 16.571 0.853 32.624 1.00 53.91 369 HIS A CA 1
ATOM 2984 C C . HIS A 1 369 ? 15.746 -0.096 33.497 1.00 53.91 369 HIS A C 1
ATOM 2986 O O . HIS A 1 369 ? 15.550 -1.255 33.144 1.00 53.91 369 HIS A O 1
ATOM 2992 N N . LYS A 1 370 ? 15.190 0.417 34.600 1.00 51.25 370 LYS A N 1
ATOM 2993 C CA . LYS A 1 370 ? 14.314 -0.357 35.484 1.00 51.25 370 LYS A CA 1
ATOM 2994 C C . LYS A 1 370 ? 12.974 -0.657 34.802 1.00 51.25 370 LYS A C 1
ATOM 2996 O O . LYS A 1 370 ? 12.429 -1.735 34.989 1.00 51.25 370 LYS A O 1
ATOM 3001 N N . LYS A 1 371 ? 12.483 0.264 33.962 1.00 52.44 371 LYS A N 1
ATOM 3002 C CA . LYS A 1 371 ? 11.273 0.081 33.143 1.00 52.44 371 LYS A CA 1
ATOM 3003 C C . LYS A 1 371 ? 11.463 -1.002 32.072 1.00 52.44 371 LYS A C 1
ATOM 3005 O O . LYS A 1 371 ? 10.610 -1.872 31.954 1.00 52.44 371 LYS A O 1
ATOM 3010 N N . ASN A 1 372 ? 12.583 -0.992 31.346 1.00 51.69 372 ASN A N 1
ATOM 3011 C CA . ASN A 1 372 ? 12.841 -1.984 30.293 1.00 51.69 372 ASN A CA 1
ATOM 3012 C C . ASN A 1 372 ? 13.060 -3.396 30.846 1.00 51.69 372 ASN A C 1
ATOM 3014 O O . ASN A 1 372 ? 12.508 -4.342 30.299 1.00 51.69 372 ASN A O 1
ATOM 3018 N N . PHE A 1 373 ? 13.773 -3.530 31.968 1.00 60.41 373 PHE A N 1
ATOM 3019 C CA . PHE A 1 373 ? 13.965 -4.823 32.631 1.00 60.41 373 PHE A CA 1
ATOM 3020 C C . PHE A 1 373 ? 12.634 -5.471 33.053 1.00 60.41 373 PHE A C 1
ATOM 3022 O O . PHE A 1 373 ? 12.440 -6.672 32.887 1.00 60.41 373 PHE A O 1
ATOM 3029 N N . ILE A 1 374 ? 11.689 -4.668 33.555 1.00 51.84 374 ILE A N 1
ATOM 3030 C CA . ILE A 1 374 ? 10.353 -5.145 33.944 1.00 51.84 374 ILE A CA 1
ATOM 3031 C C . ILE A 1 374 ? 9.552 -5.609 32.717 1.00 51.84 374 ILE A C 1
ATOM 3033 O O . ILE A 1 374 ? 8.921 -6.661 32.765 1.00 51.84 374 ILE A O 1
ATOM 3037 N N . ILE A 1 375 ? 9.609 -4.864 31.609 1.00 49.53 375 ILE A N 1
ATOM 3038 C CA . ILE A 1 375 ? 8.910 -5.205 30.357 1.00 49.53 375 ILE A CA 1
ATOM 3039 C C . ILE A 1 375 ? 9.455 -6.507 29.755 1.00 49.53 375 ILE A C 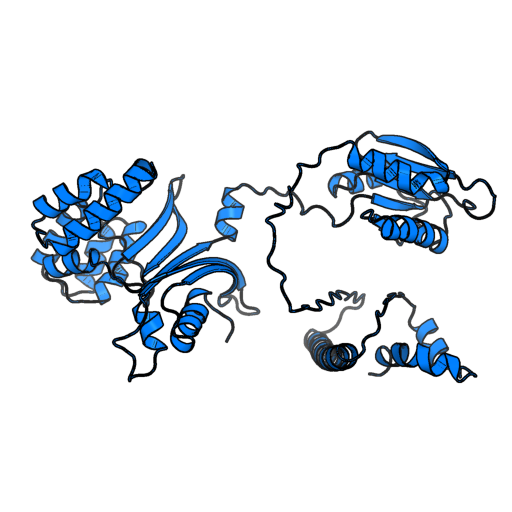1
ATOM 3041 O O . ILE A 1 375 ? 8.692 -7.366 29.321 1.00 49.53 375 ILE A O 1
ATOM 3045 N N . GLU A 1 376 ? 10.774 -6.675 29.742 1.00 52.59 376 GLU A N 1
ATOM 3046 C CA . GLU A 1 376 ? 11.429 -7.838 29.140 1.00 52.59 376 GLU A CA 1
ATOM 3047 C C . GLU A 1 376 ? 11.131 -9.127 29.919 1.00 52.59 376 GLU A C 1
ATOM 3049 O O . GLU A 1 376 ? 10.774 -10.152 29.334 1.00 52.59 376 GLU A O 1
ATOM 3054 N N . LYS A 1 377 ? 11.157 -9.043 31.253 1.00 51.81 377 LYS A N 1
ATOM 3055 C CA . LYS A 1 377 ? 10.807 -10.156 32.141 1.00 51.81 377 LYS A CA 1
ATOM 3056 C C . LYS A 1 377 ? 9.317 -10.523 32.053 1.00 51.81 377 LYS A C 1
ATOM 3058 O O . LYS A 1 377 ? 8.975 -11.704 32.102 1.00 51.81 377 LYS A O 1
ATOM 3063 N N . ALA A 1 378 ? 8.439 -9.532 31.868 1.00 45.78 378 ALA A N 1
ATOM 3064 C CA . ALA A 1 378 ? 7.008 -9.751 31.655 1.00 45.78 378 ALA A CA 1
ATOM 3065 C C . ALA A 1 378 ? 6.724 -10.476 30.327 1.00 45.78 378 ALA A C 1
ATOM 3067 O O . ALA A 1 378 ? 5.942 -11.424 30.304 1.00 45.78 378 ALA A O 1
ATOM 3068 N N . ASN A 1 379 ? 7.409 -10.103 29.242 1.00 47.94 379 ASN A N 1
ATOM 3069 C CA . ASN A 1 379 ? 7.236 -10.738 27.930 1.00 47.94 379 ASN A CA 1
ATOM 3070 C C . ASN A 1 379 ? 7.692 -12.208 27.911 1.00 47.94 379 ASN A C 1
ATOM 3072 O O . ASN A 1 379 ? 7.032 -13.051 27.299 1.00 47.94 379 ASN A O 1
ATOM 3076 N N . GLN A 1 380 ? 8.786 -12.541 28.606 1.00 54.56 380 GLN A N 1
ATOM 3077 C CA . GLN A 1 380 ? 9.246 -13.931 28.727 1.00 54.56 380 GLN A CA 1
ATOM 3078 C C . GLN A 1 380 ? 8.224 -14.808 29.466 1.00 54.56 380 GLN A C 1
ATOM 3080 O O . GLN A 1 380 ? 7.883 -15.890 28.991 1.00 54.56 380 GLN A O 1
ATOM 3085 N N . LYS A 1 381 ? 7.672 -14.311 30.580 1.00 47.81 381 LYS A N 1
ATOM 3086 C CA . LYS A 1 381 ? 6.634 -15.008 31.358 1.00 47.81 381 LYS A CA 1
ATOM 3087 C C . LYS A 1 381 ? 5.312 -15.159 30.607 1.00 47.81 381 LYS A C 1
ATOM 3089 O O . LYS A 1 381 ? 4.675 -16.208 30.684 1.00 47.81 381 LYS A O 1
ATOM 3094 N N . LEU A 1 382 ? 4.914 -14.137 29.853 1.00 47.53 382 LEU A N 1
ATOM 3095 C CA . LEU A 1 382 ? 3.705 -14.175 29.034 1.00 47.53 382 LEU A CA 1
ATOM 3096 C C . LEU A 1 382 ? 3.806 -15.247 27.941 1.00 47.53 382 LEU A C 1
ATOM 3098 O O . LEU A 1 382 ? 2.854 -15.983 27.709 1.00 47.53 382 LEU A O 1
ATOM 3102 N N . THR A 1 383 ? 4.981 -15.387 27.323 1.00 50.53 383 THR A N 1
ATOM 3103 C CA . THR A 1 383 ? 5.222 -16.393 26.277 1.00 50.53 383 THR A CA 1
ATOM 3104 C C . THR A 1 383 ? 5.064 -17.817 26.823 1.00 50.53 383 THR A C 1
ATOM 3106 O O . THR A 1 383 ? 4.427 -18.641 26.173 1.00 50.53 383 THR A O 1
ATOM 3109 N N . SER A 1 384 ? 5.547 -18.091 28.045 1.00 48.06 384 SER A N 1
ATOM 3110 C CA . SER A 1 384 ? 5.364 -19.401 28.697 1.00 48.06 384 SER A CA 1
ATOM 3111 C C . SER A 1 384 ? 3.918 -19.690 29.125 1.00 48.06 384 SER A C 1
ATOM 3113 O O . SER A 1 384 ? 3.493 -20.843 29.151 1.00 48.06 384 SER A O 1
ATOM 3115 N N . LEU A 1 385 ? 3.154 -18.644 29.448 1.00 45.94 385 LEU A N 1
ATOM 3116 C CA . LEU A 1 385 ? 1.738 -18.737 29.813 1.00 45.94 385 LEU A CA 1
ATOM 3117 C C . LEU A 1 385 ? 0.852 -18.981 28.589 1.00 45.94 385 LEU A C 1
ATOM 3119 O O . LEU A 1 385 ? -0.051 -19.808 28.622 1.00 45.94 385 LEU A O 1
ATOM 3123 N N . ILE A 1 386 ? 1.133 -18.301 27.479 1.00 50.84 386 ILE A N 1
ATOM 3124 C CA . ILE A 1 386 ? 0.421 -18.514 26.215 1.00 50.84 386 ILE A CA 1
ATOM 3125 C C . ILE A 1 386 ? 0.632 -19.952 25.723 1.00 50.84 386 ILE A C 1
ATOM 3127 O O . ILE A 1 386 ? -0.323 -20.578 25.268 1.00 50.84 386 ILE A O 1
ATOM 3131 N N . SER A 1 387 ? 1.842 -20.506 25.870 1.00 51.53 387 SER A N 1
ATOM 3132 C CA . SER A 1 387 ? 2.102 -21.904 25.510 1.00 51.53 387 SER A CA 1
ATOM 3133 C C . SER A 1 387 ? 1.363 -22.910 26.394 1.00 51.53 387 SER A C 1
ATOM 3135 O O . SER A 1 387 ? 0.945 -23.939 25.882 1.00 51.53 387 SER A O 1
ATOM 3137 N N . SER A 1 388 ? 1.150 -22.628 27.686 1.00 46.03 388 SER A N 1
ATOM 3138 C CA . SER A 1 388 ? 0.413 -23.544 28.571 1.00 46.03 388 SER A CA 1
ATOM 3139 C C . SER A 1 388 ? -1.109 -23.454 28.408 1.00 46.03 388 SER A C 1
ATOM 3141 O O . SER A 1 388 ? -1.810 -24.433 28.644 1.00 46.03 388 SER A O 1
ATOM 3143 N N . VAL A 1 389 ? -1.627 -22.299 27.979 1.00 46.81 389 VAL A N 1
ATOM 3144 C CA . VAL A 1 389 ? -3.060 -22.077 27.717 1.00 46.81 389 VAL A CA 1
ATOM 3145 C C . VAL A 1 389 ? -3.476 -22.591 26.332 1.00 46.81 389 VAL A C 1
ATOM 3147 O O . VAL A 1 389 ? -4.629 -22.968 26.138 1.00 46.81 389 VAL A O 1
ATOM 3150 N N . ALA A 1 390 ? -2.555 -22.653 25.366 1.00 48.28 390 ALA A N 1
ATOM 3151 C CA . ALA A 1 390 ? -2.840 -23.170 24.027 1.00 48.28 390 ALA A CA 1
ATOM 3152 C C . ALA A 1 390 ? -3.262 -24.656 24.020 1.00 48.28 390 ALA A C 1
ATOM 3154 O O . ALA A 1 390 ? -4.114 -25.028 23.212 1.00 48.28 390 ALA A O 1
ATOM 3155 N N . ASP A 1 391 ? -2.749 -25.465 24.951 1.00 46.94 391 ASP A N 1
ATOM 3156 C CA . ASP A 1 391 ? -3.033 -26.907 25.035 1.00 46.94 391 ASP A CA 1
ATOM 3157 C C . ASP A 1 391 ? -4.365 -27.254 25.731 1.00 46.94 391 ASP A C 1
ATOM 3159 O O . ASP A 1 391 ? -4.842 -28.384 25.621 1.00 46.94 391 ASP A O 1
ATOM 3163 N N . ALA A 1 392 ? -5.016 -26.311 26.422 1.00 45.47 392 ALA A N 1
ATOM 3164 C CA . ALA A 1 392 ? -6.280 -26.575 27.107 1.00 45.47 392 ALA A CA 1
ATOM 3165 C C . ALA A 1 392 ? -7.482 -26.264 26.196 1.00 45.47 392 ALA A C 1
ATOM 3167 O O . ALA A 1 392 ? -7.672 -25.136 25.748 1.00 45.47 392 ALA A O 1
ATOM 3168 N N . SER A 1 393 ? -8.339 -27.256 25.952 1.00 39.47 393 SER A N 1
ATOM 3169 C CA . SER A 1 393 ? -9.585 -27.168 25.168 1.00 39.47 393 SER A CA 1
ATOM 3170 C C . SER A 1 393 ? -10.725 -26.396 25.859 1.00 39.47 393 SER A C 1
ATOM 3172 O O . SER A 1 393 ? -11.896 -26.579 25.529 1.00 39.47 393 SER A O 1
ATOM 3174 N N . VAL A 1 394 ? -10.410 -25.538 26.830 1.00 43.84 394 VAL A N 1
ATOM 3175 C CA . VAL A 1 394 ? -11.398 -24.831 27.651 1.00 43.84 394 VAL A CA 1
ATOM 3176 C C . VAL A 1 394 ? -11.482 -23.372 27.210 1.00 43.84 394 VAL A C 1
ATOM 3178 O O . VAL A 1 394 ? -10.474 -22.675 27.128 1.00 43.84 394 VAL A O 1
ATOM 3181 N N . VAL A 1 395 ? -12.700 -22.906 26.931 1.00 33.88 395 VAL A N 1
ATOM 3182 C CA . VAL A 1 395 ? -12.999 -21.485 26.725 1.00 33.88 395 VAL A CA 1
ATOM 3183 C C . VAL A 1 395 ? -12.821 -20.771 28.064 1.00 33.88 395 VAL A C 1
ATOM 3185 O O . VAL A 1 395 ? -13.624 -20.954 28.976 1.00 33.88 395 VAL A O 1
ATOM 3188 N N . THR A 1 396 ? -11.758 -19.982 28.197 1.00 38.47 396 THR A N 1
ATOM 3189 C CA . THR A 1 396 ? -11.488 -19.210 29.416 1.00 38.47 396 THR A CA 1
ATOM 3190 C C . THR A 1 396 ? -11.966 -17.773 29.231 1.00 38.47 396 THR A C 1
ATOM 3192 O O . THR A 1 396 ? -11.358 -17.004 28.487 1.00 38.47 396 THR A O 1
ATOM 3195 N N . GLU A 1 397 ? -13.040 -17.388 29.920 1.00 31.72 397 GLU A N 1
ATOM 3196 C CA . GLU A 1 397 ? -13.416 -15.980 30.070 1.00 31.72 397 GLU A CA 1
ATOM 3197 C C . GLU A 1 397 ? -12.496 -15.320 31.108 1.00 31.72 397 GLU A C 1
ATOM 3199 O O . GLU A 1 397 ? -12.409 -15.758 32.256 1.00 31.72 397 GLU A O 1
ATOM 3204 N N . VAL A 1 398 ? -11.774 -14.273 30.702 1.00 34.59 398 VAL A N 1
ATOM 3205 C CA . VAL A 1 398 ? -10.849 -13.535 31.573 1.00 34.59 398 VAL A CA 1
ATOM 3206 C C . VAL A 1 398 ? -11.489 -12.212 31.972 1.00 34.59 398 VAL A C 1
ATOM 3208 O O . VAL A 1 398 ? -11.724 -11.349 31.128 1.00 34.59 398 VAL A O 1
ATOM 3211 N N . VAL A 1 399 ? -11.719 -12.027 33.272 1.00 29.78 399 VAL A N 1
ATOM 3212 C CA . VAL A 1 399 ? -12.160 -10.750 33.846 1.00 29.78 399 VAL A CA 1
ATOM 3213 C C . VAL A 1 399 ? -10.950 -10.047 34.456 1.00 29.78 399 VAL A C 1
ATOM 3215 O O . VAL A 1 399 ? -10.351 -10.538 35.411 1.00 29.78 399 VAL A O 1
ATOM 3218 N N . ALA A 1 400 ? -10.579 -8.890 33.909 1.00 32.16 400 ALA A N 1
ATOM 3219 C CA . ALA A 1 400 ? -9.567 -8.029 34.511 1.00 32.16 400 ALA A CA 1
ATOM 3220 C C . ALA A 1 400 ? -10.207 -7.195 35.632 1.00 32.16 400 ALA A C 1
ATOM 3222 O O . ALA A 1 400 ? -11.159 -6.455 35.386 1.00 32.16 400 ALA A O 1
ATOM 3223 N N . VAL A 1 401 ? -9.686 -7.304 36.856 1.00 36.31 401 VAL A N 1
ATOM 3224 C CA . VAL A 1 401 ? -10.158 -6.533 38.016 1.00 36.31 401 VAL A CA 1
ATOM 3225 C C . VAL A 1 401 ? -9.040 -5.605 38.480 1.00 36.31 401 VAL A C 1
ATOM 3227 O O . VAL A 1 401 ? -7.935 -6.062 38.773 1.00 36.31 401 VAL A O 1
ATOM 3230 N N . ASP A 1 402 ? -9.321 -4.304 38.554 1.00 36.69 402 ASP A N 1
ATOM 3231 C CA . ASP A 1 402 ? -8.417 -3.320 39.154 1.00 36.69 402 ASP A CA 1
ATOM 3232 C C . ASP A 1 402 ? -8.576 -3.360 40.681 1.00 36.69 402 ASP A C 1
ATOM 3234 O O . ASP A 1 402 ? -9.546 -2.847 41.242 1.00 36.69 402 ASP A O 1
ATOM 3238 N N . LEU A 1 403 ? -7.661 -4.057 41.359 1.00 40.47 403 LEU A N 1
ATOM 3239 C CA . LEU A 1 403 ? -7.636 -4.172 42.816 1.00 40.47 403 LEU A CA 1
ATOM 3240 C C . LEU A 1 403 ? -6.469 -3.368 43.385 1.00 40.47 403 LEU A C 1
ATOM 3242 O O . LEU A 1 403 ? -5.336 -3.442 42.906 1.00 40.47 403 LEU A O 1
ATOM 3246 N N . SER A 1 404 ? -6.721 -2.647 44.480 1.00 40.97 404 SER A N 1
ATOM 3247 C CA . SER A 1 404 ? -5.643 -1.978 45.205 1.00 40.97 404 SER A CA 1
ATOM 3248 C C . SER A 1 404 ? -4.656 -3.012 45.765 1.00 40.97 404 SER A C 1
ATOM 3250 O O . SER A 1 404 ? -5.040 -4.107 46.187 1.00 40.97 404 SER A O 1
ATOM 3252 N N . ARG A 1 405 ? -3.365 -2.653 45.824 1.00 41.59 405 ARG A N 1
ATOM 3253 C CA . ARG A 1 405 ? -2.302 -3.539 46.346 1.00 41.59 405 ARG A CA 1
ATOM 3254 C C . ARG A 1 405 ? -2.608 -4.106 47.736 1.00 41.59 405 ARG A C 1
ATOM 3256 O O . ARG A 1 405 ? -2.180 -5.212 48.040 1.00 41.59 405 ARG A O 1
ATOM 3263 N N . PHE A 1 406 ? -3.346 -3.365 48.561 1.00 47.44 406 PHE A N 1
ATOM 3264 C CA . PHE A 1 406 ? -3.759 -3.800 49.894 1.00 47.44 406 PHE A CA 1
ATOM 3265 C C . PHE A 1 406 ? -4.720 -4.998 49.844 1.00 47.44 406 PHE A C 1
ATOM 3267 O O . PHE A 1 406 ? -4.524 -5.975 50.561 1.00 47.44 406 PHE A O 1
ATOM 3274 N N . VAL A 1 407 ? -5.718 -4.958 48.954 1.00 47.31 407 VAL A N 1
ATOM 3275 C CA . VAL A 1 407 ? -6.701 -6.042 48.787 1.00 47.31 407 VAL A CA 1
ATOM 3276 C C . VAL A 1 407 ? -6.033 -7.295 48.229 1.00 47.31 407 VAL A C 1
ATOM 3278 O O . VAL A 1 407 ? -6.265 -8.390 48.734 1.00 47.31 407 VAL A O 1
ATOM 3281 N N . ILE A 1 408 ? -5.138 -7.124 47.251 1.00 48.75 408 ILE A N 1
ATOM 3282 C CA . ILE A 1 408 ? -4.335 -8.220 46.691 1.00 48.75 408 ILE A CA 1
ATOM 3283 C C . ILE A 1 408 ? -3.494 -8.882 47.790 1.00 48.75 408 ILE A C 1
ATOM 3285 O O . ILE A 1 408 ? -3.481 -10.103 47.905 1.00 48.75 408 ILE A O 1
ATOM 3289 N N . SER A 1 409 ? -2.843 -8.087 48.643 1.00 46.41 409 SER A N 1
ATOM 3290 C CA . SER A 1 409 ? -2.006 -8.617 49.722 1.00 46.41 409 SER A CA 1
ATOM 3291 C C . SER A 1 409 ? -2.805 -9.396 50.774 1.00 46.41 409 SER A C 1
ATOM 3293 O O . SER A 1 409 ? -2.294 -10.374 51.309 1.00 46.41 409 SER A O 1
ATOM 3295 N N . ASN A 1 410 ? -4.051 -9.005 51.054 1.00 49.47 410 ASN A N 1
ATOM 3296 C CA . ASN A 1 410 ? -4.921 -9.735 51.984 1.00 49.47 410 ASN A CA 1
ATOM 3297 C C . ASN A 1 410 ? -5.508 -11.011 51.370 1.00 49.47 410 ASN A C 1
ATOM 3299 O O . ASN A 1 410 ? -5.639 -12.009 52.070 1.00 49.47 410 ASN A O 1
ATOM 3303 N N . LEU A 1 411 ? -5.815 -11.003 50.069 1.00 50.97 411 LEU A N 1
ATOM 3304 C CA . LEU A 1 411 ? -6.253 -12.197 49.339 1.00 50.97 411 LEU A CA 1
ATOM 3305 C C . LEU A 1 411 ? -5.157 -13.267 49.286 1.00 50.97 411 LEU A C 1
ATOM 3307 O O . LEU A 1 411 ? -5.455 -14.444 49.444 1.00 50.97 411 LEU A O 1
ATOM 3311 N N . ILE A 1 412 ? -3.895 -12.857 49.113 1.00 50.12 412 ILE A N 1
ATOM 3312 C CA . ILE A 1 412 ? -2.732 -13.761 49.135 1.00 50.12 412 ILE A CA 1
ATOM 3313 C C . ILE A 1 412 ? -2.559 -14.425 50.510 1.00 50.12 412 ILE A C 1
ATOM 3315 O O . ILE A 1 412 ? -2.121 -15.569 50.588 1.00 50.12 412 ILE A O 1
ATOM 3319 N N . ASN A 1 413 ? -2.910 -13.718 51.586 1.00 45.53 413 ASN A N 1
ATOM 3320 C CA . ASN A 1 413 ? -2.707 -14.178 52.959 1.00 45.53 413 ASN A CA 1
ATOM 3321 C C . ASN A 1 413 ? -3.889 -14.979 53.530 1.00 45.53 413 ASN A C 1
ATOM 3323 O O . ASN A 1 413 ? -3.788 -15.486 54.646 1.00 45.53 413 ASN A O 1
ATOM 3327 N N . HIS A 1 414 ? -5.007 -15.091 52.807 1.00 45.50 414 HIS A N 1
ATOM 3328 C CA . HIS A 1 414 ? -6.145 -15.891 53.245 1.00 45.50 414 HIS A CA 1
ATOM 3329 C C . HIS A 1 414 ? -5.984 -17.340 52.767 1.00 45.50 414 HIS A C 1
ATOM 3331 O O . HIS A 1 414 ? -6.051 -17.626 51.573 1.00 45.50 414 HIS A O 1
ATOM 3337 N N . GLU A 1 415 ? -5.796 -18.277 53.699 1.00 42.22 415 GLU A N 1
ATOM 3338 C CA . GLU A 1 415 ? -5.893 -19.707 53.398 1.00 42.22 415 GLU A CA 1
ATOM 3339 C C . GLU A 1 415 ? -7.346 -20.056 53.044 1.00 42.22 415 GLU A C 1
ATOM 3341 O O . GLU A 1 415 ? -8.222 -20.129 53.910 1.00 42.22 415 GLU A O 1
ATOM 3346 N N . PHE A 1 416 ? -7.619 -20.258 51.756 1.00 47.12 416 PHE A N 1
ATOM 3347 C CA . PHE A 1 416 ? -8.909 -20.754 51.289 1.00 47.12 416 PHE A CA 1
ATOM 3348 C C . PHE A 1 416 ? -9.030 -22.246 51.619 1.00 47.12 416 PHE A C 1
ATOM 3350 O O . PHE A 1 416 ? -8.318 -23.088 51.066 1.00 47.12 416 PHE A O 1
ATOM 3357 N N . LYS A 1 417 ? -9.936 -22.580 52.540 1.00 42.81 417 LYS A N 1
ATOM 3358 C CA . LYS A 1 417 ? -10.315 -23.961 52.847 1.00 42.81 417 LYS A CA 1
ATOM 3359 C C . LYS A 1 417 ? -11.369 -24.425 51.842 1.00 42.81 417 LYS A C 1
ATOM 3361 O O . LYS A 1 417 ? -12.528 -24.113 52.051 1.00 42.81 417 LYS A O 1
ATOM 3366 N N . GLU A 1 418 ? -10.954 -25.111 50.772 1.00 41.53 418 GLU A N 1
ATOM 3367 C CA . GLU A 1 418 ? -11.697 -26.186 50.073 1.00 41.53 418 GLU A CA 1
ATOM 3368 C C . GLU A 1 418 ? -11.006 -26.606 48.760 1.00 41.53 418 GLU A C 1
ATOM 3370 O O . GLU A 1 418 ? -10.389 -25.798 48.061 1.00 41.53 418 GLU A O 1
ATOM 3375 N N . GLU A 1 419 ? -11.104 -27.894 48.416 1.00 43.44 419 GLU A N 1
ATOM 3376 C CA . GLU A 1 419 ? -10.473 -28.496 47.229 1.00 43.44 419 GLU A CA 1
ATOM 3377 C C . GLU A 1 419 ? -11.076 -28.026 45.894 1.00 43.44 419 GLU A C 1
ATOM 3379 O O . GLU A 1 419 ? -10.373 -28.027 44.881 1.00 43.44 419 GLU A O 1
ATOM 3384 N N . GLU A 1 420 ? -12.318 -27.532 45.876 1.00 39.06 420 GLU A N 1
ATOM 3385 C CA . GLU A 1 420 ? -12.932 -26.981 44.658 1.00 39.06 420 GLU A CA 1
ATOM 3386 C C . GLU A 1 420 ? -12.390 -25.587 44.299 1.00 39.06 420 GLU A C 1
ATOM 3388 O O . GLU A 1 420 ? -12.256 -25.251 43.119 1.00 39.06 420 GLU A O 1
ATOM 3393 N N . VAL A 1 421 ? -11.942 -24.807 45.289 1.00 43.72 421 VAL A N 1
ATOM 3394 C CA . VAL A 1 421 ? -11.342 -23.481 45.062 1.00 43.72 421 VAL A CA 1
ATOM 3395 C C . VAL A 1 421 ? -9.945 -23.599 44.434 1.00 43.72 421 VAL A C 1
ATOM 3397 O O . VAL A 1 421 ? -9.545 -22.739 43.649 1.00 43.72 421 VAL A O 1
ATOM 3400 N N . LYS A 1 422 ? -9.216 -24.701 44.673 1.00 39.22 422 LYS A N 1
ATOM 3401 C CA . LYS A 1 422 ? -7.869 -24.927 44.110 1.00 39.22 422 LYS A CA 1
ATOM 3402 C C . LYS A 1 422 ? -7.853 -25.091 42.585 1.00 39.22 422 LYS A C 1
ATOM 3404 O O . LYS A 1 422 ? -6.882 -24.668 41.958 1.00 39.22 422 LYS A O 1
ATOM 3409 N N . LYS A 1 423 ? -8.909 -25.639 41.969 1.00 39.34 423 LYS A N 1
ATOM 3410 C CA . LYS A 1 423 ? -9.015 -25.726 40.495 1.00 39.34 423 LYS A CA 1
ATOM 3411 C C . LYS A 1 423 ? -9.275 -24.362 39.849 1.00 39.34 423 LYS A C 1
ATOM 3413 O O . LYS A 1 423 ? -8.732 -24.086 38.784 1.00 39.34 423 LYS A O 1
ATOM 3418 N N . SER A 1 424 ? -10.025 -23.495 40.523 1.00 37.41 424 SER A N 1
ATOM 3419 C CA . SER A 1 424 ? -10.374 -22.152 40.040 1.00 37.41 424 SER A CA 1
ATOM 3420 C C . SER A 1 424 ? -9.275 -21.114 40.330 1.00 37.41 424 SER A C 1
ATOM 3422 O O . SER A 1 424 ? -9.038 -20.210 39.532 1.00 37.41 424 SER A O 1
ATOM 3424 N N . MET A 1 425 ? -8.539 -21.262 41.439 1.00 36.97 425 MET A N 1
ATOM 3425 C CA . MET A 1 425 ? -7.457 -20.351 41.844 1.00 36.97 425 MET A CA 1
ATOM 3426 C C . MET A 1 425 ? -6.083 -20.669 41.245 1.00 36.97 425 MET A C 1
ATOM 3428 O O . MET A 1 425 ? -5.191 -19.819 41.320 1.00 36.97 425 MET A O 1
ATOM 3432 N N . GLY A 1 426 ? -5.902 -21.825 40.595 1.00 35.62 426 GLY A N 1
ATOM 3433 C CA . GLY A 1 426 ? -4.682 -22.124 39.831 1.00 35.62 426 GLY A CA 1
ATOM 3434 C C . GLY A 1 426 ? -4.350 -21.052 38.780 1.00 35.62 426 GLY A C 1
ATOM 3435 O O . GLY A 1 426 ? -3.183 -20.829 38.466 1.00 35.62 426 GLY A O 1
ATOM 3436 N N . PHE A 1 427 ? -5.361 -20.309 38.318 1.00 35.91 427 PHE A N 1
ATOM 3437 C CA . PHE A 1 427 ? -5.212 -19.187 37.390 1.00 35.91 427 PHE A CA 1
ATOM 3438 C C . PHE A 1 427 ? -4.889 -17.838 38.055 1.00 35.91 427 PHE A C 1
ATOM 3440 O O . PHE A 1 427 ? -4.303 -16.971 37.409 1.00 35.91 427 PHE A O 1
ATOM 3447 N N . MET A 1 428 ? -5.197 -17.648 39.344 1.00 31.59 428 MET A N 1
ATOM 3448 C CA . MET A 1 428 ? -4.926 -16.387 40.054 1.00 31.59 428 MET A CA 1
ATOM 3449 C C . MET A 1 428 ? -3.472 -16.301 40.550 1.00 31.59 428 MET A C 1
ATOM 3451 O O . MET A 1 428 ? -2.880 -15.221 40.579 1.00 31.59 428 MET A O 1
ATOM 3455 N N . TYR A 1 429 ? -2.851 -17.447 40.854 1.00 30.23 429 TYR A N 1
ATOM 3456 C CA . TYR A 1 429 ? -1.452 -17.518 41.295 1.00 30.23 429 TYR A CA 1
ATOM 3457 C C . TYR A 1 429 ? -0.440 -17.062 40.232 1.00 30.23 429 TYR A C 1
ATOM 3459 O O . TYR A 1 429 ? 0.667 -16.644 40.577 1.00 30.23 429 TYR A O 1
ATOM 3467 N N . CYS A 1 430 ? -0.805 -17.062 38.944 1.00 31.95 430 CYS A N 1
ATOM 3468 C CA . CYS A 1 430 ? 0.122 -16.673 37.878 1.00 31.95 430 CYS A CA 1
ATOM 3469 C C . CYS A 1 430 ? 0.339 -15.152 37.744 1.00 31.95 430 CYS A C 1
ATOM 3471 O O . CYS A 1 430 ? 1.266 -14.729 37.055 1.00 31.95 430 CYS A O 1
ATOM 3473 N N . LEU A 1 431 ? -0.457 -14.324 38.432 1.00 30.39 431 LEU A N 1
ATOM 3474 C CA . LEU A 1 431 ? -0.354 -12.858 38.367 1.00 30.39 431 LEU A CA 1
ATOM 3475 C C . LEU A 1 431 ? 0.287 -12.205 39.603 1.00 30.39 431 LEU A C 1
ATOM 3477 O O . LEU A 1 431 ? 0.565 -11.009 39.564 1.00 30.39 431 LEU A O 1
ATOM 3481 N N . CYS A 1 432 ? 0.565 -12.953 40.679 1.00 27.47 432 CYS A N 1
ATOM 3482 C CA . CYS A 1 432 ? 1.098 -12.382 41.929 1.00 27.47 432 CYS A CA 1
ATOM 3483 C C . CYS A 1 432 ? 2.450 -12.940 42.400 1.00 27.47 432 CYS A C 1
ATOM 3485 O O . CYS A 1 432 ? 2.974 -12.469 43.407 1.00 27.47 432 CYS A O 1
ATOM 3487 N N . SER A 1 433 ? 3.079 -13.873 41.681 1.00 26.41 433 SER A N 1
ATOM 3488 C CA . SER A 1 433 ? 4.429 -14.339 42.029 1.00 26.41 433 SER A CA 1
ATOM 3489 C C . SER A 1 433 ? 5.458 -13.980 40.950 1.00 26.41 433 SER A C 1
ATOM 3491 O O . SER A 1 433 ? 5.586 -14.675 39.942 1.00 26.41 433 SER A O 1
ATOM 3493 N N . TYR A 1 434 ? 6.226 -12.922 41.255 1.00 31.33 434 TYR A N 1
ATOM 3494 C CA . TYR A 1 434 ? 7.465 -12.377 40.652 1.00 31.33 434 TYR A CA 1
ATOM 3495 C C . TYR A 1 434 ? 7.414 -11.438 39.447 1.00 31.33 434 TYR A C 1
ATOM 3497 O O . TYR A 1 434 ? 7.116 -11.903 38.325 1.00 31.33 434 TYR A O 1
#

Organism: Rozella allomycis (strain CSF55) (NCBI:txid988480)

InterPro domains:
  IPR024435 Histidyl tRNA synthetase-related domain [PF12745] (234-407)
  IPR036621 Anticodon-binding domain superfamily [G3DSA:3.40.50.800] (232-331)
  IPR041715 Class II Histidinyl-tRNA synthetase (HisRS)-like catalytic core domain [PF13393] (58-197)
  IPR045864 Class II Aminoacyl-tRNA synthetase/Biotinyl protein ligase (BPL) and lipoyl protein ligase (LPL) [G3DSA:3.30.930.10] (1-57)
  IPR045864 Class II Aminoacyl-tRNA synthetase/Biotinyl protein ligase (BPL) and lipoyl protein ligase (LPL) [G3DSA:3.30.930.10] (58-224)
  IPR045864 Class II Aminoacyl-tRNA synthetase/Biotinyl protein ligase (BPL) and lipoyl protein ligase (LPL) [SSF55681] (3-222)

pLDDT: mean 71.49, std 19.76, range [26.41, 94.81]

Secondary structure (DSSP, 8-state):
---S-SHHHHHHHHHHHT-SSEEEEEEEEEEE--TTSSSPEEEEEEEEEEEES----HHHHHHHHTT---TTHHHHHGGGGTS-HHHHHHHHHHH----HHHHHHHHHHGGG-B-GGGHHHHHHHTT---HHHHHHHHHHHHHHHHTT-GGG--B-TT---SSTT--S-EEEEEEESSSEEEEEEEEE-HHHHHHTS-GGGGGGPPEEEEEEEEHHHHHHHTT--S-PPPPS-SEEEEEESS--HHHHHHHHHHHHHTT--EEE-----TT--HHHHHHHHHHTT--EEEEEETTTTTSS--EEEEEETTTTEEEEEEGGGHHHHHHHHHHTS------------------------------S---HHHHHHHHHHHHHHHHHHHHHHHT-------------HHHHHHHHH-----HHHHHHHTTTGGGT--

Radius of gyration: 32.0 Å; chains: 1; bounding box: 74×50×89 Å

Sequence (434 aa):
QLPHNLTVPFARFIARNKQKEFKRFCFGHVYRKNLVGGQPRQLMEADFDIVHPKKSLILHSVLKKCMIDDSRIMSFLSQLSFNSWDKLKRNIVLNLNIPSKSLEMLESALNLKSCPTKISERLTAFGIIEKDVFADLEELVSYVQSMGLVDNIVFDPFLVLSNSYYHDFYFHFIVNNKKKDLLALGGRYDDLVKSFCHPTEINKQPKAIGVVFSIPKIVNYLGAGNERLPLPFDVLVHPLGRCSLNERLVVTTELWKAGIRTEFTQEQSLNVDLEEFYNQCKAHGIKFVVLVKEKAFKTQQSVIKIRNVEKKSEMEINREELVDTLKSLLQGKEIGARKIINNSAVEPTLEARNINVHIVNTQQKMKFHKKNFIIEKANQKLTSLISSVADASVVTEVVAVDLSRFVISNLINHEFKEEEVKKSMGFMYCLCSY

Foldseek 3Di:
DFAQDPVLVVLLVCQVVVDQWDWDWDWDWHFAADPVDDGTDIFIKIKIKTWHADDAAALVLLCVLLVHPDPVVLLLLQCVVPDDPVVSLVVCVVPPPRDPSSVVLVVLLQVCWAFLVCNVVSCVVSPRDPPRNVVVSVVVSVVCVVVVNRVVDIDGSSNGDPDDFFDRFKDFDWDDDPHIDTFKIKHKRQVSSLVSHDPVCSVSGITMIMMMGRPVVVCVVVCPDPPPDADQAQEEEEEDADDDPVQSVVLQVVCVVLVHRYYYDDDPPNDDDVLVVLVVCVVNNHQKYKYAYPCLPVDPFNWIKIAGSVVRDIDIDGSVCVSVVVVVVVVVDPPPDPPPPPPDDDDDPDDDPDDDDDDDDDPDDDDPVVVVVVVVVVVVLVVVVCVVVVPDPDDDDDDDDDDDPVVVVVVVVDDDPDPVVCVVCVVVVSPPDD